Protein AF-A0A5M4D3V6-F1 (afdb_monomer)

Nearest PDB structures (foldseek):
  4xa9-assembly5_E  TM=8.399E-01  e=8.063E-03  Legionella pneumophila subsp. pneumophila str. Philadelphia 1
  4q3i-assembly2_B  TM=5.689E-01  e=6.354E-03  Oryza sativa
  6qxp-assembly3_C  TM=6.600E-01  e=1.056E-01  Arabidopsis
  8weg-assembly1_A  TM=4.556E-01  e=3.531E-02  Brassica napus
  5ufd-assembly2_B  TM=5.218E-01  e=5.596E-01  Petromyzon marinus

Solvent-accessible surface area (backbone atoms only — not comparable to full-atom values): 30525 Å² total; per-residue (Å²): 131,88,88,86,90,87,85,90,88,86,80,85,86,80,87,89,86,88,83,88,81,88,84,87,83,89,83,90,82,87,83,86,86,86,85,91,78,85,91,78,93,77,82,81,83,86,68,86,89,71,74,69,72,56,62,85,69,64,78,65,99,70,75,58,68,71,52,52,52,45,11,70,41,21,79,68,38,47,54,57,19,51,55,24,39,51,48,17,45,50,46,38,52,57,35,53,76,66,72,49,84,62,80,41,70,64,19,53,51,26,42,53,54,16,54,56,29,45,52,56,20,50,54,18,42,54,42,30,28,56,75,72,66,50,69,80,40,69,70,55,50,51,31,49,52,35,44,53,50,18,52,52,32,42,51,51,20,51,53,32,46,57,5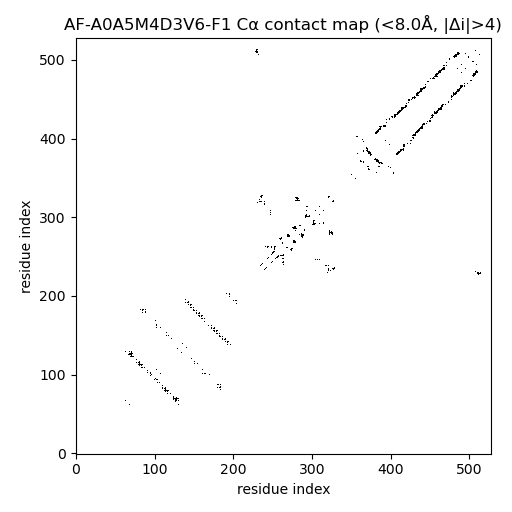1,23,73,78,63,69,41,67,68,42,43,51,50,21,53,52,26,42,54,48,18,48,50,30,44,52,54,23,49,50,46,54,42,28,77,75,70,35,85,58,58,95,47,47,79,60,58,68,72,73,56,77,86,77,72,77,79,75,78,88,82,77,77,90,79,89,65,46,78,77,87,59,47,38,81,78,65,42,42,63,50,40,57,76,63,42,27,79,47,16,17,98,93,33,46,56,89,73,38,42,61,79,42,70,80,33,38,46,68,29,93,78,72,39,50,32,58,35,58,53,32,42,95,70,8,54,60,51,49,31,58,66,47,57,89,87,47,96,72,28,45,39,77,92,56,78,70,73,51,71,68,56,52,47,52,46,43,52,22,22,48,65,46,53,57,63,87,62,95,73,79,87,76,75,93,74,86,67,90,72,82,82,81,78,71,74,81,74,49,76,66,51,51,53,48,44,53,54,39,34,47,56,36,40,77,60,49,23,47,48,45,62,73,42,101,88,40,90,33,32,35,39,35,38,52,73,32,80,66,66,61,46,51,62,70,49,53,61,44,56,91,42,12,71,36,30,32,35,42,33,45,27,69,24,51,35,36,40,64,34,37,55,42,54,26,65,30,48,26,24,29,33,40,32,43,24,48,15,66,32,44,37,71,25,48,58,34,43,53,63,29,72,43,28,31,34,43,32,38,33,48,16,70,29,31,61,79,28,38,67,35,58,57,61,31,89,47,45,42,34,38,34,47,27,72,30,59,49,50,73,67,40,51,50,50,38,40,72,71,30,77,81,37,48,72,43,55,62,55,71,85,67,68,85,77,82,83,77,81,82,85,82,75,88,85,134

Radius of gyration: 34.77 Å; Cα contacts (8 Å, |Δi|>4): 686; chains: 1; bounding box: 132×94×104 Å

Mean predicted aligned error: 22.18 Å

Secondary structure (DSSP, 8-state):
----------------------------------------------SS--SGGGHHHH--S---HHHHHHHHTHHHHHHHHHHHHHHHHHHHHHHHHTT-SS--HHHHHHHHHHHHHHHHHHHHHHHHHHHTS-TT-HHHHHHHHHHHHHHHHHHHHHHHHHHHHHH--HHHHHHHHHHHHHHHHHHHHHHHHHHHHHH-TTGGGHHHHTTTS-----PPPTT--------PPPPIIIIIHHHHHHHTTTTEETTEEGGG---SSHHHHSSBTTTB-SS-TT-GGG-HHHHHHHS-TTSSS-SSTTSPPPPHHHHHHHHHHHHTT-----TT--SSS--S------PPPPPHHHHHHHHHHHHHHHHTT-EEEESSSS---EEEE-TT-SS---HHHHHTTGGGTTTEEEEE-TTS---HHHHHHHTT-TT-SEEE-TT----HHHHHTGGG-TT--EEE-TT-S-BGGGHHHHHT-TT--EEE-TTSB--HHHHHHHHHH-TTSEEE-SSS-SPPPP----------

Sequence (528 aa):
MLSRKLTPEKGMGTEYFSQRTDSKRLNRCGGEASGIGARGWTMPVAGLGLPVAWASTALGADVGPWVEVAGRSHPMLVHFPIALLAAACLFEVVRVLSGRDKPSPAAVGCLALALLGAVGAGVTGWVLAGVEGRGGEPEIEVHRWVAIGGASIALLAMILAAMTWVSARQTLRRLYVLCLLGGATAVGVGGHFGGELVYGKGYVLAPLRKRTAPVAEPLPPAGVEASASGMTAISFERDVLPILERNCIECHGPKKQKGRLRLDSANALRGNESYGDLVRAGNPAESVLYELITLPPEDEDFMPRDGDPLSAWQIETIRRWIEGGAQFRDAGAIAEESKATEPIVQTPEPSAADMEAMDLVIAAVRDRGGYASLLASDMPELVVNYSNVEGPLSDQDIALLGPVGERLVELNVGGVIAGDSVVAQVGRLSGLRRLNLSRSQITDAAIGHLGGLSRLEVLNVYGCPIGAASIEAIAGMPTLKRVYVWQTGMDDAAVARLRELRPELEVIAGDEDAGEPEAAEEAEGAGE

Foldseek 3Di:
DDDDDDDDDDDDDDDDYDDDDDDDDDDDDDDDDDDDDDDDDDDPPPDDPPDPVCVLPVPPDPCDVVLLVLLVCLVVLLVQLLVLLVVLLVQQVVVVVVVHLAGDPSSLVSLVVSLVSLVSSLVSPCSNCSVVVNCPPPLSVVLNVLSVVLSVLSVLLNVLNVVCVVPVDSVSSVSSSVSSVVSSVSSVVSVQSVCCVPPNPCVVPVVVVVVPDDPPDPDDDPDDDDDDDADDAQACVPQQQVVCVVFPCVQADPVHRVVQQHDNDPVRCAQRPRPHNQAAAQDLPPHVVLVQLPDDLPDPSHPPVVDDRDDPVNSVSVVRCSNVGVDHPDPVPPPDPPPPDDDPPDDDDADPVLVVLQVVLQVLLVVQVWHKDAPDPPQQAIEIACLRGPAADDCVNLVSCLSVLLRHAYYHPANHADELSNLLSNLNSLNYQYYHHELYAYELNSLLSNLSNQNHQEYEHHQYAYELSNLVSQLSNPNHQEYECANYHYDPVSQVVSCVSCVRHHYRHGDPPPDDDDDDDDPPDDDD

Structure (mmCIF, N/CA/C/O backbone):
data_AF-A0A5M4D3V6-F1
#
_entry.id   AF-A0A5M4D3V6-F1
#
loop_
_atom_site.group_PDB
_atom_site.id
_atom_site.type_symbol
_atom_site.label_atom_id
_atom_site.label_alt_id
_atom_site.label_comp_id
_atom_site.label_asym_id
_atom_site.label_entity_id
_atom_site.label_seq_id
_atom_site.pdbx_PDB_ins_code
_atom_site.Cartn_x
_atom_site.Cartn_y
_atom_site.Cartn_z
_atom_site.occupancy
_atom_site.B_iso_or_equiv
_atom_site.auth_seq_id
_atom_site.auth_comp_id
_atom_site.auth_asym_id
_atom_site.auth_atom_id
_atom_site.pdbx_PDB_model_num
ATOM 1 N N . MET A 1 1 ? 93.681 17.837 3.710 1.00 36.06 1 MET A N 1
ATOM 2 C CA . MET A 1 1 ? 93.759 19.268 3.322 1.00 36.06 1 MET A CA 1
ATOM 3 C C . MET A 1 1 ? 92.340 19.684 2.930 1.00 36.06 1 MET A C 1
ATOM 5 O O . MET A 1 1 ? 91.666 18.863 2.333 1.00 36.06 1 MET A O 1
ATOM 9 N N . LEU A 1 2 ? 91.737 20.751 3.475 1.00 30.59 2 LEU A N 1
ATOM 10 C CA . LEU A 1 2 ? 92.039 22.180 3.240 1.00 30.59 2 LEU A CA 1
ATOM 11 C C . LEU A 1 2 ? 91.892 22.541 1.745 1.00 30.59 2 LEU A C 1
ATOM 13 O O . LEU A 1 2 ? 92.544 21.896 0.939 1.00 30.59 2 LEU A O 1
ATOM 17 N N . SER A 1 3 ? 91.139 23.568 1.319 1.00 32.62 3 SER A N 1
ATOM 18 C CA . SER A 1 3 ? 90.280 24.567 2.013 1.00 32.62 3 SER A CA 1
ATOM 19 C C . SER A 1 3 ? 89.468 25.356 0.926 1.00 32.62 3 SER A C 1
ATOM 21 O O . SER A 1 3 ? 89.748 25.135 -0.245 1.00 32.62 3 SER A O 1
ATOM 23 N N . ARG A 1 4 ? 88.508 26.288 1.125 1.00 39.00 4 ARG A N 1
ATOM 24 C CA . ARG A 1 4 ? 87.940 27.035 2.281 1.00 39.00 4 ARG A CA 1
ATOM 25 C C . ARG A 1 4 ? 86.649 27.797 1.840 1.00 39.00 4 ARG A C 1
ATOM 27 O O . ARG A 1 4 ? 86.527 28.062 0.652 1.00 39.00 4 ARG A O 1
ATOM 34 N N . LYS A 1 5 ? 85.866 28.335 2.803 1.00 37.53 5 LYS A N 1
ATOM 35 C CA . LYS A 1 5 ? 84.880 29.471 2.724 1.00 37.53 5 LYS A CA 1
ATOM 36 C C . LYS A 1 5 ? 83.406 29.161 2.355 1.00 37.53 5 LYS A C 1
ATOM 38 O O . LYS A 1 5 ? 83.175 28.318 1.506 1.00 37.53 5 LYS A O 1
ATOM 43 N N . LEU A 1 6 ? 82.388 29.856 2.906 1.00 32.94 6 LEU A N 1
ATOM 44 C CA . LEU A 1 6 ? 82.298 30.740 4.103 1.00 32.94 6 LEU A CA 1
ATOM 45 C C . LEU A 1 6 ? 80.832 30.843 4.616 1.00 32.94 6 LEU A C 1
ATOM 47 O O . LEU A 1 6 ? 79.896 30.684 3.843 1.00 32.94 6 LEU A O 1
ATOM 51 N N . THR A 1 7 ? 80.667 31.159 5.905 1.00 35.47 7 THR A N 1
ATOM 52 C CA . THR A 1 7 ? 79.421 31.514 6.642 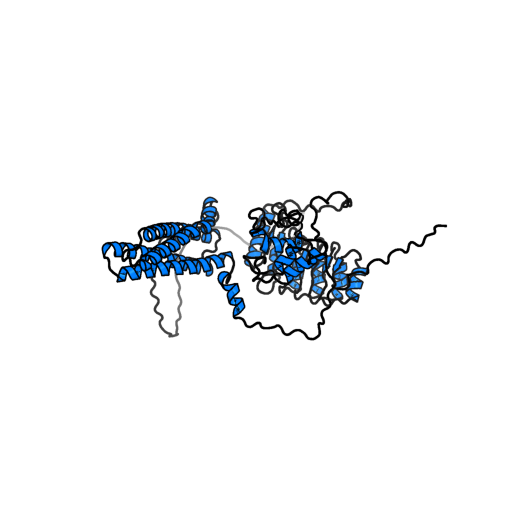1.00 35.47 7 THR A CA 1
ATOM 53 C C . THR A 1 7 ? 79.637 32.895 7.322 1.00 35.47 7 THR A C 1
ATOM 55 O O . THR A 1 7 ? 80.660 33.511 6.996 1.00 35.47 7 THR A O 1
ATOM 58 N N . PRO A 1 8 ? 78.832 33.403 8.298 1.00 53.97 8 PRO A N 1
ATOM 59 C CA . PRO A 1 8 ? 77.481 33.065 8.804 1.00 53.97 8 PRO A CA 1
ATOM 60 C C . PRO A 1 8 ? 76.496 34.238 8.499 1.00 53.97 8 PRO A C 1
ATOM 62 O O . PRO A 1 8 ? 76.666 34.818 7.434 1.00 53.97 8 PRO A O 1
ATOM 65 N N . GLU A 1 9 ? 75.421 34.654 9.197 1.00 34.47 9 GLU A N 1
ATOM 66 C CA . GLU A 1 9 ? 74.755 34.520 10.528 1.00 34.47 9 GLU A CA 1
ATOM 67 C C . GLU A 1 9 ? 73.212 34.665 10.313 1.00 34.47 9 GLU A C 1
ATOM 69 O O . GLU A 1 9 ? 72.825 34.998 9.198 1.00 34.47 9 GLU A O 1
ATOM 74 N N . LYS A 1 10 ? 72.223 34.505 11.222 1.00 35.31 10 LYS A N 1
ATOM 75 C CA . LYS A 1 10 ? 71.988 34.087 12.642 1.00 35.31 10 LYS A CA 1
ATOM 76 C C . LYS A 1 10 ? 70.459 33.779 12.749 1.00 35.31 10 LYS A C 1
ATOM 78 O O . LYS A 1 10 ? 69.727 34.150 11.841 1.00 35.31 10 LYS A O 1
ATOM 83 N N . GLY A 1 11 ? 69.870 33.189 13.796 1.00 29.55 11 GLY A N 1
ATOM 84 C CA . GLY A 1 11 ? 70.390 32.516 14.996 1.00 29.55 11 GLY A CA 1
ATOM 85 C C . GLY A 1 11 ? 69.316 32.402 16.107 1.00 29.55 11 GLY A C 1
ATOM 86 O O . GLY A 1 11 ? 68.630 33.385 16.353 1.00 29.55 11 GLY A O 1
ATOM 87 N N . MET A 1 12 ? 69.254 31.252 16.811 1.00 30.64 12 MET A N 1
ATOM 88 C CA . MET A 1 12 ? 68.371 30.923 17.973 1.00 30.64 12 MET A CA 1
ATOM 89 C C . MET A 1 12 ? 66.853 30.825 17.643 1.00 30.64 12 MET A C 1
ATOM 91 O O . MET A 1 12 ? 66.377 31.514 16.752 1.00 30.64 12 MET A O 1
ATOM 95 N N . GLY A 1 13 ? 66.010 29.967 18.246 1.00 28.80 13 GLY A N 1
ATOM 96 C CA . GLY A 1 13 ? 66.147 29.052 19.401 1.00 28.80 13 GLY A CA 1
ATOM 97 C C . GLY A 1 13 ? 65.566 29.652 20.701 1.00 28.80 13 GLY A C 1
ATOM 98 O O . GLY A 1 13 ? 65.807 30.825 20.950 1.00 28.80 13 GLY A O 1
ATOM 99 N N . THR A 1 14 ? 64.830 28.957 21.583 1.00 31.20 14 THR A N 1
ATOM 100 C CA . THR A 1 14 ? 64.247 27.590 21.580 1.00 31.20 14 THR A CA 1
ATOM 101 C C . THR A 1 14 ? 63.277 27.455 22.787 1.00 31.20 14 THR A C 1
ATOM 103 O O . THR A 1 14 ? 63.383 28.238 23.721 1.00 31.20 14 THR A O 1
ATOM 106 N N . GLU A 1 15 ? 62.418 26.422 22.801 1.00 31.56 15 GLU A N 1
ATOM 107 C CA . GLU A 1 15 ? 61.858 25.738 24.002 1.00 31.56 15 GLU A CA 1
ATOM 108 C C . GLU A 1 15 ? 60.777 26.357 24.953 1.00 31.56 15 GLU A C 1
ATOM 110 O O . GLU A 1 15 ? 60.942 27.394 25.578 1.00 31.56 15 GLU A O 1
ATOM 115 N N . TYR A 1 16 ? 59.743 25.521 25.183 1.00 28.28 16 TYR A N 1
ATOM 116 C CA . TYR A 1 16 ? 59.142 25.088 26.472 1.00 28.28 16 TYR A CA 1
ATOM 117 C C . TYR A 1 16 ? 58.003 25.823 27.239 1.00 28.28 16 TYR A C 1
ATOM 119 O O . TYR A 1 16 ? 58.088 26.964 27.668 1.00 28.28 16 TYR A O 1
ATOM 127 N N . PHE A 1 17 ? 57.023 24.968 27.592 1.00 27.45 17 PHE A N 1
ATOM 128 C CA . PHE A 1 17 ? 56.226 24.876 28.835 1.00 27.45 17 PHE A CA 1
ATOM 129 C C . PHE A 1 17 ? 55.027 25.815 29.147 1.00 27.45 17 PHE A C 1
ATOM 131 O O . PHE A 1 17 ? 55.169 26.953 29.570 1.00 27.45 17 PHE A O 1
ATOM 138 N N . SER A 1 18 ? 53.859 25.153 29.252 1.00 28.02 18 SER A N 1
ATOM 139 C CA . SER A 1 18 ? 53.099 24.987 30.515 1.00 28.02 18 SER A CA 1
ATOM 140 C C . SER A 1 18 ? 51.867 25.861 30.845 1.00 28.02 18 SER A C 1
ATOM 142 O O . SER A 1 18 ? 51.963 27.037 31.166 1.00 28.02 18 SER A O 1
ATOM 144 N N . GLN A 1 19 ? 50.779 25.111 31.083 1.00 28.31 19 GLN A N 1
ATOM 145 C CA . GLN A 1 19 ? 49.702 25.294 32.075 1.00 28.31 19 GLN A CA 1
ATOM 146 C C . GLN A 1 19 ? 48.401 26.045 31.745 1.00 28.31 19 GLN A C 1
ATOM 148 O O . GLN A 1 19 ? 48.322 27.024 31.014 1.00 28.31 19 GLN A O 1
ATOM 153 N N . ARG A 1 20 ? 47.355 25.481 32.366 1.00 30.25 20 ARG A N 1
ATOM 154 C CA . ARG A 1 20 ? 45.958 25.916 32.439 1.00 30.25 20 ARG A CA 1
ATOM 155 C C . ARG A 1 20 ? 45.832 27.228 33.219 1.00 30.25 20 ARG A C 1
ATOM 157 O O . ARG A 1 20 ? 46.566 27.421 34.184 1.00 30.25 20 ARG A O 1
ATOM 164 N N . THR A 1 21 ? 44.755 27.975 32.983 1.00 30.78 21 THR A N 1
ATOM 165 C CA . THR A 1 21 ? 43.726 28.225 34.021 1.00 30.78 21 THR A CA 1
ATOM 166 C C . THR A 1 21 ? 42.475 28.869 33.423 1.00 30.78 21 THR A C 1
ATOM 168 O O . THR A 1 21 ? 42.544 29.575 32.421 1.00 30.78 21 THR A O 1
ATOM 171 N N . ASP A 1 22 ? 41.321 28.616 34.039 1.00 33.09 22 ASP A N 1
ATOM 172 C CA . ASP A 1 22 ? 40.069 29.312 33.747 1.00 33.09 22 ASP A CA 1
ATOM 173 C C . ASP A 1 22 ? 40.137 30.805 34.089 1.00 33.09 22 ASP A C 1
ATOM 175 O O . ASP A 1 22 ? 40.689 31.193 35.118 1.00 33.09 22 ASP A O 1
ATOM 179 N N . SER A 1 23 ? 39.388 31.630 33.354 1.00 31.80 23 SER A N 1
ATOM 180 C CA . SER A 1 23 ? 38.640 32.721 33.993 1.00 31.80 23 SER A CA 1
ATOM 181 C C . SER A 1 23 ? 37.395 33.114 33.190 1.00 31.80 23 SER A C 1
ATOM 183 O O . SER A 1 23 ? 37.317 32.955 31.975 1.00 31.80 23 SER A O 1
ATOM 185 N N . LYS A 1 24 ? 36.371 33.590 33.906 1.00 31.38 24 LYS A N 1
ATOM 186 C CA . LYS A 1 24 ? 35.076 34.027 33.361 1.00 31.38 24 LYS A CA 1
ATOM 187 C C . LYS A 1 24 ? 35.050 35.556 33.259 1.00 31.38 24 LYS A C 1
ATOM 189 O O . LYS A 1 24 ? 35.549 36.187 34.187 1.00 31.38 24 LYS A O 1
ATOM 194 N N . ARG A 1 25 ? 34.273 36.088 32.295 1.00 31.02 25 ARG A N 1
ATOM 195 C CA . ARG A 1 25 ? 33.394 37.298 32.356 1.00 31.02 25 ARG A CA 1
ATOM 196 C C . ARG A 1 25 ? 33.613 38.384 31.279 1.00 31.02 25 ARG A C 1
ATOM 198 O O . ARG A 1 25 ? 34.692 38.935 31.155 1.00 31.02 25 ARG A O 1
ATOM 205 N N . LEU A 1 26 ? 32.469 38.794 30.708 1.00 31.55 26 LEU A N 1
ATOM 206 C CA . LEU A 1 26 ? 32.019 40.176 30.424 1.00 31.55 26 LEU A CA 1
ATOM 207 C C . LEU A 1 26 ? 32.836 41.079 29.475 1.00 31.55 26 LEU A C 1
ATOM 209 O O . LEU A 1 26 ? 33.839 41.662 29.864 1.00 31.55 26 LEU A O 1
ATOM 213 N N . ASN A 1 27 ? 32.263 41.376 28.302 1.00 28.64 27 ASN A N 1
ATOM 214 C CA . ASN A 1 27 ? 31.463 42.589 27.996 1.00 28.64 27 ASN A CA 1
ATOM 215 C C . ASN A 1 27 ? 30.750 42.340 26.643 1.00 28.64 27 ASN A C 1
ATOM 217 O O . ASN A 1 27 ? 31.301 41.630 25.813 1.00 28.64 27 ASN A O 1
ATOM 221 N N . ARG A 1 28 ? 29.505 42.737 26.331 1.00 30.84 28 ARG A N 1
ATOM 222 C CA . ARG A 1 28 ? 28.569 43.796 26.778 1.00 30.84 28 ARG A CA 1
ATOM 223 C C . ARG A 1 28 ? 28.880 45.219 26.283 1.00 30.84 28 ARG A C 1
ATOM 225 O O . ARG A 1 28 ? 29.210 46.100 27.066 1.00 30.84 28 ARG A O 1
ATOM 232 N N . CYS A 1 29 ? 28.596 45.445 25.003 1.00 29.86 29 CYS A N 1
ATOM 233 C CA . CYS A 1 29 ? 27.890 46.626 24.479 1.00 29.86 29 CYS A CA 1
ATOM 234 C C . CYS A 1 29 ? 26.783 46.099 23.534 1.00 29.86 29 CYS A C 1
ATOM 236 O O . CYS A 1 29 ? 26.957 45.020 22.976 1.00 29.86 29 CYS A O 1
ATOM 238 N N . GLY A 1 30 ? 25.621 46.728 23.339 1.00 26.03 30 GLY A N 1
ATOM 239 C CA . GLY A 1 30 ? 25.109 47.982 23.907 1.00 26.03 30 GLY A CA 1
ATOM 240 C C . GLY A 1 30 ? 24.613 48.914 22.797 1.00 26.03 30 GLY A C 1
ATOM 241 O O . GLY A 1 30 ? 25.439 49.564 22.169 1.00 26.03 30 GLY A O 1
ATOM 242 N N . GLY A 1 31 ? 23.297 48.966 22.553 1.00 26.28 31 GLY A N 1
ATOM 243 C CA . GLY A 1 31 ? 22.705 49.791 21.490 1.00 26.28 31 GLY A CA 1
ATOM 244 C C . GLY A 1 31 ? 21.265 49.406 21.131 1.00 26.28 31 GLY A C 1
ATOM 245 O O . GLY A 1 31 ? 21.043 48.592 20.241 1.00 26.28 31 GLY A O 1
ATOM 246 N N . GLU A 1 32 ? 20.291 49.996 21.825 1.00 31.34 32 GLU A N 1
ATOM 247 C CA . GLU A 1 32 ? 18.885 50.091 21.380 1.00 31.34 32 GLU A CA 1
ATOM 248 C C . GLU A 1 32 ? 18.781 51.196 20.288 1.00 31.34 32 GLU A C 1
ATOM 250 O O . GLU A 1 32 ? 19.750 51.917 20.064 1.00 31.34 32 GLU A O 1
ATOM 255 N N . ALA A 1 33 ? 17.700 51.440 19.536 1.00 29.61 33 ALA A N 1
ATOM 256 C CA . ALA A 1 33 ? 16.276 51.082 19.616 1.00 29.61 33 ALA A CA 1
ATOM 257 C C . ALA A 1 33 ? 15.676 51.122 18.169 1.00 29.61 33 ALA A C 1
ATOM 259 O O . ALA A 1 33 ? 16.440 51.221 17.218 1.00 29.61 33 ALA A O 1
ATOM 260 N N . SER A 1 34 ? 14.374 51.099 17.839 1.00 31.14 34 SER A N 1
ATOM 261 C CA . SER A 1 34 ? 13.081 51.045 18.556 1.00 31.14 34 SER A CA 1
ATOM 262 C C . SER A 1 34 ? 11.991 50.556 17.571 1.00 31.14 34 SER A C 1
ATOM 264 O O . SER A 1 34 ? 12.144 50.738 16.365 1.00 31.14 34 SER A O 1
ATOM 266 N N . GLY A 1 35 ? 10.877 49.980 18.046 1.00 26.72 35 GLY A N 1
ATOM 267 C CA . GLY A 1 35 ? 9.762 49.562 17.173 1.00 26.72 35 GLY A CA 1
ATOM 268 C C . GLY A 1 35 ? 8.539 49.054 17.947 1.00 26.72 35 GLY A C 1
ATOM 269 O O . GLY A 1 35 ? 8.565 47.965 18.508 1.00 26.72 35 GLY A O 1
ATOM 270 N N . ILE A 1 36 ? 7.475 49.858 18.017 1.00 30.98 36 ILE A N 1
ATOM 271 C CA . ILE A 1 36 ? 6.274 49.598 18.835 1.00 30.98 36 ILE A CA 1
ATOM 272 C C . ILE A 1 36 ? 5.253 48.754 18.049 1.00 30.98 36 ILE A C 1
ATOM 274 O O . ILE A 1 36 ? 4.889 49.138 16.941 1.00 30.98 36 ILE A O 1
ATOM 278 N N . GLY A 1 37 ? 4.706 47.678 18.635 1.00 26.89 37 GLY A N 1
ATOM 279 C CA . GLY A 1 37 ? 3.619 46.910 18.003 1.00 26.89 37 GLY A CA 1
ATOM 280 C C . GLY A 1 37 ? 2.922 45.870 18.896 1.00 26.89 37 GLY A C 1
ATOM 281 O O . GLY A 1 37 ? 3.543 44.905 19.311 1.00 26.89 37 GLY A O 1
ATOM 282 N N . ALA A 1 38 ? 1.627 46.093 19.161 1.00 30.30 38 ALA A N 1
ATOM 283 C CA . ALA A 1 38 ? 0.568 45.155 19.590 1.00 30.30 38 ALA A CA 1
ATOM 284 C C . ALA A 1 38 ? 0.893 43.939 20.506 1.00 30.30 38 ALA A C 1
ATOM 286 O O . ALA A 1 38 ? 1.541 42.969 20.132 1.00 30.30 38 ALA A O 1
ATOM 287 N N . ARG A 1 39 ? 0.268 43.928 21.694 1.00 31.28 39 ARG A N 1
ATOM 288 C CA . ARG A 1 39 ? 0.283 42.819 22.668 1.00 31.28 39 ARG A CA 1
ATOM 289 C C . ARG A 1 39 ? -0.487 41.586 22.165 1.00 31.28 39 ARG A C 1
ATOM 291 O O . ARG A 1 39 ? -1.664 41.713 21.839 1.00 31.28 39 ARG A O 1
ATOM 298 N N . GLY A 1 40 ? 0.108 40.398 22.281 1.00 26.89 40 GLY A N 1
ATOM 299 C CA . GLY A 1 40 ? -0.607 39.116 22.361 1.00 26.89 40 GLY A CA 1
ATOM 300 C C . GLY A 1 40 ? -0.514 38.535 23.778 1.00 26.89 40 GLY A C 1
ATOM 301 O O . GLY A 1 40 ? 0.541 38.618 24.404 1.00 26.89 40 GLY A O 1
ATOM 302 N N . TRP A 1 41 ? -1.603 37.977 24.315 1.00 27.73 41 TRP A N 1
ATOM 303 C CA . TRP A 1 41 ? -1.592 37.282 25.612 1.00 27.73 41 TRP A CA 1
ATOM 304 C C . TRP A 1 41 ? -1.296 35.791 25.421 1.00 27.73 41 TRP A C 1
ATOM 306 O O . TRP A 1 41 ? -2.171 35.032 25.018 1.00 27.73 41 TRP A O 1
ATOM 316 N N . THR A 1 42 ? -0.092 35.358 25.793 1.00 30.14 42 THR A N 1
ATOM 317 C CA . THR A 1 42 ? 0.246 33.938 25.977 1.00 30.14 42 THR A CA 1
ATOM 318 C C . THR A 1 42 ? 0.757 33.725 27.398 1.00 30.14 42 THR A C 1
ATOM 320 O O . THR A 1 42 ? 1.905 34.047 27.705 1.00 30.14 42 THR A O 1
ATOM 323 N N . MET A 1 43 ? -0.093 33.198 28.284 1.00 29.12 43 MET A N 1
ATOM 324 C CA . MET A 1 43 ? 0.364 32.715 29.589 1.00 29.12 43 MET A CA 1
ATOM 325 C C . MET A 1 43 ? 1.106 31.383 29.406 1.00 29.12 43 MET A C 1
ATOM 327 O O . MET A 1 43 ? 0.540 30.471 28.800 1.00 29.12 43 MET A O 1
ATOM 331 N N . PRO A 1 44 ? 2.328 31.218 29.942 1.00 32.69 44 PRO A N 1
ATOM 332 C CA . PRO A 1 44 ? 2.978 29.917 29.969 1.00 32.69 44 PRO A CA 1
ATOM 333 C C . PRO A 1 44 ? 2.299 29.038 31.027 1.00 32.69 44 PRO A C 1
ATOM 335 O O . PRO A 1 44 ? 2.449 29.270 32.227 1.00 32.69 44 PRO A O 1
ATOM 338 N N . VAL A 1 45 ? 1.570 28.005 30.596 1.00 34.81 45 VAL A N 1
ATOM 339 C CA . VAL A 1 45 ? 1.013 26.974 31.494 1.00 34.81 45 VAL A CA 1
ATOM 340 C C . VAL A 1 45 ? 2.135 26.011 31.905 1.00 34.81 45 VAL A C 1
ATOM 342 O O . VAL A 1 45 ? 2.201 24.857 31.493 1.00 34.81 45 VAL A O 1
ATOM 345 N N . ALA A 1 46 ? 3.073 26.523 32.700 1.00 38.19 46 ALA A N 1
ATOM 346 C CA . ALA A 1 46 ? 4.199 25.774 33.239 1.00 38.19 46 ALA A CA 1
ATOM 347 C C . ALA A 1 46 ? 3.781 25.044 34.530 1.00 38.19 46 ALA A C 1
ATOM 349 O O . ALA A 1 46 ? 4.024 25.518 35.638 1.00 38.19 46 ALA A O 1
ATOM 350 N N . GLY A 1 47 ? 3.126 23.890 34.386 1.00 36.06 47 GLY A N 1
ATOM 351 C CA . GLY A 1 47 ? 2.712 23.050 35.513 1.00 36.06 47 GLY A CA 1
ATOM 352 C C . GLY A 1 47 ? 2.277 21.650 35.076 1.00 36.06 47 GLY A C 1
ATOM 353 O O . GLY A 1 47 ? 1.690 21.493 34.014 1.00 36.06 47 GLY A O 1
ATOM 354 N N . LEU A 1 48 ? 2.567 20.642 35.909 1.00 34.00 48 LEU A N 1
ATOM 355 C CA . LEU A 1 48 ? 2.248 19.210 35.716 1.00 34.00 48 LEU A CA 1
ATOM 356 C C . LEU A 1 48 ? 3.011 18.462 34.594 1.00 34.00 48 LEU A C 1
ATOM 358 O O . LEU A 1 48 ? 2.765 17.280 34.371 1.00 34.00 48 LEU A O 1
ATOM 362 N N . GLY A 1 49 ? 3.997 19.088 33.948 1.00 33.69 49 GLY A N 1
ATOM 363 C CA . GLY A 1 49 ? 4.859 18.449 32.944 1.00 33.69 49 GLY A CA 1
ATOM 364 C C . GLY A 1 49 ? 6.017 17.603 33.504 1.00 33.69 49 GLY A C 1
ATOM 365 O O . GLY A 1 49 ? 7.168 17.945 33.260 1.00 33.69 49 GLY A O 1
ATOM 366 N N . LEU A 1 50 ? 5.741 16.506 34.220 1.00 34.56 50 LEU A N 1
ATOM 367 C CA . LEU A 1 50 ? 6.706 15.432 34.546 1.00 34.56 50 LEU A CA 1
ATOM 368 C C . LEU A 1 50 ? 5.949 14.097 34.753 1.00 34.56 50 LEU A C 1
ATOM 370 O O . LEU A 1 50 ? 4.907 14.138 35.406 1.00 34.56 50 LEU A O 1
ATOM 374 N N . PRO A 1 51 ? 6.439 12.921 34.287 1.00 40.06 51 PRO A N 1
ATOM 375 C CA . PRO A 1 51 ? 7.739 12.643 33.664 1.00 40.06 51 PRO A CA 1
ATOM 376 C C . PRO A 1 51 ? 7.639 12.019 32.245 1.00 40.06 51 PRO A C 1
ATOM 378 O O . PRO A 1 51 ? 8.332 11.052 31.943 1.00 40.06 51 PRO A O 1
ATOM 381 N N . VAL A 1 52 ? 6.798 12.548 31.345 1.00 42.16 52 VAL A N 1
ATOM 382 C CA . VAL A 1 52 ? 6.618 11.964 29.987 1.00 42.16 52 VAL A CA 1
ATOM 383 C C . VAL A 1 52 ? 7.877 12.082 29.108 1.00 42.16 52 VAL A C 1
ATOM 385 O O . VAL A 1 52 ? 8.153 11.194 28.306 1.00 42.16 52 VAL A O 1
ATOM 388 N N . ALA A 1 53 ? 8.696 13.122 29.305 1.00 31.89 53 ALA A N 1
ATOM 389 C CA . ALA A 1 53 ? 9.907 13.368 28.511 1.00 31.89 53 ALA A CA 1
ATOM 390 C C . ALA A 1 53 ? 10.991 12.271 28.627 1.00 31.89 53 ALA A C 1
ATOM 392 O O . ALA A 1 53 ? 11.874 12.203 27.775 1.00 31.89 53 ALA A O 1
ATOM 393 N N . TRP A 1 54 ? 10.931 11.403 29.647 1.00 31.44 54 TRP A N 1
ATOM 394 C CA . TRP A 1 54 ? 11.831 10.247 29.766 1.00 31.44 54 TRP A CA 1
ATOM 395 C C . TRP A 1 54 ? 11.503 9.116 28.778 1.00 31.44 54 TRP A C 1
ATOM 397 O O . TRP A 1 54 ? 12.405 8.375 28.407 1.00 31.44 54 TRP A O 1
ATOM 407 N N . ALA A 1 55 ? 10.259 8.984 28.304 1.00 32.94 55 ALA A N 1
ATOM 408 C CA . ALA A 1 55 ? 9.900 7.911 27.370 1.00 32.94 55 ALA A CA 1
ATOM 409 C C . ALA A 1 55 ? 10.521 8.125 25.977 1.00 32.94 55 ALA A C 1
ATOM 411 O O . ALA A 1 55 ? 11.138 7.222 25.421 1.00 32.94 55 ALA A O 1
ATOM 412 N N . SER A 1 56 ? 10.422 9.344 25.442 1.00 36.84 56 SER A N 1
ATOM 413 C CA . SER A 1 56 ? 10.909 9.710 24.103 1.00 36.84 56 SER A CA 1
ATOM 414 C C . SER A 1 56 ? 12.408 10.040 24.034 1.00 36.84 56 SER A C 1
ATOM 416 O O . SER A 1 56 ? 12.889 10.437 22.980 1.00 36.84 56 SER A O 1
ATOM 418 N N . THR A 1 57 ? 13.149 9.906 25.140 1.00 40.69 57 THR A N 1
ATOM 419 C CA . THR A 1 57 ? 14.616 10.092 25.183 1.00 40.69 57 THR A CA 1
ATOM 420 C C . THR A 1 57 ? 15.382 8.876 25.711 1.00 40.69 57 THR A C 1
ATOM 422 O O . THR A 1 57 ? 16.604 8.850 25.605 1.00 40.69 57 THR A O 1
ATOM 425 N N . ALA A 1 58 ? 14.691 7.855 26.236 1.00 40.16 58 ALA A N 1
ATOM 426 C CA . ALA A 1 58 ? 15.307 6.607 26.698 1.00 40.16 58 ALA A CA 1
ATOM 427 C C . ALA A 1 58 ? 15.265 5.464 25.664 1.00 40.16 58 ALA A C 1
ATOM 429 O O . ALA A 1 58 ? 16.011 4.500 25.806 1.00 40.16 58 ALA A O 1
ATOM 430 N N . LEU A 1 59 ? 14.427 5.554 24.622 1.00 46.50 59 LEU A N 1
ATOM 431 C CA . LEU A 1 59 ? 14.343 4.557 23.543 1.00 46.50 59 LEU A CA 1
ATOM 432 C C . LEU A 1 59 ? 15.374 4.837 22.434 1.00 46.50 59 LEU A C 1
ATOM 434 O O . LEU A 1 59 ? 15.029 5.015 21.271 1.00 46.50 59 LEU A O 1
ATOM 438 N N . GLY A 1 60 ? 16.651 4.913 22.812 1.00 40.62 60 GLY A N 1
ATOM 439 C CA . GLY A 1 60 ? 17.762 5.009 21.866 1.00 40.62 60 GLY A CA 1
ATOM 440 C C . GLY A 1 60 ? 18.324 3.630 21.522 1.00 40.62 60 GLY A C 1
ATOM 441 O O . GLY A 1 60 ? 18.738 2.916 22.426 1.00 40.62 60 GLY A O 1
ATOM 442 N N . ALA A 1 61 ? 18.361 3.298 20.229 1.00 47.94 61 ALA A N 1
ATOM 443 C CA . ALA A 1 61 ? 19.270 2.332 19.591 1.00 47.94 61 ALA A CA 1
ATOM 444 C C . ALA A 1 61 ? 19.523 0.958 20.270 1.00 47.94 61 ALA A C 1
ATOM 446 O O . ALA A 1 61 ? 20.606 0.413 20.105 1.00 47.94 61 ALA A O 1
ATOM 447 N N . ASP A 1 62 ? 18.548 0.392 20.992 1.00 52.88 62 ASP A N 1
ATOM 448 C CA . ASP A 1 62 ? 18.409 -1.063 21.218 1.00 52.88 62 ASP A CA 1
ATOM 449 C C . ASP A 1 62 ? 17.040 -1.376 21.865 1.00 52.88 62 ASP A C 1
ATOM 451 O O . ASP A 1 62 ? 16.902 -1.701 23.050 1.00 52.88 62 ASP A O 1
ATOM 455 N N . VAL A 1 63 ? 15.961 -1.227 21.086 1.00 62.72 63 VAL A N 1
ATOM 456 C CA . VAL A 1 63 ? 14.608 -1.600 21.532 1.00 62.72 63 VAL A CA 1
ATOM 457 C C . VAL A 1 63 ? 14.445 -3.120 21.480 1.00 62.72 63 VAL A C 1
ATOM 459 O O . VAL A 1 63 ? 14.069 -3.686 20.460 1.00 62.72 63 VAL A O 1
ATOM 462 N N . GLY A 1 64 ? 14.752 -3.794 22.594 1.00 77.81 64 GLY A N 1
ATOM 463 C CA . GLY A 1 64 ? 14.762 -5.261 22.665 1.00 77.81 64 GLY A CA 1
ATOM 464 C C . GLY A 1 64 ? 13.488 -5.906 22.074 1.00 77.81 64 GLY A C 1
ATOM 465 O O . GLY A 1 64 ? 12.398 -5.404 22.357 1.00 77.81 64 GLY A O 1
ATOM 466 N N . PRO A 1 65 ? 13.570 -7.020 21.309 1.00 84.19 65 PRO A N 1
ATOM 467 C CA . PRO A 1 65 ? 12.519 -7.441 20.362 1.00 84.19 65 PRO A CA 1
ATOM 468 C C . PRO A 1 65 ? 11.088 -7.554 20.912 1.00 84.19 65 PRO A C 1
ATOM 470 O O . PRO A 1 65 ? 10.116 -7.312 20.201 1.00 84.19 65 PRO A O 1
ATOM 473 N N . TRP A 1 66 ? 10.922 -7.870 22.198 1.00 88.56 66 TRP A N 1
ATOM 474 C CA . TRP A 1 66 ? 9.607 -7.910 22.848 1.00 88.56 66 TRP A CA 1
ATOM 475 C C . TRP A 1 66 ? 8.901 -6.544 22.923 1.00 88.56 66 TRP A C 1
ATOM 477 O O . TRP A 1 66 ? 7.674 -6.502 22.969 1.00 88.56 66 TRP A O 1
ATOM 487 N N . VAL A 1 67 ? 9.645 -5.434 22.900 1.00 85.75 67 VAL A N 1
ATOM 488 C CA . VAL A 1 67 ? 9.114 -4.060 22.840 1.00 85.75 67 VAL A CA 1
ATOM 489 C C . VAL A 1 67 ? 8.603 -3.740 21.435 1.00 85.75 67 VAL A C 1
ATOM 491 O O . VAL A 1 67 ? 7.505 -3.209 21.294 1.00 85.75 67 VAL A O 1
ATOM 494 N N . GLU A 1 68 ? 9.345 -4.129 20.398 1.00 83.50 68 GLU A N 1
ATOM 495 C CA . GLU A 1 68 ? 8.920 -4.011 18.998 1.00 83.50 68 GLU A CA 1
ATOM 496 C C . GLU A 1 68 ? 7.655 -4.849 18.732 1.00 83.50 68 GLU A C 1
ATOM 498 O O . GLU A 1 68 ? 6.680 -4.343 18.174 1.00 83.50 68 GLU A O 1
ATOM 503 N N . VAL A 1 69 ? 7.613 -6.096 19.220 1.00 89.50 69 VAL A N 1
ATOM 504 C CA . VAL A 1 69 ? 6.417 -6.959 19.175 1.00 89.50 69 VAL A CA 1
ATOM 505 C C . VAL A 1 69 ? 5.242 -6.333 19.937 1.00 89.50 69 VAL A C 1
ATOM 507 O O . VAL A 1 69 ? 4.114 -6.350 19.441 1.00 89.50 69 VAL A O 1
ATOM 510 N N . ALA A 1 70 ? 5.479 -5.736 21.111 1.00 89.06 70 ALA A N 1
ATOM 511 C CA . ALA A 1 70 ? 4.434 -5.038 21.860 1.00 89.06 70 ALA A CA 1
ATOM 512 C C . ALA A 1 70 ? 3.890 -3.821 21.089 1.00 89.06 70 ALA A C 1
ATOM 514 O O . ALA A 1 70 ? 2.673 -3.653 21.019 1.00 89.06 70 ALA A O 1
ATOM 515 N N . GLY A 1 71 ? 4.753 -3.026 20.448 1.00 89.19 71 GLY A N 1
ATOM 516 C CA . GLY A 1 71 ? 4.346 -1.942 19.550 1.00 89.19 71 GLY A CA 1
ATOM 517 C C . GLY A 1 71 ? 3.508 -2.454 18.377 1.00 89.19 71 GLY A C 1
ATOM 518 O O . GLY A 1 71 ? 2.358 -2.046 18.207 1.00 89.19 71 GLY A O 1
ATOM 519 N N . ARG A 1 72 ? 4.027 -3.430 17.619 1.00 90.25 72 ARG A N 1
ATOM 520 C CA . ARG A 1 72 ? 3.332 -4.040 16.468 1.00 90.25 72 ARG A CA 1
ATOM 521 C C . ARG A 1 72 ? 2.022 -4.751 16.829 1.00 90.25 72 ARG A C 1
ATOM 523 O O . ARG A 1 72 ? 1.213 -5.004 15.942 1.00 90.25 72 ARG A O 1
ATOM 530 N N . SER A 1 73 ? 1.759 -5.030 18.109 1.00 91.50 73 SER A N 1
ATOM 531 C CA . SER A 1 73 ? 0.461 -5.545 18.573 1.00 91.50 73 SER A CA 1
ATOM 532 C C . SER A 1 73 ? -0.659 -4.490 18.632 1.00 91.50 73 SER A C 1
ATOM 534 O O . SER A 1 73 ? -1.829 -4.851 18.780 1.00 91.50 73 SER A O 1
ATOM 536 N N . HIS A 1 74 ? -0.350 -3.196 18.473 1.00 93.00 74 HIS A N 1
ATOM 537 C CA . HIS A 1 74 ? -1.333 -2.109 18.552 1.00 93.00 74 HIS A CA 1
ATOM 538 C C . HIS A 1 74 ? -2.571 -2.300 17.639 1.00 93.00 74 HIS A C 1
ATOM 540 O O . HIS A 1 74 ? -3.689 -2.215 18.162 1.00 93.00 74 HIS A O 1
ATOM 546 N N . PRO A 1 75 ? -2.449 -2.658 16.338 1.00 88.38 75 PRO A N 1
ATOM 547 C CA . PRO A 1 75 ? -3.608 -2.913 15.476 1.00 88.38 75 PRO A CA 1
ATOM 548 C C . PRO A 1 75 ? -4.490 -4.080 15.949 1.00 88.38 75 PRO A C 1
ATOM 550 O O . PRO A 1 75 ? -5.701 -4.067 15.737 1.00 88.38 75 PRO A O 1
ATOM 553 N N . MET A 1 76 ? -3.927 -5.076 16.641 1.00 89.50 76 MET A N 1
ATOM 554 C CA . MET A 1 76 ? -4.709 -6.155 17.255 1.00 89.50 76 MET A CA 1
ATOM 555 C C . MET A 1 76 ? -5.488 -5.645 18.478 1.00 89.50 76 MET A C 1
ATOM 557 O O . MET A 1 76 ? -6.658 -5.985 18.662 1.00 89.50 76 MET A O 1
ATOM 561 N N . LEU A 1 77 ? -4.863 -4.797 19.300 1.00 90.56 77 LEU A N 1
ATOM 562 C CA . LEU A 1 77 ? -5.436 -4.306 20.554 1.00 90.56 77 LEU A CA 1
ATOM 563 C C . LEU A 1 77 ? -6.519 -3.233 20.381 1.00 90.56 77 LEU A C 1
ATOM 565 O O . LEU A 1 77 ? -7.401 -3.160 21.233 1.00 90.56 77 LEU A O 1
ATOM 569 N N . VAL A 1 78 ? -6.511 -2.434 19.306 1.00 91.25 78 VAL A N 1
ATOM 570 C CA . VAL A 1 78 ? -7.551 -1.403 19.078 1.00 91.25 78 VAL A CA 1
ATOM 571 C C . VAL A 1 78 ? -8.944 -1.984 18.813 1.00 91.25 78 VAL A C 1
ATOM 573 O O . VAL A 1 78 ? -9.936 -1.399 19.239 1.00 91.25 78 VAL A O 1
ATOM 576 N N . HIS A 1 79 ? -9.057 -3.150 18.173 1.00 89.44 79 HIS A N 1
ATOM 577 C CA . HIS A 1 79 ? -10.355 -3.710 17.772 1.00 89.44 79 HIS A CA 1
ATOM 578 C C . HIS A 1 79 ? -11.260 -4.068 18.967 1.00 89.44 79 HIS A C 1
ATOM 580 O O . HIS A 1 79 ? -12.479 -3.897 18.905 1.00 89.44 79 HIS A O 1
ATOM 586 N N . PHE A 1 80 ? -10.673 -4.517 20.079 1.00 90.44 80 PHE A N 1
ATOM 587 C CA . PHE A 1 80 ? -11.403 -4.939 21.278 1.00 90.44 80 PHE A CA 1
ATOM 588 C C . PHE A 1 80 ? -12.176 -3.796 21.980 1.00 90.44 80 PHE A C 1
ATOM 590 O O . PHE A 1 80 ? -13.396 -3.922 22.133 1.00 90.44 80 PHE A O 1
ATOM 597 N N . PRO A 1 81 ? -11.559 -2.657 22.369 1.00 93.56 81 PRO A N 1
ATOM 598 C CA . PRO A 1 81 ? -12.287 -1.535 22.959 1.00 93.56 81 PRO A CA 1
ATOM 599 C C . PRO A 1 81 ? -13.262 -0.864 21.982 1.00 93.56 81 PRO A C 1
ATOM 601 O O . PRO A 1 81 ? -14.308 -0.390 22.424 1.00 93.56 81 PRO A O 1
ATOM 604 N N . ILE A 1 82 ? -12.979 -0.870 20.671 1.00 93.12 82 ILE A N 1
ATOM 605 C CA . ILE A 1 82 ? -13.899 -0.363 19.637 1.00 93.12 82 ILE A CA 1
ATOM 606 C C . ILE A 1 82 ? -15.201 -1.177 19.637 1.00 93.12 82 ILE A C 1
ATOM 608 O O . ILE A 1 82 ? -16.286 -0.610 19.794 1.00 93.12 82 ILE A O 1
ATOM 612 N N . ALA A 1 83 ? -15.101 -2.507 19.536 1.00 94.12 83 ALA A N 1
ATOM 613 C CA . ALA A 1 83 ? -16.258 -3.400 19.546 1.00 94.12 83 ALA A CA 1
ATOM 614 C C . ALA A 1 83 ? -17.066 -3.292 20.853 1.00 94.12 83 ALA A C 1
ATOM 616 O O . ALA A 1 83 ? -18.297 -3.263 20.829 1.00 94.12 83 ALA A O 1
ATOM 617 N N . LEU A 1 84 ? -16.385 -3.167 21.996 1.00 96.50 84 LEU A N 1
ATOM 618 C CA . LEU A 1 84 ? -17.027 -3.002 23.301 1.00 96.50 84 LEU A CA 1
ATOM 619 C C . LEU A 1 84 ? -17.742 -1.651 23.454 1.00 96.50 84 LEU A C 1
ATOM 621 O O . LEU A 1 84 ? -18.837 -1.609 24.016 1.00 96.50 84 LEU A O 1
ATOM 625 N N . LEU A 1 85 ? -17.182 -0.552 22.939 1.00 95.25 85 LEU A N 1
ATOM 626 C CA . LEU A 1 85 ? -17.852 0.751 22.966 1.00 95.25 85 LEU A CA 1
ATOM 627 C C . LEU A 1 85 ? -19.082 0.772 22.044 1.00 95.25 85 LEU A C 1
ATOM 629 O O . LEU A 1 85 ? -20.129 1.296 22.431 1.00 95.25 85 LEU A O 1
ATOM 633 N N . ALA A 1 86 ? -18.996 0.141 20.869 1.00 94.25 86 ALA A N 1
ATOM 634 C CA . ALA A 1 86 ? -20.136 -0.041 19.971 1.00 94.25 86 ALA A CA 1
ATOM 635 C C . ALA A 1 86 ? -21.241 -0.906 20.613 1.00 94.25 86 ALA A C 1
ATOM 637 O O . ALA A 1 86 ? -22.414 -0.526 20.596 1.00 94.25 86 ALA A O 1
ATOM 638 N N . ALA A 1 87 ? -20.876 -2.014 21.269 1.00 96.25 87 ALA A N 1
ATOM 639 C CA . ALA A 1 87 ? -21.811 -2.846 22.027 1.00 96.25 87 ALA A CA 1
ATOM 640 C C . ALA A 1 87 ? -22.457 -2.076 23.194 1.00 96.25 87 ALA A C 1
ATOM 642 O O . ALA A 1 87 ? -23.665 -2.185 23.412 1.00 96.25 87 ALA A O 1
ATOM 643 N N . ALA A 1 88 ? -21.693 -1.240 23.908 1.00 96.69 88 ALA A N 1
ATOM 644 C CA . ALA A 1 88 ? -22.229 -0.369 24.951 1.00 96.69 88 ALA A CA 1
ATOM 645 C C . ALA A 1 88 ? -23.273 0.614 24.395 1.00 96.69 88 ALA A C 1
ATOM 647 O O . ALA A 1 88 ? -24.347 0.756 24.983 1.00 96.69 88 ALA A O 1
ATOM 648 N N . CYS A 1 89 ? -23.005 1.231 23.239 1.00 95.38 89 CYS A N 1
ATOM 649 C CA . CYS A 1 89 ? -23.972 2.084 22.545 1.00 95.38 89 CYS A CA 1
ATOM 650 C C . CYS A 1 89 ? -25.245 1.313 22.176 1.00 95.38 89 CYS A C 1
ATOM 652 O O . CYS A 1 89 ? -26.342 1.769 22.493 1.00 95.38 89 CYS A O 1
ATOM 654 N N . LEU A 1 90 ? -25.115 0.128 21.570 1.00 95.12 90 LEU A N 1
ATOM 655 C CA . LEU A 1 90 ? -26.251 -0.704 21.160 1.00 95.12 90 LEU A CA 1
ATOM 656 C C . LEU A 1 90 ? -27.133 -1.105 22.353 1.00 95.12 90 LEU A C 1
ATOM 658 O O . LEU A 1 90 ? -28.348 -0.892 22.324 1.00 95.12 90 LEU A O 1
ATOM 662 N N . PHE A 1 91 ? -26.531 -1.623 23.430 1.00 96.06 91 PHE A N 1
ATOM 663 C CA . PHE A 1 91 ? -27.256 -1.985 24.651 1.00 96.06 91 PHE A CA 1
ATOM 664 C C . PHE A 1 91 ? -27.978 -0.796 25.287 1.00 96.06 91 PHE A C 1
ATOM 666 O O . PHE A 1 91 ? -29.012 -0.990 25.931 1.00 96.06 91 PHE A O 1
ATOM 673 N N . GLU A 1 92 ? -27.450 0.419 25.137 1.00 94.69 92 GLU A N 1
ATOM 674 C CA . GLU A 1 92 ? -28.059 1.610 25.713 1.00 94.69 92 GLU A CA 1
ATOM 675 C C . GLU A 1 92 ? -29.141 2.223 24.816 1.00 94.69 92 GLU A C 1
ATOM 677 O O . GLU A 1 92 ? -30.192 2.604 25.329 1.00 94.69 92 GLU A O 1
ATOM 682 N N . VAL A 1 93 ? -28.970 2.217 23.490 1.00 92.06 93 VAL A N 1
ATOM 683 C CA . VAL A 1 93 ? -30.015 2.605 22.525 1.00 92.06 93 VAL A CA 1
ATOM 684 C C . VAL A 1 93 ? -31.242 1.706 22.677 1.00 92.06 93 VAL A C 1
ATOM 686 O O . VAL A 1 93 ? -32.341 2.214 22.898 1.00 92.06 93 VAL A O 1
ATOM 689 N N . VAL A 1 94 ? -31.065 0.378 22.681 1.00 92.81 94 VAL A N 1
ATOM 690 C CA . VAL A 1 94 ? -32.159 -0.588 22.916 1.00 92.81 94 VAL A CA 1
ATOM 691 C C . VAL A 1 94 ? -32.877 -0.306 24.240 1.00 92.81 94 VAL A C 1
ATOM 693 O O . VAL A 1 94 ? -34.099 -0.426 24.339 1.00 92.81 94 VAL A O 1
ATOM 696 N N . ARG A 1 95 ? -32.139 0.112 25.272 1.00 92.50 95 ARG A N 1
ATOM 697 C CA . ARG A 1 95 ? -32.677 0.363 26.612 1.00 92.50 95 ARG A CA 1
ATOM 698 C C . ARG A 1 95 ? -33.384 1.715 26.760 1.00 92.50 95 ARG A C 1
ATOM 700 O O . ARG A 1 95 ? -34.351 1.794 27.519 1.00 92.50 95 ARG A O 1
ATOM 707 N N . VAL A 1 96 ? -32.945 2.737 26.027 1.00 90.25 96 VAL A N 1
ATOM 708 C CA . VAL A 1 96 ? -33.650 4.020 25.877 1.00 90.25 96 VAL A CA 1
ATOM 709 C C . VAL A 1 96 ? -34.950 3.817 25.095 1.00 90.25 96 VAL A C 1
ATOM 711 O O . VAL A 1 96 ? -35.997 4.261 25.558 1.00 90.25 96 VAL A O 1
ATOM 714 N N . LEU A 1 97 ? -34.919 3.064 23.988 1.00 91.56 97 LEU A N 1
ATOM 715 C CA . LEU A 1 97 ? -36.120 2.673 23.234 1.00 91.56 97 LEU A CA 1
ATOM 716 C C . LEU A 1 97 ? -37.083 1.815 24.076 1.00 91.56 97 LEU A C 1
ATOM 718 O O . LEU A 1 97 ? -38.295 1.951 23.960 1.00 91.56 97 LEU A O 1
ATOM 722 N N . SER A 1 98 ? -36.552 0.998 24.994 1.00 91.75 98 SER A N 1
ATOM 723 C CA . SER A 1 98 ? -37.331 0.246 25.995 1.00 91.75 98 SER A CA 1
ATOM 724 C C . SER A 1 98 ? -37.852 1.099 27.169 1.00 91.75 98 SER A C 1
ATOM 726 O O . SER A 1 98 ? -38.326 0.534 28.156 1.00 91.75 98 SER A O 1
ATOM 728 N N . GLY A 1 99 ? -37.704 2.429 27.129 1.00 87.56 99 GLY A N 1
ATOM 729 C CA . GLY A 1 99 ? -38.230 3.349 28.142 1.00 87.56 99 GLY A CA 1
ATOM 730 C C . GLY A 1 99 ? -37.623 3.206 29.544 1.00 87.56 99 GLY A C 1
ATOM 731 O O . GLY A 1 99 ? -38.317 3.459 30.524 1.00 87.56 99 GLY A O 1
ATOM 732 N N . ARG A 1 100 ? -36.362 2.758 29.686 1.00 86.88 100 ARG A N 1
ATOM 733 C CA . ARG A 1 100 ? -35.748 2.510 31.010 1.00 86.88 100 ARG A CA 1
ATOM 734 C C . ARG A 1 100 ? -34.782 3.621 31.440 1.00 86.88 100 ARG A C 1
ATOM 736 O O . ARG A 1 100 ? -33.775 3.878 30.780 1.00 86.88 100 ARG A O 1
ATOM 743 N N . ASP A 1 101 ? -35.023 4.202 32.616 1.00 82.75 101 ASP A N 1
ATOM 744 C CA . ASP A 1 101 ? -34.312 5.401 33.099 1.00 82.75 101 ASP A CA 1
ATOM 745 C C . ASP A 1 101 ? -32.878 5.179 33.600 1.00 82.75 101 ASP A C 1
ATOM 747 O O . ASP A 1 101 ? -32.057 6.090 33.541 1.00 82.75 101 ASP A O 1
ATOM 751 N N . LYS A 1 102 ? -32.549 3.985 34.105 1.00 88.38 102 LYS A N 1
ATOM 752 C CA . LYS A 1 102 ? -31.190 3.660 34.582 1.00 88.38 102 LYS A CA 1
ATOM 753 C C . LYS A 1 102 ? -30.356 3.053 33.446 1.00 88.38 102 LYS A C 1
ATOM 755 O O . LYS A 1 102 ? -30.918 2.199 32.759 1.00 88.38 102 LYS A O 1
ATOM 760 N N . PRO A 1 103 ? -29.049 3.364 33.307 1.00 92.44 103 PRO A N 1
ATOM 761 C CA . PRO A 1 103 ? -28.129 2.685 32.388 1.00 92.44 103 PRO A CA 1
ATOM 762 C C . PRO A 1 103 ? -28.221 1.158 32.395 1.00 92.44 103 PRO A C 1
ATOM 764 O O . PRO A 1 103 ? -28.612 0.543 33.395 1.00 92.44 103 PRO A O 1
ATOM 767 N N . SER A 1 104 ? -27.845 0.548 31.277 1.00 94.44 104 SER A N 1
ATOM 768 C CA . SER A 1 104 ? -27.734 -0.894 31.111 1.00 94.44 104 SER A CA 1
ATOM 769 C C . SER A 1 104 ? -26.501 -1.408 31.857 1.00 94.44 104 SER A C 1
ATOM 771 O O . SER A 1 104 ? -25.394 -0.965 31.549 1.00 94.44 104 SER A O 1
ATOM 773 N N . PRO A 1 105 ? -26.628 -2.377 32.785 1.00 94.69 105 PRO A N 1
ATOM 774 C CA . PRO A 1 105 ? -25.462 -3.006 33.406 1.00 94.69 105 PRO A CA 1
ATOM 775 C C . PRO A 1 105 ? -24.502 -3.617 32.373 1.00 94.69 105 PRO A C 1
ATOM 777 O O . PRO A 1 105 ? -23.292 -3.556 32.558 1.00 94.69 105 PRO A O 1
ATOM 780 N N . ALA A 1 106 ? -25.031 -4.118 31.249 1.00 95.81 106 ALA A N 1
ATOM 781 C CA . ALA A 1 106 ? -24.228 -4.602 30.128 1.00 95.81 106 ALA A CA 1
ATOM 782 C C . ALA A 1 106 ? -23.460 -3.470 29.421 1.00 95.81 106 ALA A C 1
ATOM 784 O O . ALA A 1 106 ? -22.277 -3.636 29.140 1.00 95.81 106 ALA A O 1
ATOM 785 N N . ALA A 1 107 ? -24.082 -2.304 29.192 1.00 95.88 107 ALA A N 1
ATOM 786 C CA . ALA A 1 107 ? -23.395 -1.158 28.588 1.00 95.88 107 ALA A CA 1
ATOM 787 C C . ALA A 1 107 ? -22.300 -0.599 29.505 1.00 95.88 107 ALA A C 1
ATOM 789 O O . ALA A 1 107 ? -21.210 -0.293 29.035 1.00 95.88 107 ALA A O 1
ATOM 790 N N . VAL A 1 108 ? -22.557 -0.527 30.816 1.00 95.88 108 VAL A N 1
ATOM 791 C CA . VAL A 1 108 ? -21.555 -0.125 31.817 1.00 95.88 108 VAL A CA 1
ATOM 792 C C . VAL A 1 108 ? -20.400 -1.135 31.873 1.00 95.88 108 VAL A C 1
ATOM 794 O O . VAL A 1 108 ? -19.244 -0.726 31.855 1.00 95.88 108 VAL A O 1
ATOM 797 N N . GLY A 1 109 ? -20.684 -2.442 31.862 1.00 96.94 109 GLY A N 1
ATOM 798 C CA . GLY A 1 109 ? -19.651 -3.484 31.807 1.00 96.94 109 GLY A CA 1
ATOM 799 C C . GLY A 1 109 ? -18.795 -3.413 30.537 1.00 96.94 109 GLY A C 1
ATOM 800 O O . GLY A 1 109 ? -17.568 -3.423 30.620 1.00 96.94 109 GLY A O 1
ATOM 801 N N . CYS A 1 110 ? -19.425 -3.256 29.370 1.00 97.75 110 CYS A N 1
ATOM 802 C CA . CYS A 1 110 ? -18.714 -3.092 28.101 1.00 97.75 110 CYS A CA 1
ATOM 803 C C . CYS A 1 110 ? -17.873 -1.806 28.084 1.00 97.75 110 CYS A C 1
ATOM 805 O O . CYS A 1 110 ? -16.716 -1.850 27.683 1.00 97.75 110 CYS A O 1
ATOM 807 N N . LEU A 1 111 ? -18.399 -0.684 28.588 1.00 96.81 111 LEU A N 1
ATOM 808 C CA . LEU A 1 111 ? -17.668 0.584 28.690 1.00 96.81 111 LEU A CA 1
ATOM 809 C C . LEU A 1 111 ? -16.457 0.492 29.638 1.00 96.81 111 LEU A C 1
ATOM 811 O O . LEU A 1 111 ? -15.418 1.081 29.355 1.00 96.81 111 LEU A O 1
ATOM 815 N N . ALA A 1 112 ? -16.556 -0.268 30.734 1.00 96.81 112 ALA A N 1
ATOM 816 C CA . ALA A 1 112 ? -15.432 -0.504 31.644 1.00 96.81 112 ALA A CA 1
ATOM 817 C C . ALA A 1 112 ? -14.310 -1.309 30.968 1.00 96.81 112 ALA A C 1
ATOM 819 O O . ALA A 1 112 ? -13.143 -0.922 31.035 1.00 96.81 112 ALA A O 1
ATOM 820 N N . LEU A 1 113 ? -14.662 -2.391 30.267 1.00 96.94 113 LEU A N 1
ATOM 821 C CA . LEU A 1 113 ? -13.703 -3.191 29.502 1.00 96.94 113 LEU A CA 1
ATOM 822 C C . LEU A 1 113 ? -13.121 -2.405 28.312 1.00 96.94 113 LEU A C 1
ATOM 824 O O . LEU A 1 113 ? -11.932 -2.530 28.029 1.00 96.94 113 LEU A O 1
ATOM 828 N N . ALA A 1 114 ? -13.913 -1.541 27.668 1.00 96.44 114 ALA A N 1
ATOM 829 C CA . ALA A 1 114 ? -13.446 -0.649 26.609 1.00 96.44 114 ALA A CA 1
ATOM 830 C C . ALA A 1 114 ? -12.423 0.375 27.124 1.00 96.44 114 ALA A C 1
ATOM 832 O O . ALA A 1 114 ? -11.417 0.612 26.465 1.00 96.44 114 ALA A O 1
ATOM 833 N N . LEU A 1 115 ? -12.628 0.943 28.317 1.00 96.38 115 LEU A N 1
ATOM 834 C CA . LEU A 1 115 ? -11.661 1.855 28.937 1.00 96.38 115 LEU A CA 1
ATOM 835 C C . LEU A 1 115 ? -10.339 1.152 29.282 1.00 96.38 115 LEU A C 1
ATOM 837 O O . LEU A 1 115 ? -9.275 1.708 29.025 1.00 96.38 115 LEU A O 1
ATOM 841 N N . LEU A 1 116 ? -10.388 -0.084 29.791 1.00 95.19 116 LEU A N 1
ATOM 842 C CA . LEU A 1 116 ? -9.183 -0.889 30.032 1.00 95.19 116 LEU A CA 1
ATOM 843 C C . LEU A 1 116 ? -8.453 -1.235 28.722 1.00 95.19 116 LEU A C 1
ATOM 845 O O . LEU A 1 116 ? -7.236 -1.071 28.631 1.00 95.19 116 LEU A O 1
ATOM 849 N N . GLY A 1 117 ? -9.191 -1.649 27.686 1.00 94.88 117 GLY A N 1
ATOM 850 C CA . GLY A 1 117 ? -8.635 -1.918 26.358 1.00 94.88 117 GLY A CA 1
ATOM 851 C C . GLY A 1 117 ? -8.020 -0.676 25.705 1.00 94.88 117 GLY A C 1
ATOM 852 O O . GLY A 1 117 ? -6.947 -0.766 25.117 1.00 94.88 117 GLY A O 1
ATOM 853 N N . ALA A 1 118 ? -8.641 0.497 25.867 1.00 94.94 118 ALA A N 1
ATOM 854 C CA . ALA A 1 118 ? -8.133 1.764 25.345 1.00 94.94 118 ALA A CA 1
ATOM 855 C C . ALA A 1 118 ? -6.795 2.179 25.983 1.00 94.94 118 ALA A C 1
ATOM 857 O O . ALA A 1 118 ? -5.948 2.738 25.290 1.00 94.94 118 ALA A O 1
ATOM 858 N N . VAL A 1 119 ? -6.558 1.862 27.264 1.00 94.12 119 VAL A N 1
ATOM 859 C CA . VAL A 1 119 ? -5.241 2.065 27.898 1.00 94.12 119 VAL A CA 1
ATOM 860 C C . VAL A 1 119 ? -4.187 1.144 27.273 1.00 94.12 119 VAL A C 1
ATOM 862 O O . VAL A 1 119 ? -3.115 1.619 26.906 1.00 94.12 119 VAL A O 1
ATOM 865 N N . GLY A 1 120 ? -4.490 -0.146 27.088 1.00 93.69 120 GLY A N 1
ATOM 866 C CA . GLY A 1 120 ? -3.567 -1.096 26.448 1.00 93.69 120 GLY A CA 1
ATOM 867 C C . GLY A 1 120 ? -3.241 -0.735 24.992 1.00 93.69 120 GLY A C 1
ATOM 868 O O . GLY A 1 120 ? -2.077 -0.756 24.588 1.00 93.69 120 GLY A O 1
ATOM 869 N N . ALA A 1 121 ? -4.254 -0.327 24.225 1.00 94.75 121 ALA A N 1
ATOM 870 C CA . ALA A 1 121 ? -4.088 0.182 22.867 1.00 94.75 121 ALA A CA 1
ATOM 871 C C . ALA A 1 121 ? -3.275 1.490 22.840 1.00 94.75 121 ALA A C 1
ATOM 873 O O . ALA A 1 121 ? -2.368 1.624 22.025 1.00 94.75 121 ALA A O 1
ATOM 874 N N . GLY A 1 122 ? -3.538 2.431 23.754 1.00 93.81 122 GLY A N 1
ATOM 875 C CA . GLY A 1 122 ? -2.795 3.690 23.852 1.00 93.81 122 GLY A CA 1
ATOM 876 C C . GLY A 1 122 ? -1.313 3.493 24.181 1.00 93.81 122 GLY A C 1
ATOM 877 O O . GLY A 1 122 ? -0.463 4.101 23.538 1.00 93.81 122 GLY A O 1
ATOM 878 N N . VAL A 1 123 ? -0.989 2.601 25.126 1.00 93.19 123 VAL A N 1
ATOM 879 C CA . VAL A 1 123 ? 0.405 2.262 25.472 1.00 93.19 123 VAL A CA 1
ATOM 880 C C . VAL A 1 123 ? 1.128 1.626 24.284 1.00 93.19 123 VAL A C 1
ATOM 882 O O . VAL A 1 123 ? 2.221 2.063 23.934 1.00 93.19 123 VAL A O 1
ATOM 885 N N . THR A 1 124 ? 0.522 0.632 23.632 1.00 94.38 124 THR A N 1
ATOM 886 C CA . THR A 1 124 ? 1.152 -0.054 22.489 1.00 94.38 124 THR A CA 1
ATOM 887 C C . THR A 1 124 ? 1.286 0.842 21.261 1.00 94.38 124 THR A C 1
ATOM 889 O O . THR A 1 124 ? 2.314 0.787 20.596 1.00 94.38 124 THR A O 1
ATOM 892 N N . GLY A 1 125 ? 0.333 1.745 21.013 1.00 92.38 125 GLY A N 1
ATOM 893 C CA . GLY A 1 125 ? 0.439 2.751 19.950 1.00 92.38 125 GLY A CA 1
ATOM 894 C C . GLY A 1 125 ? 1.547 3.775 20.210 1.00 92.38 125 GLY A C 1
ATOM 895 O O . GLY A 1 125 ? 2.259 4.161 19.287 1.00 92.38 125 GLY A O 1
ATOM 896 N N . TRP A 1 126 ? 1.760 4.164 21.474 1.00 91.69 126 TRP A N 1
ATOM 897 C CA . TRP A 1 126 ? 2.869 5.050 21.848 1.00 91.69 126 TRP A CA 1
ATOM 898 C C . TRP A 1 126 ? 4.234 4.366 21.706 1.00 91.69 126 TRP A C 1
ATOM 900 O O . TRP A 1 126 ? 5.200 5.004 21.293 1.00 91.69 126 TRP A O 1
ATOM 910 N N . VAL A 1 127 ? 4.315 3.064 22.010 1.00 91.44 127 VAL A N 1
ATOM 911 C CA . VAL A 1 127 ? 5.513 2.255 21.740 1.00 91.44 127 VAL A CA 1
ATOM 912 C C . VAL A 1 127 ? 5.749 2.135 20.234 1.00 91.44 127 VAL A C 1
ATOM 914 O O . VAL A 1 127 ? 6.862 2.396 19.795 1.00 91.44 127 VAL A O 1
ATOM 917 N N . LEU A 1 128 ? 4.721 1.821 19.437 1.00 89.00 128 LEU A N 1
ATOM 918 C CA . LEU A 1 128 ? 4.834 1.694 17.980 1.00 89.00 128 LEU A CA 1
ATOM 919 C C . LEU A 1 128 ? 5.356 2.983 17.331 1.00 89.00 128 LEU A C 1
ATOM 921 O O . LEU A 1 128 ? 6.363 2.950 16.634 1.00 89.00 128 LEU A O 1
ATOM 925 N N . ALA A 1 129 ? 4.744 4.129 17.639 1.00 86.69 129 ALA A N 1
ATOM 926 C CA . ALA A 1 129 ? 5.165 5.424 17.106 1.00 86.69 129 ALA A CA 1
ATOM 927 C C . ALA A 1 129 ? 6.573 5.857 17.574 1.00 86.69 129 ALA A C 1
ATOM 929 O O . ALA A 1 129 ? 7.218 6.671 16.914 1.00 86.69 129 ALA A O 1
ATOM 930 N N . GLY A 1 130 ? 7.058 5.325 18.703 1.00 81.44 130 GLY A N 1
ATOM 931 C CA . GLY A 1 130 ? 8.443 5.492 19.151 1.00 81.44 130 GLY A CA 1
ATOM 932 C C . GLY A 1 130 ? 9.425 4.575 18.416 1.00 81.44 130 GLY A C 1
ATOM 933 O O . GLY A 1 130 ? 10.483 5.034 18.002 1.00 81.44 130 GLY A O 1
ATOM 934 N N . VAL A 1 131 ? 9.063 3.303 18.218 1.00 76.19 131 VAL A N 1
ATOM 935 C CA . VAL A 1 131 ? 9.878 2.288 17.524 1.00 76.19 131 VAL A CA 1
ATOM 936 C C . VAL A 1 131 ? 10.014 2.591 16.029 1.00 76.19 131 VAL A C 1
ATOM 938 O O . VAL A 1 131 ? 11.094 2.424 15.477 1.00 76.19 131 VAL A O 1
ATOM 941 N N . GLU A 1 132 ? 8.958 3.087 15.382 1.00 77.12 132 GLU A N 1
ATOM 942 C CA . GLU A 1 132 ? 9.013 3.544 13.985 1.00 77.12 132 GLU A CA 1
ATOM 943 C C . GLU A 1 132 ? 9.681 4.928 13.835 1.00 77.12 132 GLU A C 1
ATOM 945 O O . GLU A 1 132 ? 9.907 5.379 12.719 1.00 77.12 132 GLU A O 1
ATOM 950 N N . GLY A 1 133 ? 9.964 5.646 14.932 1.00 77.62 133 GLY A N 1
ATOM 951 C CA . GLY A 1 133 ? 10.491 7.022 14.917 1.00 77.62 133 GLY A CA 1
ATOM 952 C C . GLY A 1 133 ? 9.471 8.111 14.535 1.00 77.62 133 GLY A C 1
ATOM 953 O O . GLY A 1 133 ? 9.738 9.301 14.696 1.00 77.62 133 GLY A O 1
ATOM 954 N N . ARG A 1 134 ? 8.273 7.716 14.092 1.00 72.38 134 ARG A N 1
ATOM 955 C CA . ARG A 1 134 ? 7.232 8.572 13.494 1.00 72.38 134 ARG A CA 1
ATOM 956 C C . ARG A 1 134 ? 6.415 9.411 14.490 1.00 72.38 134 ARG A C 1
ATOM 958 O O . ARG A 1 134 ? 5.522 10.156 14.097 1.00 72.38 134 ARG A O 1
ATOM 965 N N . GLY A 1 135 ? 6.700 9.325 15.790 1.00 69.25 135 GLY A N 1
ATOM 966 C CA . GLY A 1 135 ? 5.905 9.913 16.883 1.00 69.25 135 GLY A CA 1
ATOM 967 C C . GLY A 1 135 ? 5.746 11.443 16.927 1.00 69.25 135 GLY A C 1
ATOM 968 O O . GLY A 1 135 ? 5.145 11.936 17.883 1.00 69.25 135 GLY A O 1
ATOM 969 N N . GLY A 1 136 ? 6.262 12.176 15.934 1.00 72.81 136 GLY A N 1
ATOM 970 C CA . GLY A 1 136 ? 6.043 13.612 15.720 1.00 72.81 136 GLY A CA 1
ATOM 971 C C . GLY A 1 136 ? 5.362 13.976 14.389 1.00 72.81 136 GLY A C 1
ATOM 972 O O . GLY A 1 136 ? 5.234 15.164 14.098 1.00 72.81 136 GLY A O 1
ATOM 973 N N . GLU A 1 137 ? 4.938 13.003 13.573 1.00 81.00 137 GLU A N 1
ATOM 974 C CA . GLU A 1 137 ? 4.198 13.272 12.329 1.00 81.00 137 GLU A CA 1
ATOM 975 C C . GLU A 1 137 ? 2.819 13.903 12.615 1.00 81.00 137 GLU A C 1
ATOM 977 O O . GLU A 1 137 ? 2.110 13.424 13.509 1.00 81.00 137 GLU A O 1
ATOM 982 N N . PRO A 1 138 ? 2.376 14.923 11.847 1.00 84.62 138 PRO A N 1
ATOM 983 C CA . PRO A 1 138 ? 1.069 15.560 12.034 1.00 84.62 138 PRO A CA 1
ATOM 984 C C . PRO A 1 138 ? -0.114 14.582 11.999 1.00 84.62 138 PRO A C 1
ATOM 986 O O . PRO A 1 138 ? -1.060 14.718 12.772 1.00 84.62 138 PRO A O 1
ATOM 989 N N . GLU A 1 139 ? -0.058 13.577 11.129 1.00 81.12 139 GLU A N 1
ATOM 990 C CA . GLU A 1 139 ? -1.077 12.542 10.954 1.00 81.12 139 GLU A CA 1
ATOM 991 C C . GLU A 1 139 ? -1.197 11.649 12.201 1.00 81.12 139 GLU A C 1
ATOM 993 O O . GLU A 1 139 ? -2.303 11.360 12.669 1.00 81.12 139 GLU A O 1
ATOM 998 N N . ILE A 1 140 ? -0.057 11.267 12.787 1.00 86.25 140 ILE A N 1
ATOM 999 C CA . ILE A 1 140 ? 0.008 10.473 14.020 1.00 86.25 140 ILE A CA 1
ATOM 1000 C C . ILE A 1 140 ? -0.406 11.318 15.226 1.00 86.25 140 ILE A C 1
ATOM 1002 O O . ILE A 1 140 ? -1.165 10.836 16.066 1.00 86.25 140 ILE A O 1
ATOM 1006 N N . GLU A 1 141 ? 0.004 12.587 15.298 1.00 89.81 141 GLU A N 1
ATOM 1007 C CA . GLU A 1 141 ? -0.480 13.542 16.303 1.00 89.81 141 GLU A CA 1
ATOM 1008 C C . GLU A 1 141 ? -2.014 13.674 16.256 1.00 89.81 141 GLU A C 1
ATOM 1010 O O . GLU A 1 141 ? -2.672 13.528 17.289 1.00 89.81 141 GLU A O 1
ATOM 1015 N N . VAL A 1 142 ? -2.613 13.870 15.073 1.00 90.62 142 VAL A N 1
ATOM 1016 C CA . VAL A 1 142 ? -4.077 13.959 14.908 1.00 90.62 142 VAL A CA 1
ATOM 1017 C C . VAL A 1 142 ? -4.769 12.675 15.371 1.00 90.62 142 VAL A C 1
ATOM 1019 O O . VAL A 1 142 ? -5.683 12.746 16.198 1.00 90.62 142 VAL A O 1
ATOM 1022 N N . HIS A 1 143 ? -4.317 11.502 14.915 1.00 92.94 143 HIS A N 1
ATOM 1023 C CA . HIS A 1 143 ? -4.866 10.217 15.358 1.00 92.94 143 HIS A CA 1
ATOM 1024 C C . HIS A 1 143 ? -4.771 10.054 16.890 1.00 92.94 143 HIS A C 1
ATOM 1026 O O . HIS A 1 143 ? -5.758 9.712 17.551 1.00 92.94 143 HIS A O 1
ATOM 1032 N N . ARG A 1 144 ? -3.610 10.381 17.475 1.00 93.31 144 ARG A N 1
ATOM 1033 C CA . ARG A 1 144 ? -3.329 10.287 18.916 1.00 93.31 144 ARG A CA 1
ATOM 1034 C C . ARG A 1 144 ? -4.240 11.194 19.745 1.00 93.31 144 ARG A C 1
ATOM 1036 O O . ARG A 1 144 ? -4.817 10.734 20.732 1.00 93.31 144 ARG A O 1
ATOM 1043 N N . TRP A 1 145 ? -4.423 12.456 19.354 1.00 93.25 145 TRP A N 1
ATOM 1044 C CA . TRP A 1 145 ? -5.294 13.385 20.086 1.00 93.25 145 TRP A CA 1
ATOM 1045 C C . TRP A 1 145 ? -6.781 13.049 19.948 1.00 93.25 145 TRP A C 1
ATOM 1047 O O . TRP A 1 145 ? -7.517 13.177 20.930 1.00 93.25 145 TRP A O 1
ATOM 1057 N N . VAL A 1 146 ? -7.224 12.538 18.793 1.00 94.12 146 VAL A N 1
ATOM 1058 C CA . VAL A 1 146 ? -8.592 12.016 18.626 1.00 94.12 146 VAL A CA 1
ATOM 1059 C C . VAL A 1 146 ? -8.833 10.806 19.537 1.00 94.12 146 VAL A C 1
ATOM 1061 O O . VAL A 1 146 ? -9.854 10.760 20.228 1.00 94.12 146 VAL A O 1
ATOM 1064 N N . ALA A 1 147 ? -7.882 9.869 19.621 1.00 92.62 147 ALA A N 1
ATOM 1065 C CA . ALA A 1 147 ? -7.974 8.710 20.511 1.00 92.62 147 ALA A CA 1
ATOM 1066 C C . ALA A 1 147 ? -8.019 9.112 22.001 1.00 92.62 147 ALA A C 1
ATOM 1068 O O . ALA A 1 147 ? -8.882 8.637 22.745 1.00 92.62 147 ALA A O 1
ATOM 1069 N N . ILE A 1 148 ? -7.154 10.040 22.433 1.00 93.56 148 ILE A N 1
ATOM 1070 C CA . ILE A 1 148 ? -7.148 10.585 23.805 1.00 93.56 148 ILE A CA 1
ATOM 1071 C C . ILE A 1 148 ? -8.471 11.303 24.120 1.00 93.56 148 ILE A C 1
ATOM 1073 O O . ILE A 1 148 ? -9.034 11.119 25.205 1.00 93.56 148 ILE A O 1
ATOM 1077 N N . GLY A 1 149 ? -9.007 12.082 23.175 1.00 94.69 149 GLY A N 1
ATOM 1078 C CA . GLY A 1 149 ? -10.314 12.728 23.299 1.00 94.69 149 GLY A CA 1
ATOM 1079 C C . GLY A 1 149 ? -11.450 11.715 23.465 1.00 94.69 149 GLY A C 1
ATOM 1080 O O . GLY A 1 149 ? -12.235 11.817 24.410 1.00 94.69 149 GLY A O 1
ATOM 1081 N N . GLY A 1 150 ? -11.499 10.688 22.611 1.00 95.19 150 GLY A N 1
ATOM 1082 C CA . GLY A 1 150 ? -12.488 9.609 22.685 1.00 95.19 150 GLY A CA 1
ATOM 1083 C C . GLY A 1 150 ? -12.442 8.839 24.010 1.00 95.19 150 GLY A C 1
ATOM 1084 O O . GLY A 1 150 ? -13.481 8.648 24.645 1.00 95.19 150 GLY A O 1
ATOM 1085 N N . ALA A 1 151 ? -11.245 8.479 24.485 1.00 95.19 151 ALA A N 1
ATOM 1086 C CA . ALA A 1 151 ? -11.054 7.832 25.785 1.00 95.19 151 ALA A CA 1
ATOM 1087 C C . ALA A 1 151 ? -11.502 8.727 26.958 1.00 95.19 151 ALA A C 1
ATOM 1089 O O . ALA A 1 151 ? -12.156 8.256 27.891 1.00 95.19 151 ALA A O 1
ATOM 1090 N N . SER A 1 152 ? -11.227 10.033 26.886 1.00 96.31 152 SER A N 1
ATOM 1091 C CA . SER A 1 152 ? -11.654 11.013 27.896 1.00 96.31 152 SER A CA 1
ATOM 1092 C C . SER A 1 152 ? -13.182 11.162 27.948 1.00 96.31 152 SER A C 1
ATOM 1094 O O . SER A 1 152 ? -13.772 11.216 29.029 1.00 96.31 152 SER A O 1
ATOM 1096 N N . ILE A 1 153 ? -13.844 11.162 26.787 1.00 97.12 153 ILE A N 1
ATOM 1097 C CA . ILE A 1 153 ? -15.310 11.192 26.672 1.00 97.12 153 ILE A CA 1
ATOM 1098 C C . ILE A 1 153 ? -15.931 9.886 27.203 1.00 97.12 153 ILE A C 1
ATOM 1100 O O . ILE A 1 153 ? -16.927 9.931 27.930 1.00 97.12 153 ILE A O 1
ATOM 1104 N N . ALA A 1 154 ? -15.325 8.730 26.917 1.00 96.50 154 ALA A N 1
ATOM 1105 C CA . ALA A 1 154 ? -15.751 7.436 27.454 1.00 96.50 154 ALA A CA 1
ATOM 1106 C C . ALA A 1 154 ? -15.609 7.362 28.990 1.00 96.50 154 ALA A C 1
ATOM 1108 O O . ALA A 1 154 ? -16.495 6.839 29.672 1.00 96.50 154 ALA A O 1
ATOM 1109 N N . LEU A 1 155 ? -14.549 7.949 29.559 1.00 97.25 155 LEU A N 1
ATOM 1110 C CA . LEU A 1 155 ? -14.361 8.051 31.009 1.00 97.25 155 LEU A CA 1
ATOM 1111 C C . LEU A 1 155 ? -15.416 8.966 31.652 1.00 97.25 155 LEU A C 1
ATOM 1113 O O . LEU A 1 155 ? -15.997 8.615 32.680 1.00 97.25 155 LEU A O 1
ATOM 1117 N N . LEU A 1 156 ? -15.738 10.099 31.019 1.00 97.62 156 LEU A N 1
ATOM 1118 C CA . LEU A 1 156 ? -16.841 10.959 31.454 1.00 97.62 156 LEU A CA 1
ATOM 1119 C C . LEU A 1 156 ? -18.193 10.226 31.387 1.00 97.62 156 LEU A C 1
ATOM 1121 O O . LEU A 1 156 ? -18.993 10.337 32.316 1.00 97.62 156 LEU A O 1
ATOM 1125 N N . ALA A 1 157 ? -18.440 9.427 30.344 1.00 97.12 157 ALA A N 1
ATOM 1126 C CA . ALA A 1 157 ? -19.632 8.585 30.253 1.00 97.12 157 ALA A CA 1
ATOM 1127 C C . ALA A 1 157 ? -19.706 7.564 31.409 1.00 97.12 157 ALA A C 1
ATOM 1129 O O . ALA A 1 157 ? -20.773 7.396 31.998 1.00 97.12 157 ALA A O 1
ATOM 1130 N N . MET A 1 158 ? -18.586 6.945 31.800 1.00 96.75 158 MET A N 1
ATOM 1131 C CA . MET A 1 158 ? -18.523 6.034 32.952 1.00 96.75 158 MET A CA 1
ATOM 1132 C C . MET A 1 158 ? -18.882 6.739 34.271 1.00 96.75 158 MET A C 1
ATOM 1134 O O . MET A 1 158 ? -19.713 6.249 35.039 1.00 96.75 158 MET A O 1
ATOM 1138 N N . ILE A 1 159 ? -18.315 7.926 34.512 1.00 96.56 159 ILE A N 1
ATOM 1139 C CA . ILE A 1 159 ? -18.608 8.739 35.704 1.00 96.56 159 ILE A CA 1
ATOM 1140 C C . ILE A 1 159 ? -20.097 9.121 35.738 1.00 96.56 159 ILE A C 1
ATOM 1142 O O . ILE A 1 159 ? -20.766 8.941 36.758 1.00 96.56 159 ILE A O 1
ATOM 1146 N N . LEU A 1 160 ? -20.651 9.583 34.613 1.00 96.12 160 LEU A N 1
ATOM 1147 C CA . LEU A 1 160 ? -22.068 9.938 34.505 1.00 96.12 160 LEU A CA 1
ATOM 1148 C C . LEU A 1 160 ? -22.987 8.723 34.716 1.00 96.12 160 LEU A C 1
ATOM 1150 O O . LEU A 1 160 ? -23.994 8.847 35.417 1.00 96.12 160 LEU A O 1
ATOM 1154 N N . ALA A 1 161 ? -22.636 7.543 34.194 1.00 94.56 161 ALA A N 1
ATOM 1155 C CA . ALA A 1 161 ? -23.383 6.309 34.440 1.00 94.56 161 ALA A CA 1
ATOM 1156 C C . ALA A 1 161 ? -23.475 5.998 35.945 1.00 94.56 161 ALA A C 1
ATOM 1158 O O . ALA A 1 161 ? -24.584 5.848 36.469 1.00 94.56 161 ALA A O 1
ATOM 1159 N N . ALA A 1 162 ? -22.347 6.016 36.663 1.00 93.69 162 ALA A N 1
ATOM 1160 C CA . ALA A 1 162 ? -22.322 5.826 38.115 1.00 93.69 162 ALA A CA 1
ATOM 1161 C C . ALA A 1 162 ? -23.171 6.881 38.855 1.00 93.69 162 ALA A C 1
ATOM 1163 O O . ALA A 1 162 ? -24.003 6.540 39.701 1.00 93.69 162 ALA A O 1
ATOM 1164 N N . MET A 1 163 ? -23.057 8.161 38.482 1.00 93.69 163 MET A N 1
ATOM 1165 C CA . MET A 1 163 ? -23.863 9.234 39.074 1.00 93.69 163 MET A CA 1
ATOM 1166 C C . MET A 1 163 ? -25.373 9.076 38.820 1.00 93.69 163 MET A C 1
ATOM 1168 O O . MET A 1 163 ? -26.176 9.456 39.679 1.00 93.69 163 MET A O 1
ATOM 1172 N N . THR A 1 164 ? -25.801 8.510 37.684 1.00 91.56 164 THR A N 1
ATOM 1173 C CA . THR A 1 164 ? -27.232 8.246 37.430 1.00 91.56 164 THR A CA 1
ATOM 1174 C C . THR A 1 164 ? -27.792 7.101 38.270 1.00 91.56 164 THR A C 1
ATOM 1176 O O . THR A 1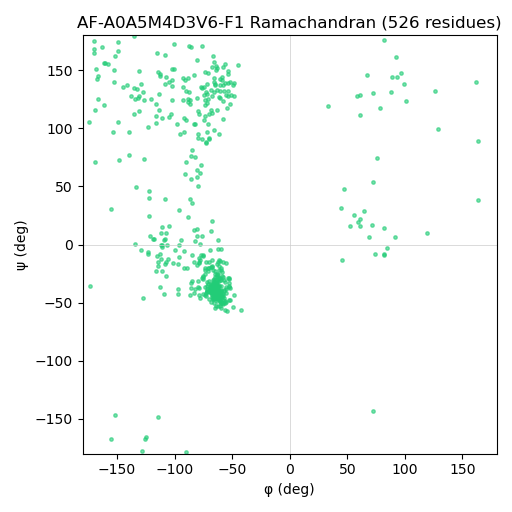 164 ? -28.953 7.179 38.671 1.00 91.56 164 THR A O 1
ATOM 1179 N N . TRP A 1 165 ? -26.996 6.075 38.595 1.00 87.25 165 TRP A N 1
ATOM 1180 C CA . TRP A 1 165 ? -27.426 5.002 39.502 1.00 87.25 165 TRP A CA 1
ATOM 1181 C C . TRP A 1 165 ? -27.695 5.513 40.921 1.00 87.25 165 TRP A C 1
ATOM 1183 O O . TRP A 1 165 ? -28.655 5.060 41.543 1.00 87.25 165 TRP A O 1
ATOM 1193 N N . VAL A 1 166 ? -26.902 6.482 41.394 1.00 88.69 166 VAL A N 1
ATOM 1194 C CA . VAL A 1 166 ? -27.067 7.113 42.715 1.00 88.69 166 VAL A CA 1
ATOM 1195 C C . VAL A 1 166 ? -28.198 8.148 42.733 1.00 88.69 166 VAL A C 1
ATOM 1197 O O . VAL A 1 166 ? -29.003 8.161 43.658 1.00 88.69 166 VAL A O 1
ATOM 1200 N N . SER A 1 167 ? -28.265 9.034 41.733 1.00 83.62 167 SER A N 1
ATOM 1201 C CA . SER A 1 167 ? -29.101 10.249 41.804 1.00 83.62 167 SER A CA 1
ATOM 1202 C C . SER A 1 167 ? -30.391 10.226 40.976 1.00 83.62 167 SER A C 1
ATOM 1204 O O . SER A 1 167 ? -31.211 11.128 41.132 1.00 83.62 167 SER A O 1
ATOM 1206 N N . ALA A 1 168 ? -30.559 9.254 40.070 1.00 79.25 168 ALA A N 1
ATOM 1207 C CA . ALA A 1 168 ? -31.714 9.098 39.171 1.00 79.25 168 ALA A CA 1
ATOM 1208 C C . ALA A 1 168 ? -32.105 10.339 38.322 1.00 79.25 168 ALA A C 1
ATOM 1210 O O . ALA A 1 168 ? -33.197 10.393 37.757 1.00 79.25 168 ALA A O 1
ATOM 1211 N N . ARG A 1 169 ? -31.231 11.350 38.193 1.00 88.06 169 ARG A N 1
ATOM 1212 C CA . ARG A 1 169 ? -31.546 12.601 37.478 1.00 88.06 169 ARG A CA 1
ATOM 1213 C C . ARG A 1 169 ? -31.575 12.399 35.959 1.00 88.06 169 ARG A C 1
ATOM 1215 O O . ARG A 1 169 ? -30.539 12.128 35.351 1.00 88.06 169 ARG A O 1
ATOM 1222 N N . GLN A 1 170 ? -32.726 12.665 35.337 1.00 87.12 170 GLN A N 1
ATOM 1223 C CA . GLN A 1 170 ? -32.924 12.605 33.877 1.00 87.12 170 GLN A CA 1
ATOM 1224 C C . GLN A 1 170 ? -31.896 13.428 33.073 1.00 87.12 170 GLN A C 1
ATOM 1226 O O . GLN A 1 170 ? -31.475 13.015 31.996 1.00 87.12 170 GLN A O 1
ATOM 1231 N N . THR A 1 171 ? -31.420 14.562 33.599 1.00 90.38 171 THR A N 1
ATOM 1232 C CA . THR A 1 171 ? -30.366 15.358 32.943 1.00 90.38 171 THR A CA 1
ATOM 1233 C C . THR A 1 171 ? -29.043 14.595 32.841 1.00 90.38 171 THR A C 1
ATOM 1235 O O . THR A 1 171 ? -28.436 14.568 31.775 1.00 90.38 171 THR A O 1
ATOM 1238 N N . LEU A 1 172 ? -28.621 13.913 33.912 1.00 92.62 172 LEU A N 1
ATOM 1239 C CA . LEU A 1 172 ? -27.405 13.089 33.904 1.00 92.62 172 LEU A CA 1
ATOM 1240 C C . LEU A 1 172 ? -27.581 11.852 33.012 1.00 92.62 172 LEU A C 1
ATOM 1242 O O . LEU A 1 172 ? -26.641 11.454 32.333 1.00 92.62 172 LEU A O 1
ATOM 1246 N N . ARG A 1 173 ? -28.798 11.291 32.949 1.00 91.75 173 ARG A N 1
ATOM 1247 C CA . ARG A 1 173 ? -29.157 10.190 32.041 1.00 91.75 173 ARG A CA 1
ATOM 1248 C C . ARG A 1 173 ? -28.984 10.587 30.573 1.00 91.75 173 ARG A C 1
ATOM 1250 O O . ARG A 1 173 ? -28.400 9.821 29.812 1.00 91.75 173 ARG A O 1
ATOM 1257 N N . ARG A 1 174 ? -29.426 11.791 30.192 1.00 92.50 174 ARG A N 1
ATOM 1258 C CA . ARG A 1 174 ? -29.225 12.349 28.842 1.00 92.50 174 ARG A CA 1
ATOM 1259 C C . ARG A 1 174 ? -27.751 12.637 28.555 1.00 92.50 174 ARG A C 1
ATOM 1261 O O . ARG A 1 174 ? -27.260 12.223 27.513 1.00 92.50 174 ARG A O 1
ATOM 1268 N N . LEU A 1 175 ? -27.037 13.277 29.486 1.00 95.06 175 LEU A N 1
ATOM 1269 C CA . LEU A 1 175 ? -25.603 13.563 29.337 1.00 95.06 175 LEU A CA 1
ATOM 1270 C C . LEU A 1 175 ? -24.770 12.282 29.183 1.00 95.06 175 LEU A C 1
ATOM 1272 O O . LEU A 1 175 ? -23.908 12.233 28.317 1.00 95.06 175 LEU A O 1
ATOM 1276 N N . TYR A 1 176 ? -25.064 11.227 29.951 1.00 95.56 176 TYR A N 1
ATOM 1277 C CA . TYR A 1 176 ? -24.420 9.919 29.794 1.00 95.56 176 TYR A CA 1
ATOM 1278 C C . TYR A 1 176 ? -24.571 9.369 28.368 1.00 95.56 176 TYR A C 1
ATOM 1280 O O . TYR A 1 176 ? -23.573 9.002 27.753 1.00 95.56 176 TYR A O 1
ATOM 1288 N N . VAL A 1 177 ? -25.795 9.351 27.826 1.00 93.75 177 VAL A N 1
ATOM 1289 C CA . VAL A 1 177 ? -26.058 8.845 26.467 1.00 93.75 177 VAL A CA 1
ATOM 1290 C C . VAL A 1 177 ? -25.384 9.721 25.404 1.00 93.75 177 VAL A C 1
ATOM 1292 O O . VAL A 1 177 ? -24.812 9.186 24.458 1.00 93.75 177 VAL A O 1
ATOM 1295 N N . LEU A 1 178 ? -25.370 11.047 25.578 1.00 95.19 178 LEU A N 1
ATOM 1296 C CA . LEU A 1 178 ? -24.660 11.966 24.681 1.00 95.19 178 LEU A CA 1
ATOM 1297 C C . LEU A 1 178 ? -23.139 11.742 24.702 1.00 95.19 178 LEU A C 1
ATOM 1299 O O . LEU A 1 178 ? -22.529 11.691 23.638 1.00 95.19 178 LEU A O 1
ATOM 1303 N N . CYS A 1 179 ? -22.528 11.543 25.874 1.00 96.38 179 CYS A N 1
ATOM 1304 C CA . CYS A 1 179 ? -21.108 11.195 25.968 1.00 96.38 179 CYS A CA 1
ATOM 1305 C C . CYS A 1 179 ? -20.822 9.808 25.371 1.00 96.38 179 CYS A C 1
ATOM 1307 O O . CYS A 1 179 ? -19.814 9.637 24.698 1.00 96.38 179 CYS A O 1
ATOM 1309 N N . LEU A 1 180 ? -21.707 8.826 25.557 1.00 95.06 180 LEU A N 1
ATOM 1310 C CA . LEU A 1 180 ? -21.542 7.485 24.989 1.00 95.06 180 LEU A CA 1
ATOM 1311 C C . LEU A 1 180 ? -21.548 7.519 23.445 1.00 95.06 180 LEU A C 1
ATOM 1313 O O . LEU A 1 180 ? -20.638 6.981 22.815 1.00 95.06 180 LEU A O 1
ATOM 1317 N N . LEU A 1 181 ? -22.505 8.237 22.843 1.00 94.31 181 LEU A N 1
ATOM 1318 C CA . LEU A 1 181 ? -22.572 8.463 21.391 1.00 94.31 181 LEU A CA 1
ATOM 1319 C C . LEU A 1 181 ? -21.399 9.314 20.871 1.00 94.31 181 LEU A C 1
ATOM 1321 O O . LEU A 1 181 ? -20.832 9.012 19.819 1.00 94.31 181 LEU A O 1
ATOM 1325 N N . GLY A 1 182 ? -21.000 10.351 21.612 1.00 94.94 182 GLY A N 1
ATOM 1326 C CA . GLY A 1 182 ? -19.834 11.178 21.290 1.00 94.94 182 GLY A CA 1
ATOM 1327 C C . GLY A 1 182 ? -18.526 10.383 21.314 1.00 94.94 182 GLY A C 1
ATOM 1328 O O . GLY A 1 182 ? -17.692 10.556 20.431 1.00 94.94 182 GLY A O 1
ATOM 1329 N N . GLY A 1 183 ? -18.379 9.451 22.261 1.00 94.19 183 GLY A N 1
ATOM 1330 C CA . GLY A 1 183 ? -17.249 8.525 22.330 1.00 94.19 183 GLY A CA 1
ATOM 1331 C C . GLY A 1 183 ? -17.202 7.576 21.132 1.00 94.19 183 GLY A C 1
ATOM 1332 O O . GLY A 1 183 ? -16.145 7.416 20.528 1.00 94.19 183 GLY A O 1
ATOM 1333 N N . ALA A 1 184 ? -18.341 7.001 20.731 1.00 92.88 184 ALA A N 1
ATOM 1334 C CA . ALA A 1 184 ? -18.415 6.166 19.529 1.00 92.88 184 ALA A CA 1
ATOM 1335 C C . ALA A 1 184 ? -18.117 6.957 18.242 1.00 92.88 184 ALA A C 1
ATOM 1337 O O . ALA A 1 184 ? -17.419 6.457 17.364 1.00 92.88 184 ALA A O 1
ATOM 1338 N N . THR A 1 185 ? -18.568 8.212 18.159 1.00 94.19 185 THR A N 1
ATOM 1339 C CA . THR A 1 185 ? -18.238 9.117 17.043 1.00 94.19 185 THR A CA 1
ATOM 1340 C C . THR A 1 185 ? -16.738 9.424 17.007 1.00 94.19 185 THR A C 1
ATOM 1342 O O . THR A 1 185 ? -16.115 9.305 15.956 1.00 94.19 185 THR A O 1
ATOM 1345 N N . ALA A 1 186 ? -16.131 9.746 18.154 1.00 94.19 186 ALA A N 1
ATOM 1346 C CA . ALA A 1 186 ? -14.690 9.980 18.267 1.00 94.19 186 ALA A CA 1
ATOM 1347 C C . ALA A 1 186 ? -13.868 8.730 17.906 1.00 94.19 186 ALA A C 1
ATOM 1349 O O . ALA A 1 186 ? -12.841 8.848 17.246 1.00 94.19 186 ALA A O 1
ATOM 1350 N N . VAL A 1 187 ? -14.346 7.534 18.262 1.00 92.31 187 VAL A N 1
ATOM 1351 C CA . VAL A 1 187 ? -13.753 6.259 17.831 1.00 92.31 187 VAL A CA 1
ATOM 1352 C C . VAL A 1 187 ? -13.895 6.036 16.323 1.00 92.31 187 VAL A C 1
ATOM 1354 O O . VAL A 1 187 ? -12.931 5.605 15.699 1.00 92.31 187 VAL A O 1
ATOM 1357 N N . GLY A 1 188 ? -15.032 6.377 15.710 1.00 91.44 188 GLY A N 1
ATOM 1358 C CA . GLY A 1 188 ? -15.198 6.321 14.252 1.00 91.44 188 GLY A CA 1
ATOM 1359 C C . GLY A 1 188 ? -14.233 7.254 13.510 1.00 91.44 188 GLY A C 1
ATOM 1360 O O . GLY A 1 188 ? -13.592 6.843 12.547 1.00 91.44 188 GLY A O 1
ATOM 1361 N N . VAL A 1 189 ? -14.058 8.485 14.004 1.00 92.56 189 VAL A N 1
ATOM 1362 C CA . VAL A 1 189 ? -13.085 9.454 13.464 1.00 92.56 189 VAL A CA 1
ATOM 1363 C C . VAL A 1 189 ? -11.640 8.991 13.701 1.00 92.56 189 VAL A C 1
ATOM 1365 O O . VAL A 1 189 ? -10.811 9.074 12.799 1.00 92.56 189 VAL A O 1
ATOM 1368 N N . GLY A 1 190 ? -11.332 8.435 14.876 1.00 90.81 190 GLY A N 1
ATOM 1369 C CA . GLY A 1 190 ? -10.019 7.852 15.169 1.00 90.81 190 GLY A CA 1
ATOM 1370 C C . GLY A 1 190 ? -9.699 6.649 14.278 1.00 90.81 190 GLY A C 1
ATOM 1371 O O . GLY A 1 190 ? -8.574 6.528 13.800 1.00 90.81 190 GLY A O 1
ATOM 1372 N N . GLY A 1 191 ? -10.698 5.808 13.994 1.00 89.12 191 GLY A N 1
ATOM 1373 C CA . GLY A 1 191 ? -10.607 4.689 13.057 1.00 89.12 191 GLY A CA 1
ATOM 1374 C C . GLY A 1 191 ? -10.437 5.130 11.602 1.00 89.12 191 GLY A C 1
ATOM 1375 O O . GLY A 1 191 ? -9.674 4.504 10.877 1.00 89.12 191 GLY A O 1
ATOM 1376 N N . HIS A 1 192 ? -11.057 6.240 11.187 1.00 89.31 192 HIS A N 1
ATOM 1377 C CA . HIS A 1 192 ? -10.803 6.847 9.878 1.00 89.31 192 HIS A CA 1
ATOM 1378 C C . HIS A 1 192 ? -9.334 7.268 9.734 1.00 89.31 192 HIS A C 1
ATOM 1380 O O . HIS A 1 192 ? -8.684 6.811 8.796 1.00 89.31 192 HIS A O 1
ATOM 1386 N N . PHE A 1 193 ? -8.789 8.050 10.673 1.00 89.44 193 PHE A N 1
ATOM 1387 C CA . PHE A 1 193 ? -7.376 8.455 10.629 1.00 89.44 193 PHE A CA 1
ATOM 1388 C C . PHE A 1 193 ? -6.412 7.271 10.806 1.00 89.44 193 PHE A C 1
ATOM 1390 O O . PHE A 1 193 ? -5.379 7.218 10.150 1.00 89.44 193 PHE A O 1
ATOM 1397 N N . GLY A 1 194 ? -6.765 6.279 11.632 1.00 85.75 194 GLY A N 1
ATOM 1398 C CA . GLY A 1 194 ? -6.002 5.031 11.751 1.00 85.75 194 GLY A CA 1
ATOM 1399 C C . GLY A 1 194 ? -5.989 4.224 10.448 1.00 85.75 194 GLY A C 1
ATOM 1400 O O . GLY A 1 194 ? -4.974 3.631 10.102 1.00 85.75 194 GLY A O 1
ATOM 1401 N N . GLY A 1 195 ? -7.086 4.260 9.688 1.00 81.94 195 GLY A N 1
ATOM 1402 C CA . GLY A 1 195 ? -7.152 3.726 8.331 1.00 81.94 195 GLY A CA 1
ATOM 1403 C C . GLY A 1 195 ? -6.285 4.512 7.345 1.00 81.94 195 GLY A C 1
ATOM 1404 O O . GLY A 1 195 ? -5.586 3.898 6.550 1.00 81.94 195 GLY A O 1
ATOM 1405 N N . GLU A 1 196 ? -6.259 5.846 7.413 1.00 82.94 196 GLU A N 1
ATOM 1406 C CA . GLU A 1 196 ? -5.395 6.660 6.539 1.00 82.94 196 GLU A CA 1
ATOM 1407 C C . GLU A 1 196 ? -3.896 6.442 6.797 1.00 82.94 196 GLU A C 1
ATOM 1409 O O . GLU A 1 196 ? -3.110 6.484 5.852 1.00 82.94 196 GLU A O 1
ATOM 1414 N N . LEU A 1 197 ? -3.501 6.143 8.041 1.00 81.25 197 LEU A N 1
ATOM 1415 C CA . LEU A 1 197 ? -2.122 5.781 8.400 1.00 81.25 197 LEU A CA 1
ATOM 1416 C C . LEU A 1 197 ? -1.659 4.431 7.813 1.00 81.25 197 LEU A C 1
ATOM 1418 O O . LEU A 1 197 ? -0.454 4.196 7.747 1.00 81.25 197 LEU A O 1
ATOM 1422 N N . VAL A 1 198 ? -2.588 3.559 7.401 1.00 77.44 198 VAL A N 1
ATOM 1423 C CA . VAL A 1 198 ? -2.307 2.209 6.865 1.00 77.44 198 VAL A CA 1
ATOM 1424 C C . VAL A 1 198 ? -2.572 2.116 5.358 1.00 77.44 198 VAL A C 1
ATOM 1426 O O . VAL A 1 198 ? -1.782 1.521 4.631 1.00 77.44 198 VAL A O 1
ATOM 1429 N N . TYR A 1 199 ? -3.670 2.706 4.881 1.00 74.00 199 TYR A N 1
ATOM 1430 C CA . TYR A 1 199 ? -4.161 2.594 3.500 1.00 74.00 199 TYR A CA 1
ATOM 1431 C C . TYR A 1 199 ? -4.037 3.896 2.687 1.00 74.00 199 TYR A C 1
ATOM 1433 O O . TYR A 1 199 ? -4.412 3.930 1.515 1.00 74.00 199 TYR A O 1
ATOM 1441 N N . GLY A 1 200 ? -3.518 4.971 3.288 1.00 73.38 200 GLY A N 1
ATOM 1442 C CA . GLY A 1 200 ? -3.312 6.266 2.641 1.00 73.38 200 GLY A CA 1
ATOM 1443 C C . GLY A 1 200 ? -4.475 7.256 2.789 1.00 73.38 200 GLY A C 1
ATOM 1444 O O . GLY A 1 200 ? -5.618 6.913 3.106 1.00 73.38 200 GLY A O 1
ATOM 1445 N N . LYS A 1 201 ? -4.166 8.536 2.554 1.00 77.00 201 LYS A N 1
ATOM 1446 C CA . LYS A 1 201 ? -5.096 9.662 2.732 1.00 77.00 201 LYS A CA 1
ATOM 1447 C C . LYS A 1 201 ? -6.304 9.563 1.796 1.00 77.00 201 LYS A C 1
ATOM 1449 O O . LYS A 1 201 ? -6.173 9.369 0.591 1.00 77.00 201 LYS A O 1
ATOM 1454 N N . GLY A 1 202 ? -7.491 9.769 2.352 1.00 71.94 202 GLY A N 1
ATOM 1455 C CA . GLY A 1 202 ? -8.772 9.749 1.659 1.00 71.94 202 GLY A CA 1
ATOM 1456 C C . GLY A 1 202 ? -9.406 8.368 1.480 1.00 71.94 202 GLY A C 1
ATOM 1457 O O . GLY A 1 202 ? -10.529 8.332 0.986 1.00 71.94 202 GLY A O 1
ATOM 1458 N N . TYR A 1 203 ? -8.757 7.266 1.887 1.00 75.56 203 TYR A N 1
ATOM 1459 C CA . TYR A 1 203 ? -9.177 5.877 1.614 1.00 75.56 203 TYR A CA 1
ATOM 1460 C C . TYR A 1 203 ? -10.692 5.631 1.774 1.00 75.56 203 TYR A C 1
ATOM 1462 O O . TYR A 1 203 ? -11.373 5.276 0.814 1.00 75.56 203 TYR A O 1
ATOM 1470 N N . VAL A 1 204 ? -11.250 5.934 2.953 1.00 74.12 204 VAL A N 1
ATOM 1471 C CA . VAL A 1 204 ? -12.671 5.698 3.296 1.00 74.12 204 VAL A CA 1
ATOM 1472 C C . VAL A 1 204 ? -13.653 6.506 2.427 1.00 74.12 204 VAL A C 1
ATOM 1474 O O . VAL A 1 204 ? -14.798 6.100 2.239 1.00 74.12 204 VAL A O 1
ATOM 1477 N N . LEU A 1 205 ? -13.230 7.656 1.892 1.00 77.88 205 LEU A N 1
ATOM 1478 C CA . LEU A 1 205 ? -14.085 8.588 1.143 1.00 77.88 205 LEU A CA 1
ATOM 1479 C C . LEU A 1 205 ? -13.744 8.660 -0.355 1.00 77.88 205 LEU A C 1
ATOM 1481 O O . LEU A 1 205 ? -14.440 9.353 -1.102 1.00 77.88 205 LEU A O 1
ATOM 1485 N N . ALA A 1 206 ? -12.722 7.937 -0.820 1.00 66.38 206 ALA A N 1
ATOM 1486 C CA . ALA A 1 206 ? -12.299 7.924 -2.218 1.00 66.38 206 ALA A CA 1
ATOM 1487 C C . ALA A 1 206 ? -13.433 7.547 -3.204 1.00 66.38 206 ALA A C 1
ATOM 1489 O O . ALA A 1 206 ? -13.577 8.258 -4.205 1.00 66.38 206 ALA A O 1
ATOM 1490 N N . PRO A 1 207 ? -14.313 6.556 -2.927 1.00 66.50 207 PRO A N 1
ATOM 1491 C CA . PRO A 1 207 ? -15.442 6.241 -3.811 1.00 66.50 207 PRO A CA 1
ATOM 1492 C C . PRO A 1 207 ? -16.468 7.379 -3.931 1.00 66.50 207 PRO A C 1
ATOM 1494 O O . PRO A 1 207 ? -17.055 7.584 -4.992 1.00 66.50 207 PRO A O 1
ATOM 1497 N N . LEU A 1 208 ? -16.671 8.157 -2.860 1.00 66.56 208 LEU A N 1
ATOM 1498 C CA . LEU A 1 208 ? -17.605 9.289 -2.849 1.00 66.56 208 LEU A CA 1
ATOM 1499 C C . LEU A 1 208 ? -16.999 10.532 -3.514 1.00 66.56 208 LEU A C 1
ATOM 1501 O O . LEU A 1 208 ? -17.693 11.249 -4.232 1.00 66.56 208 LEU A O 1
ATOM 1505 N N . ARG A 1 209 ? -15.692 10.757 -3.339 1.00 57.00 209 ARG A N 1
ATOM 1506 C CA . ARG A 1 209 ? -14.948 11.869 -3.951 1.00 57.00 209 ARG A CA 1
ATOM 1507 C C . ARG A 1 209 ? -14.920 11.785 -5.485 1.00 57.00 209 ARG A C 1
ATOM 1509 O O . ARG A 1 209 ? -14.910 12.824 -6.139 1.00 57.00 209 ARG A O 1
ATOM 1516 N N . LYS A 1 210 ? -15.002 10.573 -6.057 1.00 45.62 210 LYS A N 1
ATOM 1517 C CA . LYS A 1 210 ? -15.179 10.330 -7.505 1.00 45.62 210 LYS A CA 1
ATOM 1518 C C . LYS A 1 210 ? -16.560 10.771 -8.052 1.00 45.62 210 LYS A C 1
ATOM 1520 O O . LYS A 1 210 ? -16.706 10.846 -9.264 1.00 45.62 210 LYS A O 1
ATOM 1525 N N . ARG A 1 211 ? -17.569 11.076 -7.212 1.00 43.41 211 ARG A N 1
ATOM 1526 C CA . ARG A 1 211 ? -18.945 11.439 -7.647 1.00 43.41 211 ARG A CA 1
ATOM 1527 C C . ARG A 1 211 ? -19.269 12.943 -7.660 1.00 43.41 211 ARG A C 1
ATOM 1529 O O . ARG A 1 211 ? -20.371 13.306 -8.060 1.00 43.41 211 ARG A O 1
ATOM 1536 N N . THR A 1 212 ? -18.364 13.816 -7.208 1.00 40.75 212 THR A N 1
ATOM 1537 C CA . THR A 1 212 ? -18.602 15.279 -7.143 1.00 40.75 212 THR A CA 1
ATOM 1538 C C . THR A 1 212 ? -17.587 16.129 -7.902 1.00 40.75 212 THR A C 1
ATOM 1540 O O . THR A 1 212 ? -17.801 17.332 -8.051 1.00 40.75 212 THR A O 1
ATOM 1543 N N . ALA A 1 213 ? -16.523 15.530 -8.439 1.00 32.09 213 ALA A N 1
ATOM 1544 C CA . ALA A 1 213 ? -15.805 16.141 -9.547 1.00 32.09 213 ALA A CA 1
ATOM 1545 C C . ALA A 1 213 ? -16.688 16.043 -10.808 1.00 32.09 213 ALA A C 1
ATOM 1547 O O . ALA A 1 213 ? -17.159 14.943 -11.109 1.00 32.09 213 ALA A O 1
ATOM 1548 N N . PRO A 1 214 ? -16.922 17.132 -11.564 1.00 34.81 214 PRO A N 1
ATOM 1549 C CA . PRO A 1 214 ? -17.384 16.978 -12.936 1.00 34.81 214 PRO A CA 1
ATOM 1550 C C . PRO A 1 214 ? -16.318 16.195 -13.709 1.00 34.81 214 PRO A C 1
ATOM 1552 O O . PRO A 1 214 ? -15.120 16.404 -13.493 1.00 34.81 214 PRO A O 1
ATOM 1555 N N . VAL A 1 215 ? -16.741 15.308 -14.611 1.00 35.91 215 VAL A N 1
ATOM 1556 C CA . VAL A 1 215 ? -15.816 14.668 -15.551 1.00 35.91 215 VAL A CA 1
ATOM 1557 C C . VAL A 1 215 ? -15.293 15.762 -16.476 1.00 35.91 215 VAL A C 1
ATOM 1559 O O . VAL A 1 215 ? -15.971 16.183 -17.408 1.00 35.91 215 VAL A O 1
ATOM 1562 N N . ALA A 1 216 ? -14.098 16.263 -16.174 1.00 34.81 216 ALA A N 1
ATOM 1563 C CA . ALA A 1 216 ? -13.333 17.074 -17.099 1.00 34.81 216 ALA A CA 1
ATOM 1564 C C . ALA A 1 216 ? -12.810 16.134 -18.188 1.00 34.81 216 ALA A C 1
ATOM 1566 O O . ALA A 1 216 ? -11.734 15.556 -18.044 1.00 34.81 216 ALA A O 1
ATOM 1567 N N . GLU A 1 217 ? -13.614 15.937 -19.233 1.00 31.97 217 GLU A N 1
ATOM 1568 C CA . GLU A 1 217 ? -13.191 15.242 -20.445 1.00 31.97 217 GLU A CA 1
ATOM 1569 C C . GLU A 1 217 ? -11.894 15.889 -20.958 1.00 31.97 217 GLU A C 1
ATOM 1571 O O . GLU A 1 217 ? -11.886 17.089 -21.260 1.00 31.97 217 GLU A O 1
ATOM 1576 N N . PRO A 1 218 ? -10.787 15.137 -21.077 1.00 34.97 218 PRO A N 1
ATOM 1577 C CA . PRO A 1 218 ? -9.677 15.571 -21.902 1.00 34.97 218 PRO A CA 1
ATOM 1578 C C . PRO A 1 218 ? -10.203 15.632 -23.336 1.00 34.97 218 PRO A C 1
ATOM 1580 O O . PRO A 1 218 ? -10.601 14.606 -23.888 1.00 34.97 218 PRO A O 1
ATOM 1583 N N . LEU A 1 219 ? -10.243 16.830 -23.925 1.00 33.28 219 LEU A N 1
ATOM 1584 C CA . LEU A 1 219 ? -10.620 16.989 -25.330 1.00 33.28 219 LEU A CA 1
ATOM 1585 C C . LEU A 1 219 ? -9.735 16.070 -26.188 1.00 33.28 219 LEU A C 1
ATOM 1587 O O . LEU A 1 219 ? -8.508 16.138 -26.052 1.00 33.28 219 LEU A O 1
ATOM 1591 N N . PRO A 1 220 ? -10.312 15.225 -27.060 1.00 30.19 220 PRO A N 1
ATOM 1592 C CA . PRO A 1 220 ? -9.512 14.340 -27.888 1.00 30.19 220 PRO A CA 1
ATOM 1593 C C . PRO A 1 220 ? -8.658 15.173 -28.856 1.00 30.19 220 PRO A C 1
ATOM 1595 O O . PRO A 1 220 ? -9.177 16.119 -29.463 1.00 30.19 220 PRO A O 1
ATOM 1598 N N . PRO A 1 221 ? -7.369 14.838 -29.057 1.00 33.47 221 PRO A N 1
ATOM 1599 C CA . PRO A 1 221 ? -6.634 15.356 -30.200 1.00 33.47 221 PRO A CA 1
ATOM 1600 C C . PRO A 1 221 ? -7.349 14.888 -31.474 1.00 33.47 221 PRO A C 1
ATOM 1602 O O . PRO A 1 221 ? -7.643 13.705 -31.643 1.00 33.47 221 PRO A O 1
ATOM 1605 N N . ALA A 1 222 ? -7.685 15.828 -32.356 1.00 34.31 222 ALA A N 1
ATOM 1606 C CA . ALA A 1 222 ? -8.449 15.518 -33.557 1.00 34.31 222 ALA A CA 1
ATOM 1607 C C . ALA A 1 222 ? -7.622 14.656 -34.527 1.00 34.31 222 ALA A C 1
ATOM 1609 O O . ALA A 1 222 ? -6.525 15.058 -34.910 1.00 34.31 222 ALA A O 1
ATOM 1610 N N . GLY A 1 223 ? -8.178 13.520 -34.966 1.00 35.00 223 GLY A N 1
ATOM 1611 C CA . GLY A 1 223 ? -7.630 12.734 -36.080 1.00 35.00 223 GLY A CA 1
ATOM 1612 C C . GLY A 1 223 ? -7.192 11.296 -35.786 1.00 35.00 223 GLY A C 1
ATOM 1613 O O . GLY A 1 223 ? -6.592 10.692 -36.666 1.00 35.00 223 GLY A O 1
ATOM 1614 N N . VAL A 1 224 ? -7.483 10.726 -34.610 1.00 28.25 224 VAL A N 1
ATOM 1615 C CA . VAL A 1 224 ? -7.257 9.287 -34.363 1.00 28.25 224 VAL A CA 1
ATOM 1616 C C . VAL A 1 224 ? -8.522 8.492 -34.697 1.00 28.25 224 VAL A C 1
ATOM 1618 O O . VAL A 1 224 ? -9.424 8.372 -33.868 1.00 28.25 224 VAL A O 1
ATOM 1621 N N . GLU A 1 225 ? -8.585 7.930 -35.905 1.00 27.12 225 GLU A N 1
ATOM 1622 C CA . GLU A 1 225 ? -9.387 6.722 -36.130 1.00 27.12 225 GLU A CA 1
ATOM 1623 C C . GLU A 1 225 ? -8.673 5.540 -35.461 1.00 27.12 225 GLU A C 1
ATOM 1625 O O . GLU A 1 225 ? -7.447 5.432 -35.509 1.00 27.12 225 GLU A O 1
ATOM 1630 N N . ALA A 1 226 ? -9.426 4.670 -34.787 1.00 35.72 226 ALA A N 1
ATOM 1631 C CA . ALA A 1 226 ? -8.845 3.551 -34.060 1.00 35.72 226 ALA A CA 1
ATOM 1632 C C . ALA A 1 226 ? -8.473 2.410 -35.019 1.00 35.72 226 ALA A C 1
ATOM 1634 O O . ALA A 1 226 ? -9.352 1.730 -35.546 1.00 35.72 226 ALA A O 1
ATOM 1635 N N . SER A 1 227 ? -7.173 2.166 -35.173 1.00 26.42 227 SER A N 1
ATOM 1636 C CA . SER A 1 227 ? -6.627 0.878 -35.606 1.00 26.42 227 SER A CA 1
ATOM 1637 C C . SER A 1 227 ? -5.821 0.280 -34.452 1.00 26.42 227 SER A C 1
ATOM 1639 O O . SER A 1 227 ? -5.286 1.024 -33.629 1.00 26.42 227 SER A O 1
ATOM 1641 N N . ALA A 1 228 ? -5.784 -1.048 -34.349 1.00 36.75 228 ALA A N 1
ATOM 1642 C CA . ALA A 1 228 ? -5.123 -1.744 -33.251 1.00 36.75 22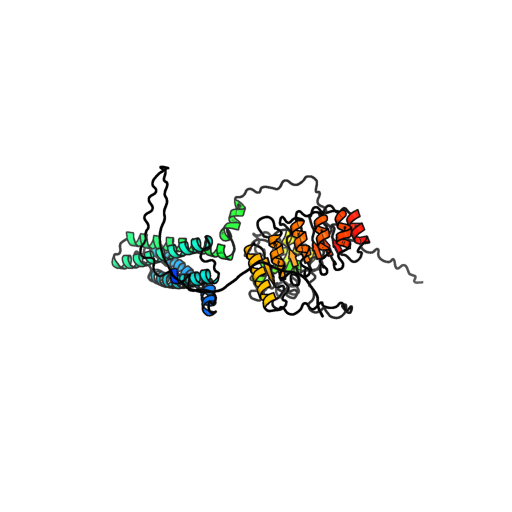8 ALA A CA 1
ATOM 1643 C C . ALA A 1 228 ? -4.574 -3.104 -33.704 1.00 36.75 228 ALA A C 1
ATOM 1645 O O . ALA A 1 228 ? -5.338 -4.057 -33.856 1.00 36.75 228 ALA A O 1
ATOM 1646 N N . SER A 1 229 ? -3.253 -3.206 -33.873 1.00 27.56 229 SER A N 1
ATOM 1647 C CA . SER A 1 229 ? -2.514 -4.477 -33.889 1.00 27.56 229 SER A CA 1
ATOM 1648 C C . SER A 1 229 ? -1.014 -4.198 -33.774 1.00 27.56 229 SER A C 1
ATOM 1650 O O . SER A 1 229 ? -0.493 -3.443 -34.579 1.00 27.56 229 SER A O 1
ATOM 1652 N N . GLY A 1 230 ? -0.321 -4.793 -32.797 1.00 27.70 230 GLY A N 1
ATOM 1653 C CA . GLY A 1 230 ? 1.092 -4.469 -32.517 1.00 27.70 230 GLY A CA 1
ATOM 1654 C C . GLY A 1 230 ? 1.594 -4.945 -31.154 1.00 27.70 230 GLY A C 1
ATOM 1655 O O . GLY A 1 230 ? 2.264 -4.217 -30.421 1.00 27.70 230 GLY A O 1
ATOM 1656 N N . MET A 1 231 ? 1.158 -6.127 -30.717 1.00 34.78 231 MET A N 1
ATOM 1657 C CA . MET A 1 231 ? 1.113 -6.445 -29.290 1.00 34.78 231 MET A CA 1
ATOM 1658 C C . MET A 1 231 ? 2.319 -7.253 -28.805 1.00 34.78 231 MET A C 1
ATOM 1660 O O . MET A 1 231 ? 2.363 -8.469 -28.955 1.00 34.78 231 MET A O 1
ATOM 1664 N N . THR A 1 232 ? 3.251 -6.583 -28.114 1.00 43.06 232 THR A N 1
ATOM 1665 C CA . THR A 1 232 ? 4.321 -7.243 -27.343 1.00 43.06 232 THR A CA 1
ATOM 1666 C C . THR A 1 232 ? 3.757 -8.343 -26.441 1.00 43.06 232 THR A C 1
ATOM 1668 O O . THR A 1 232 ? 2.748 -8.124 -25.756 1.00 43.06 232 THR A O 1
ATOM 1671 N N . ALA A 1 233 ? 4.447 -9.488 -26.398 1.00 52.81 233 ALA A N 1
ATOM 1672 C CA . ALA A 1 233 ? 4.091 -10.622 -25.555 1.00 52.81 233 ALA A CA 1
ATOM 1673 C C . ALA A 1 233 ? 4.047 -10.233 -24.065 1.00 52.81 233 ALA A C 1
ATOM 1675 O O . ALA A 1 233 ? 5.023 -9.731 -23.488 1.00 52.81 233 ALA A O 1
ATOM 1676 N N . ILE A 1 234 ? 2.892 -10.477 -23.446 1.00 62.41 234 ILE A N 1
ATOM 1677 C CA . ILE A 1 234 ? 2.643 -10.222 -22.026 1.00 62.41 234 ILE A CA 1
ATOM 1678 C C . ILE A 1 234 ? 3.052 -11.463 -21.227 1.00 62.41 234 ILE A C 1
ATOM 1680 O O . ILE A 1 234 ? 2.597 -12.568 -21.513 1.00 62.41 234 ILE A O 1
ATOM 1684 N N . SER A 1 235 ? 3.921 -11.286 -20.231 1.00 70.19 235 SER A N 1
ATOM 1685 C CA . SER A 1 235 ? 4.365 -12.358 -19.334 1.00 70.19 235 SER A CA 1
ATOM 1686 C C . SER A 1 235 ? 3.434 -12.419 -18.135 1.00 70.19 235 SER A C 1
ATOM 1688 O O . SER A 1 235 ? 3.170 -11.397 -17.495 1.00 70.19 235 SER A O 1
ATOM 1690 N N . PHE A 1 236 ? 2.981 -13.626 -17.790 1.00 73.69 236 PHE A N 1
ATOM 1691 C CA . PHE A 1 236 ? 2.160 -13.819 -16.603 1.00 73.69 236 PHE A CA 1
ATOM 1692 C C . PHE A 1 236 ? 2.859 -13.270 -15.353 1.00 73.69 236 PHE A C 1
ATOM 1694 O O . PHE A 1 236 ? 2.282 -12.482 -14.615 1.00 73.69 236 PHE A O 1
ATOM 1701 N N . GLU A 1 237 ? 4.124 -13.630 -15.150 1.00 71.12 237 GLU A N 1
ATOM 1702 C CA . GLU A 1 237 ? 4.886 -13.348 -13.933 1.00 71.12 237 GLU A CA 1
ATOM 1703 C C . GLU A 1 237 ? 5.234 -11.860 -13.780 1.00 71.12 237 GLU A C 1
ATOM 1705 O O . GLU A 1 237 ? 5.319 -11.364 -12.659 1.00 71.12 237 GLU A O 1
ATOM 1710 N N . ARG A 1 238 ? 5.434 -11.145 -14.897 1.00 70.50 238 ARG A N 1
ATOM 1711 C CA . ARG A 1 238 ? 5.782 -9.714 -14.909 1.00 70.50 238 ARG A CA 1
ATOM 1712 C C . ARG A 1 238 ? 4.552 -8.808 -14.858 1.00 70.50 238 ARG A C 1
ATOM 1714 O O . ARG A 1 238 ? 4.569 -7.807 -14.149 1.00 70.50 238 ARG A O 1
ATOM 1721 N N . ASP A 1 239 ? 3.520 -9.133 -15.634 1.00 67.62 239 ASP A N 1
ATOM 1722 C CA . ASP A 1 239 ? 2.463 -8.177 -15.983 1.00 67.62 239 ASP A CA 1
ATOM 1723 C C . ASP A 1 239 ? 1.105 -8.529 -15.359 1.00 67.62 239 ASP A C 1
ATOM 1725 O O . ASP A 1 239 ? 0.359 -7.637 -14.960 1.00 67.62 239 ASP A O 1
ATOM 1729 N N . VAL A 1 240 ? 0.778 -9.823 -15.254 1.00 82.19 240 VAL A N 1
ATOM 1730 C CA . VAL A 1 240 ? -0.541 -10.301 -14.797 1.00 82.19 240 VAL A CA 1
ATOM 1731 C C . VAL A 1 240 ? -0.531 -10.661 -13.313 1.00 82.19 240 VAL A C 1
ATOM 1733 O O . VAL A 1 240 ? -1.454 -10.302 -12.582 1.00 82.19 240 VAL A O 1
ATOM 1736 N N . LEU A 1 241 ? 0.519 -11.327 -12.835 1.00 78.75 241 LEU A N 1
ATOM 1737 C CA . LEU A 1 241 ? 0.648 -11.770 -11.451 1.00 78.75 241 LEU A CA 1
ATOM 1738 C C . LEU A 1 241 ? 0.565 -10.595 -10.457 1.00 78.75 241 LEU A C 1
ATOM 1740 O O . LEU A 1 241 ? -0.255 -10.702 -9.548 1.00 78.75 241 LEU A O 1
ATOM 1744 N N . PRO A 1 242 ? 1.227 -9.432 -10.653 1.00 79.25 242 PRO A N 1
ATOM 1745 C CA . PRO A 1 242 ? 1.052 -8.281 -9.758 1.00 79.25 242 PRO A CA 1
ATOM 1746 C C . PRO A 1 242 ? -0.382 -7.716 -9.736 1.00 79.25 242 PRO A C 1
ATOM 1748 O O . PRO A 1 242 ? -0.809 -7.120 -8.743 1.00 79.25 242 PRO A O 1
ATOM 1751 N N . ILE A 1 243 ? -1.161 -7.911 -10.810 1.00 83.12 243 ILE A N 1
ATOM 1752 C CA . ILE A 1 243 ? -2.587 -7.548 -10.855 1.00 83.12 243 ILE A CA 1
ATOM 1753 C C . ILE A 1 243 ? -3.403 -8.544 -10.017 1.00 83.12 243 ILE A C 1
ATOM 1755 O O . ILE A 1 243 ? -4.259 -8.125 -9.233 1.00 83.12 243 ILE A O 1
ATOM 1759 N N . LEU A 1 244 ? -3.129 -9.846 -10.126 1.00 83.94 244 LEU A N 1
ATOM 1760 C CA . LEU A 1 244 ? -3.808 -10.876 -9.333 1.00 83.94 244 LEU A CA 1
ATOM 1761 C C . LEU A 1 244 ? -3.438 -10.800 -7.844 1.00 83.94 244 LEU A C 1
ATOM 1763 O O . LEU A 1 244 ? -4.325 -10.890 -6.995 1.00 83.94 244 LEU A O 1
ATOM 1767 N N . GLU A 1 245 ? -2.168 -10.563 -7.512 1.00 79.56 245 GLU A N 1
ATOM 1768 C CA . GLU A 1 245 ? -1.680 -10.382 -6.138 1.00 79.56 245 GLU A CA 1
ATOM 1769 C C . GLU A 1 245 ? -2.381 -9.222 -5.438 1.00 79.56 245 GLU A C 1
ATOM 1771 O O . GLU A 1 245 ? -2.885 -9.381 -4.325 1.00 79.56 245 GLU A O 1
ATOM 1776 N N . ARG A 1 246 ? -2.475 -8.074 -6.118 1.00 79.62 246 ARG A N 1
ATOM 1777 C CA . ARG A 1 246 ? -3.062 -6.856 -5.558 1.00 79.62 246 ARG A CA 1
ATOM 1778 C C . ARG A 1 246 ? -4.586 -6.898 -5.435 1.00 79.62 246 ARG A C 1
ATOM 1780 O O . ARG A 1 246 ? -5.112 -6.321 -4.489 1.00 79.62 246 ARG A O 1
ATOM 1787 N N . ASN A 1 247 ? -5.292 -7.513 -6.389 1.00 80.25 247 ASN A N 1
ATOM 1788 C CA . ASN A 1 247 ? -6.751 -7.359 -6.510 1.00 80.25 247 ASN A CA 1
ATOM 1789 C C . ASN A 1 247 ? -7.549 -8.653 -6.252 1.00 80.25 247 ASN A C 1
ATOM 1791 O O . ASN A 1 247 ? -8.758 -8.579 -6.054 1.00 80.25 247 ASN A O 1
ATOM 1795 N N . CYS A 1 248 ? -6.907 -9.831 -6.253 1.00 82.88 248 CYS A N 1
ATOM 1796 C CA . CYS A 1 248 ? -7.608 -11.125 -6.248 1.00 82.88 248 CYS A CA 1
ATOM 1797 C C . CYS A 1 248 ? -7.137 -12.083 -5.134 1.00 82.88 248 CYS A C 1
ATOM 1799 O O . CYS A 1 248 ? -7.956 -12.680 -4.431 1.00 82.88 248 CYS A O 1
ATOM 1801 N N . ILE A 1 249 ? -5.823 -12.234 -4.941 1.00 83.56 249 ILE A N 1
ATOM 1802 C CA . ILE A 1 249 ? -5.215 -13.289 -4.103 1.00 83.56 249 ILE A CA 1
ATOM 1803 C C . ILE A 1 249 ? -5.495 -13.115 -2.596 1.00 83.56 249 ILE A C 1
ATOM 1805 O O . ILE A 1 249 ? -5.465 -14.094 -1.851 1.00 83.56 249 ILE A O 1
ATOM 1809 N N . GLU A 1 250 ? -5.882 -11.924 -2.125 1.00 80.06 250 GLU A N 1
ATOM 1810 C CA . GLU A 1 250 ? -6.334 -11.741 -0.734 1.00 80.06 250 GLU A CA 1
ATOM 1811 C C . GLU A 1 250 ? -7.646 -12.497 -0.424 1.00 80.06 250 GLU A C 1
ATOM 1813 O O . GLU A 1 250 ? -7.880 -12.914 0.714 1.00 80.06 250 GLU A O 1
ATOM 1818 N N . CYS A 1 251 ? -8.503 -12.711 -1.430 1.00 79.06 251 CYS A N 1
ATOM 1819 C CA . CYS A 1 251 ? -9.740 -13.491 -1.311 1.00 79.06 251 CYS A CA 1
ATOM 1820 C C . CYS A 1 251 ? -9.699 -14.856 -2.015 1.00 79.06 251 CYS A C 1
ATOM 1822 O O . CYS A 1 251 ? -10.536 -15.704 -1.697 1.00 79.06 251 CYS A O 1
ATOM 1824 N N . HIS A 1 252 ? -8.745 -15.063 -2.925 1.00 82.94 252 HIS A N 1
ATOM 1825 C CA . HIS A 1 252 ? -8.597 -16.249 -3.773 1.00 82.94 252 HIS A CA 1
ATOM 1826 C C . HIS A 1 252 ? -7.143 -16.748 -3.790 1.00 82.94 252 HIS A C 1
ATOM 1828 O O . HIS A 1 252 ? -6.546 -16.958 -4.844 1.00 82.94 252 HIS A O 1
ATOM 1834 N N . GLY A 1 253 ? -6.548 -16.894 -2.611 1.00 77.38 253 GLY A N 1
ATOM 1835 C CA . GLY A 1 253 ? -5.158 -17.306 -2.412 1.00 77.38 253 GLY A CA 1
ATOM 1836 C C . GLY A 1 253 ? -5.025 -18.516 -1.483 1.00 77.38 253 GLY A C 1
ATOM 1837 O O . GLY A 1 253 ? -6.020 -19.139 -1.101 1.00 77.38 253 GLY A O 1
ATOM 1838 N N . PRO A 1 254 ? -3.811 -18.845 -1.012 1.00 74.25 254 PRO A N 1
ATOM 1839 C CA . PRO A 1 254 ? -3.587 -20.054 -0.221 1.00 74.25 254 PRO A CA 1
ATOM 1840 C C . PRO A 1 254 ? -4.197 -19.955 1.188 1.00 74.25 254 PRO A C 1
ATOM 1842 O O . PRO A 1 254 ? -4.500 -20.972 1.803 1.00 74.25 254 PRO A O 1
ATOM 1845 N N . LYS A 1 255 ? -4.406 -18.731 1.697 1.00 72.75 255 LYS A N 1
ATOM 1846 C CA . LYS A 1 255 ? -4.956 -18.451 3.037 1.00 72.75 255 LYS A CA 1
ATOM 1847 C C . LYS A 1 255 ? -6.488 -18.341 3.073 1.00 72.75 255 LYS A C 1
ATOM 1849 O O . LYS A 1 255 ? -7.069 -18.423 4.152 1.00 72.75 255 LYS A O 1
ATOM 1854 N N . LYS A 1 256 ? -7.138 -18.084 1.931 1.00 73.88 256 LYS A N 1
ATOM 1855 C CA . LYS A 1 256 ? -8.561 -17.716 1.823 1.00 73.88 256 LYS A CA 1
ATOM 1856 C C . LYS A 1 256 ? -9.013 -17.957 0.383 1.00 73.88 256 LYS A C 1
ATOM 1858 O O . LYS A 1 256 ? -8.436 -17.377 -0.527 1.00 73.88 256 LYS A O 1
ATOM 1863 N N . GLN A 1 257 ? -10.009 -18.824 0.196 1.00 77.81 257 GLN A N 1
ATOM 1864 C CA . GLN A 1 257 ? -10.489 -19.284 -1.114 1.00 77.81 257 GLN A CA 1
ATOM 1865 C C . GLN A 1 257 ? -12.004 -19.059 -1.211 1.00 77.81 257 GLN A C 1
ATOM 1867 O O . GLN A 1 257 ? -12.807 -19.990 -1.082 1.00 77.81 257 GLN A O 1
ATOM 1872 N N . LYS A 1 258 ? -12.425 -17.796 -1.370 1.00 70.62 258 LYS A N 1
ATOM 1873 C CA . LYS A 1 258 ? -13.832 -17.466 -1.643 1.00 70.62 258 LYS A CA 1
ATOM 1874 C C . LYS A 1 258 ? -14.283 -18.219 -2.900 1.00 70.62 258 LYS A C 1
ATOM 1876 O O . LYS A 1 258 ? -13.520 -18.362 -3.850 1.00 70.62 258 LYS A O 1
ATOM 1881 N N . GLY A 1 259 ? -15.501 -18.763 -2.883 1.00 68.12 259 GLY A N 1
ATOM 1882 C CA . GLY A 1 259 ? -16.034 -19.560 -3.996 1.00 68.12 259 GLY A CA 1
ATOM 1883 C C . GLY A 1 259 ? -15.243 -20.834 -4.337 1.00 68.12 259 GLY A C 1
ATOM 1884 O O . GLY A 1 259 ? -15.435 -21.352 -5.427 1.00 68.12 259 GLY A O 1
ATOM 1885 N N . ARG A 1 260 ? -14.349 -21.325 -3.452 1.00 66.38 260 ARG A N 1
ATOM 1886 C CA . ARG A 1 260 ? -13.361 -22.399 -3.738 1.00 66.38 260 ARG A CA 1
ATOM 1887 C C . ARG A 1 260 ? -12.387 -22.062 -4.883 1.00 66.38 260 ARG A C 1
ATOM 1889 O O . ARG A 1 260 ? -11.738 -22.937 -5.453 1.00 66.38 260 ARG A O 1
ATOM 1896 N N . LEU A 1 261 ? -12.269 -20.778 -5.203 1.00 76.62 261 LEU A N 1
ATOM 1897 C CA . LEU A 1 261 ? -11.404 -20.258 -6.249 1.00 76.62 261 LEU A CA 1
ATOM 1898 C C . LEU A 1 261 ? -10.041 -19.860 -5.660 1.00 76.62 261 LEU A C 1
ATOM 1900 O O . LEU A 1 261 ? -9.973 -19.232 -4.599 1.00 76.62 261 LEU A O 1
ATOM 1904 N N . ARG A 1 262 ? -8.967 -20.235 -6.361 1.00 76.56 262 ARG A N 1
ATOM 1905 C CA . ARG A 1 262 ? -7.563 -20.002 -6.005 1.00 76.56 262 ARG A CA 1
ATOM 1906 C C . ARG A 1 262 ? -6.805 -19.522 -7.250 1.00 76.56 262 ARG A C 1
ATOM 1908 O O . ARG A 1 262 ? -7.002 -20.090 -8.315 1.00 76.56 262 ARG A O 1
ATOM 1915 N N . LEU A 1 263 ? -5.974 -18.487 -7.117 1.00 78.25 263 LEU A N 1
ATOM 1916 C CA . LEU A 1 263 ? -5.375 -17.741 -8.238 1.00 78.25 263 LEU A CA 1
ATOM 1917 C C . LEU A 1 263 ? -3.864 -17.464 -8.070 1.00 78.25 263 LEU A C 1
ATOM 1919 O O . LEU A 1 263 ? -3.253 -16.866 -8.947 1.00 78.25 263 LEU A O 1
ATOM 1923 N N . ASP A 1 264 ? -3.238 -17.912 -6.976 1.00 68.75 264 ASP A N 1
ATOM 1924 C CA . ASP A 1 264 ? -1.819 -17.672 -6.649 1.00 68.75 264 ASP A CA 1
ATOM 1925 C C . ASP A 1 264 ? -0.808 -18.585 -7.368 1.00 68.75 264 ASP A C 1
ATOM 1927 O O . ASP A 1 264 ? 0.355 -18.648 -6.981 1.00 68.75 264 ASP A O 1
ATOM 1931 N N . SER A 1 265 ? -1.225 -19.317 -8.405 1.00 64.31 265 SER A N 1
ATOM 1932 C CA . SER A 1 265 ? -0.300 -20.089 -9.244 1.00 64.31 265 SER A CA 1
ATOM 1933 C C . SER A 1 265 ? -0.909 -20.456 -10.598 1.00 64.31 265 SER A C 1
ATOM 1935 O O . SER A 1 265 ? -2.126 -20.610 -10.723 1.00 64.31 265 SER A O 1
ATOM 1937 N N . ALA A 1 266 ? -0.044 -20.699 -11.587 1.00 65.75 266 ALA A N 1
ATOM 1938 C CA . ALA A 1 266 ? -0.410 -21.247 -12.896 1.00 65.75 266 ALA A CA 1
ATOM 1939 C C . ALA A 1 266 ? -1.315 -22.487 -12.793 1.00 65.75 266 ALA A C 1
ATOM 1941 O O . ALA A 1 266 ? -2.340 -22.592 -13.464 1.00 65.75 266 ALA A O 1
ATOM 1942 N N . ASN A 1 267 ? -0.969 -23.386 -11.870 1.00 63.56 267 ASN A N 1
ATOM 1943 C CA . ASN A 1 267 ? -1.643 -24.661 -11.630 1.00 63.56 267 ASN A CA 1
ATOM 1944 C C . ASN A 1 267 ? -2.896 -24.549 -10.729 1.00 63.56 267 ASN A C 1
ATOM 1946 O O . ASN A 1 267 ? -3.377 -25.557 -10.217 1.00 63.56 267 ASN A O 1
ATOM 1950 N N . ALA A 1 268 ? -3.373 -23.324 -10.481 1.00 64.88 268 ALA A N 1
ATOM 1951 C CA . ALA A 1 268 ? -4.679 -23.030 -9.884 1.00 64.88 268 ALA A CA 1
ATOM 1952 C C . ALA A 1 268 ? -5.602 -22.259 -10.855 1.00 64.88 268 ALA A C 1
ATOM 1954 O O . ALA A 1 268 ? -6.823 -22.328 -10.724 1.00 64.88 268 ALA A O 1
ATOM 1955 N N . LEU A 1 269 ? -5.012 -21.567 -11.841 1.00 67.44 269 LEU A N 1
ATOM 1956 C CA . LEU A 1 269 ? -5.696 -20.940 -12.979 1.00 67.44 269 LEU A CA 1
ATOM 1957 C C . LEU A 1 269 ? -6.067 -21.965 -14.068 1.00 67.44 269 LEU A C 1
ATOM 1959 O O . LEU A 1 269 ? -7.148 -21.879 -14.650 1.00 67.44 269 LEU A O 1
ATOM 1963 N N . ARG A 1 270 ? -5.189 -22.950 -14.305 1.00 63.97 270 ARG A N 1
ATOM 1964 C CA . ARG A 1 270 ? -5.471 -24.177 -15.068 1.00 63.97 270 ARG A CA 1
ATOM 1965 C C . ARG A 1 270 ? -6.070 -25.227 -14.116 1.00 63.97 270 ARG A C 1
ATOM 1967 O O . ARG A 1 270 ? -5.447 -25.538 -13.102 1.00 63.97 270 ARG A O 1
ATOM 1974 N N . GLY A 1 271 ? -7.251 -25.766 -14.428 1.00 55.84 271 GLY A N 1
ATOM 1975 C CA . GLY A 1 271 ? -7.888 -26.880 -13.708 1.00 55.84 271 GLY A CA 1
ATOM 1976 C C . GLY A 1 271 ? -8.467 -26.586 -12.311 1.00 55.84 271 GLY A C 1
ATOM 1977 O O . GLY A 1 271 ? -8.153 -27.303 -11.360 1.00 55.84 271 GLY A O 1
ATOM 1978 N N . ASN A 1 272 ? -9.337 -25.582 -12.149 1.00 62.22 272 ASN A N 1
ATOM 1979 C CA . ASN A 1 272 ? -10.020 -25.320 -10.873 1.00 62.22 272 ASN A CA 1
ATOM 1980 C C . ASN A 1 272 ? -11.196 -26.289 -10.599 1.00 62.22 272 ASN A C 1
ATOM 1982 O O . ASN A 1 272 ? -12.057 -26.495 -11.451 1.00 62.22 272 ASN A O 1
ATOM 1986 N N . GLU A 1 273 ? -11.304 -26.805 -9.366 1.00 54.62 273 GLU A N 1
ATOM 1987 C CA . GLU A 1 273 ? -12.334 -27.784 -8.955 1.00 54.62 273 GLU A CA 1
ATOM 1988 C C . GLU A 1 273 ? -13.797 -27.316 -9.097 1.00 54.62 273 GLU A C 1
ATOM 1990 O O . GLU A 1 273 ? -14.699 -28.152 -9.107 1.00 54.62 273 GLU A O 1
ATOM 1995 N N . SER A 1 274 ? -14.062 -26.005 -9.126 1.00 55.88 274 SER A N 1
ATOM 1996 C CA . SER A 1 274 ? -15.428 -25.446 -9.129 1.00 55.88 274 SER A CA 1
ATOM 1997 C C . SER A 1 274 ? -15.810 -24.710 -10.417 1.00 55.88 274 SER A C 1
ATOM 1999 O O . SER A 1 274 ? -17.002 -24.551 -10.663 1.00 55.88 274 SER A O 1
ATOM 2001 N N . TYR A 1 275 ? -14.835 -24.308 -11.240 1.00 55.69 275 TYR A N 1
ATOM 2002 C CA . TYR A 1 275 ? -15.062 -23.560 -12.489 1.00 55.69 275 TYR A CA 1
ATOM 2003 C C . TYR A 1 275 ? -14.368 -24.164 -13.726 1.00 55.69 275 TYR A C 1
ATOM 2005 O O . TYR A 1 275 ? -14.576 -23.676 -14.832 1.00 55.69 275 TYR A O 1
ATOM 2013 N N . GLY A 1 276 ? -13.567 -25.225 -13.575 1.00 64.44 276 GLY A N 1
ATOM 2014 C CA . GLY A 1 276 ? -12.754 -25.773 -14.664 1.00 64.44 276 GLY A CA 1
ATOM 2015 C C . GLY A 1 276 ? -11.566 -24.868 -15.001 1.00 64.44 276 GLY A C 1
ATOM 2016 O O . GLY A 1 276 ? -10.952 -24.280 -14.109 1.00 64.44 276 GLY A O 1
ATOM 2017 N N . ASP A 1 277 ? -11.220 -24.759 -16.282 1.00 67.94 277 ASP A N 1
ATOM 2018 C CA . ASP A 1 277 ? -10.195 -23.817 -16.735 1.00 67.94 277 ASP A CA 1
ATOM 2019 C C . ASP A 1 277 ? -10.744 -22.386 -16.728 1.00 67.94 277 ASP A C 1
ATOM 2021 O O . ASP A 1 277 ? -11.547 -21.994 -17.572 1.00 67.94 277 ASP A O 1
ATOM 2025 N N . LEU A 1 278 ? -10.275 -21.592 -15.763 1.00 75.81 278 LEU A N 1
ATOM 2026 C CA . LEU A 1 278 ? -10.658 -20.185 -15.586 1.00 75.81 278 LEU A CA 1
ATOM 2027 C C . LEU A 1 278 ? -10.176 -19.302 -16.741 1.00 75.81 278 LEU A C 1
ATOM 2029 O O . LEU A 1 278 ? -10.703 -18.212 -16.964 1.00 75.81 278 LEU A O 1
ATOM 2033 N N . VAL A 1 279 ? -9.149 -19.772 -17.445 1.00 81.06 279 VAL A N 1
ATOM 2034 C CA . VAL A 1 279 ? -8.514 -19.104 -18.571 1.00 81.06 279 VAL A CA 1
ATOM 2035 C C . VAL A 1 279 ? -8.387 -20.096 -19.720 1.00 81.06 279 VAL A C 1
ATOM 2037 O O . VAL A 1 279 ? -7.628 -21.062 -19.639 1.00 81.06 279 VAL A O 1
ATOM 2040 N N . ARG A 1 280 ? -9.097 -19.826 -20.815 1.00 80.12 280 ARG A N 1
ATOM 2041 C CA . ARG A 1 280 ? -8.976 -20.552 -22.075 1.00 80.12 280 ARG A CA 1
ATOM 2042 C C . ARG A 1 280 ? -7.950 -19.850 -22.960 1.00 80.12 280 ARG A C 1
ATOM 2044 O O . ARG A 1 280 ? -8.197 -18.761 -23.472 1.00 80.12 280 ARG A O 1
ATOM 2051 N N . ALA A 1 281 ? -6.794 -20.487 -23.131 1.00 79.50 281 ALA A N 1
ATOM 2052 C CA . ALA A 1 281 ? -5.721 -20.007 -23.998 1.00 79.50 281 ALA A CA 1
ATOM 2053 C C . ALA A 1 281 ? -6.251 -19.613 -25.391 1.00 79.50 281 ALA A C 1
ATOM 2055 O O . ALA A 1 281 ? -6.946 -20.394 -26.038 1.00 79.50 281 ALA A O 1
ATOM 2056 N N . GLY A 1 282 ? -5.929 -18.396 -25.832 1.00 73.62 282 GLY A N 1
ATOM 2057 C CA . GLY A 1 282 ? -6.350 -17.835 -27.115 1.00 73.62 282 GLY A CA 1
ATOM 2058 C C . GLY A 1 282 ? -7.760 -17.231 -27.147 1.00 73.62 282 GLY A C 1
ATOM 2059 O O . GLY A 1 282 ? -8.092 -16.598 -28.144 1.00 73.62 282 GLY A O 1
ATOM 2060 N N . ASN A 1 283 ? -8.592 -17.377 -26.103 1.00 79.56 283 ASN A N 1
ATOM 2061 C CA . ASN A 1 283 ? -9.970 -16.868 -26.125 1.00 79.56 283 ASN A CA 1
ATOM 2062 C C . ASN A 1 283 ? -10.429 -16.224 -24.795 1.00 79.56 283 ASN A C 1
ATOM 2064 O O . ASN A 1 283 ? -10.918 -16.923 -23.898 1.00 79.56 283 ASN A O 1
ATOM 2068 N N . PRO A 1 284 ? -10.362 -14.882 -24.666 1.00 78.44 284 PRO A N 1
ATOM 2069 C CA . PRO A 1 284 ? -10.911 -14.158 -23.517 1.00 78.44 284 PRO A CA 1
ATOM 2070 C C . PRO A 1 284 ? -12.428 -14.295 -23.373 1.00 78.44 284 PRO A C 1
ATOM 2072 O O . PRO A 1 284 ? -12.917 -14.390 -22.254 1.00 78.44 284 PRO A O 1
ATOM 2075 N N . ALA A 1 285 ? -13.180 -14.354 -24.477 1.00 76.00 285 ALA A N 1
ATOM 2076 C CA . ALA A 1 285 ? -14.644 -14.427 -24.442 1.00 76.00 285 ALA A CA 1
ATOM 2077 C C . ALA A 1 285 ? -15.177 -15.781 -23.930 1.00 76.00 285 ALA A C 1
ATOM 2079 O O . ALA A 1 285 ? -16.343 -15.886 -23.569 1.00 76.00 285 ALA A O 1
ATOM 2080 N N . GLU A 1 286 ? -14.323 -16.807 -23.873 1.00 78.25 286 GLU A N 1
ATOM 2081 C CA . GLU A 1 286 ? -14.605 -18.105 -23.246 1.00 78.25 286 GLU A CA 1
ATOM 2082 C C . GLU A 1 286 ? -13.774 -18.340 -21.966 1.00 78.25 286 GLU A C 1
ATOM 2084 O O . GLU A 1 286 ? -13.657 -19.475 -21.493 1.00 78.25 286 GLU A O 1
ATOM 2089 N N . SER A 1 287 ? -13.166 -17.282 -21.416 1.00 82.06 287 SER A N 1
ATOM 2090 C CA . SER A 1 287 ? -12.381 -17.319 -20.180 1.00 82.06 287 SER A CA 1
ATOM 2091 C C . SER A 1 287 ? -13.167 -16.704 -19.027 1.00 82.06 287 SER A C 1
ATOM 2093 O O . SER A 1 287 ? -13.309 -15.485 -18.951 1.00 82.06 287 SER A O 1
ATOM 2095 N N . VAL A 1 288 ? -13.601 -17.540 -18.081 1.00 84.06 288 VAL A N 1
ATOM 2096 C CA . VAL A 1 288 ? -14.368 -17.126 -16.890 1.00 84.06 288 VAL A CA 1
ATOM 2097 C C . VAL A 1 288 ? -13.663 -15.999 -16.115 1.00 84.06 288 VAL A C 1
ATOM 2099 O O . VAL A 1 288 ? -14.309 -15.068 -15.646 1.00 84.06 288 VAL A O 1
ATOM 2102 N N . LEU A 1 289 ? -12.326 -16.012 -16.028 1.00 85.06 289 LEU A N 1
ATOM 2103 C CA . LEU A 1 289 ? -11.558 -14.931 -15.395 1.00 85.06 289 LEU A CA 1
ATOM 2104 C C . LEU A 1 289 ? -11.780 -13.564 -16.066 1.00 85.06 289 LEU A C 1
ATOM 2106 O O . LEU A 1 289 ? -11.771 -12.552 -15.373 1.00 85.06 289 LEU A O 1
ATOM 2110 N N . TYR A 1 290 ? -11.940 -13.530 -17.392 1.00 85.12 290 TYR A N 1
ATOM 2111 C CA . TYR A 1 290 ? -12.126 -12.299 -18.161 1.00 85.12 290 TYR A CA 1
ATOM 2112 C C . TYR A 1 290 ? -13.583 -11.815 -18.129 1.00 85.12 290 TYR A C 1
ATOM 2114 O O . TYR A 1 290 ? -13.831 -10.619 -17.986 1.00 85.12 290 TYR A O 1
ATOM 2122 N N . GLU A 1 291 ? -14.539 -12.744 -18.178 1.00 85.00 291 GLU A N 1
ATOM 2123 C CA . GLU A 1 291 ? -15.967 -12.471 -17.981 1.00 85.00 291 GLU A CA 1
ATOM 2124 C C . GLU A 1 291 ? -16.213 -11.784 -16.626 1.00 85.00 291 GLU A C 1
ATOM 2126 O O . GLU A 1 291 ? -16.683 -10.647 -16.578 1.00 85.00 291 GLU A O 1
ATOM 2131 N N . LEU A 1 292 ? -15.782 -12.399 -15.519 1.00 84.75 292 LEU A N 1
ATOM 2132 C CA . LEU A 1 292 ? -16.062 -11.897 -14.166 1.00 84.75 292 LEU A CA 1
ATOM 2133 C C . LEU A 1 292 ? -15.455 -10.509 -13.866 1.00 84.75 292 LEU A C 1
ATOM 2135 O O . LEU A 1 292 ? -15.990 -9.796 -13.018 1.00 84.75 292 LEU A O 1
ATOM 2139 N N . ILE A 1 293 ? -14.373 -10.106 -14.551 1.00 86.38 293 ILE A N 1
ATOM 2140 C CA . ILE A 1 293 ? -13.750 -8.769 -14.406 1.00 86.38 293 ILE A CA 1
ATOM 2141 C C . ILE A 1 293 ? -14.296 -7.722 -15.393 1.00 86.38 293 ILE A C 1
ATOM 2143 O O . ILE A 1 293 ? -13.908 -6.557 -15.307 1.00 86.38 293 ILE A O 1
ATOM 2147 N N . THR A 1 294 ? -15.158 -8.119 -16.338 1.00 83.50 294 THR A N 1
ATOM 2148 C CA . THR A 1 294 ? -15.793 -7.225 -17.328 1.00 83.50 294 THR A CA 1
ATOM 2149 C C . THR A 1 294 ? -17.307 -7.073 -17.150 1.00 83.50 294 THR A C 1
ATOM 2151 O O . THR A 1 294 ? -17.900 -6.194 -17.780 1.00 83.50 294 THR A O 1
ATOM 2154 N N . LEU A 1 295 ? -17.928 -7.859 -16.262 1.00 81.00 295 LEU A N 1
ATOM 2155 C CA . LEU A 1 295 ? -19.312 -7.660 -15.817 1.00 81.00 295 LEU A CA 1
ATOM 2156 C C . LEU A 1 295 ? -19.549 -6.246 -15.231 1.00 81.00 295 LEU A C 1
ATOM 2158 O O . LEU A 1 295 ? -18.617 -5.613 -14.724 1.00 81.00 295 LEU A O 1
ATOM 2162 N N . PRO A 1 296 ? -20.798 -5.737 -15.247 1.00 77.62 296 PRO A N 1
ATOM 2163 C CA . PRO A 1 296 ? -21.162 -4.519 -14.523 1.00 77.62 296 PRO A CA 1
ATOM 2164 C C . PRO A 1 296 ? -20.896 -4.657 -13.011 1.00 77.62 296 PRO A C 1
ATOM 2166 O O . PRO A 1 296 ? -21.210 -5.706 -12.452 1.00 77.62 296 PRO A O 1
ATOM 2169 N N . PRO A 1 297 ? -20.412 -3.617 -12.301 1.00 73.38 297 PRO A N 1
ATOM 2170 C CA . PRO A 1 297 ? -20.204 -3.669 -10.847 1.00 73.38 297 PRO A CA 1
ATOM 2171 C C . PRO A 1 297 ? -21.470 -3.923 -10.010 1.00 73.38 297 PRO A C 1
ATOM 2173 O O . PRO A 1 297 ? -21.376 -4.195 -8.813 1.00 73.38 297 PRO A O 1
ATOM 2176 N N . GLU A 1 298 ? -22.651 -3.787 -10.614 1.00 71.50 298 GLU A N 1
ATOM 2177 C CA . GLU A 1 298 ? -23.955 -4.111 -10.034 1.00 71.50 298 GLU A CA 1
ATOM 2178 C C . GLU A 1 298 ? -24.357 -5.594 -10.170 1.00 71.50 298 GLU A C 1
ATOM 2180 O O . GLU A 1 298 ? -25.373 -5.989 -9.597 1.00 71.50 298 GLU A O 1
ATOM 2185 N N . ASP A 1 299 ? -23.608 -6.400 -10.929 1.00 78.62 299 ASP A N 1
ATOM 2186 C CA . ASP A 1 299 ? -23.896 -7.819 -11.157 1.00 78.62 299 ASP A CA 1
ATOM 2187 C C . ASP A 1 299 ? -23.576 -8.683 -9.920 1.00 78.62 299 ASP A C 1
ATOM 2189 O O . ASP A 1 299 ? -22.657 -8.387 -9.147 1.00 78.62 299 ASP A O 1
ATOM 2193 N N . GLU A 1 300 ? -24.326 -9.771 -9.711 1.00 74.31 300 GLU A N 1
ATOM 2194 C CA . GLU A 1 300 ? -24.085 -10.655 -8.570 1.00 74.31 300 GLU A CA 1
ATOM 2195 C C . GLU A 1 300 ? -22.791 -11.466 -8.694 1.00 74.31 300 GLU A C 1
ATOM 2197 O O . GLU A 1 300 ? -22.285 -11.859 -7.646 1.00 74.31 300 GLU A O 1
ATOM 2202 N N . ASP A 1 301 ? -22.202 -11.662 -9.877 1.00 76.38 301 ASP A N 1
ATOM 2203 C CA . ASP A 1 301 ? -20.947 -12.417 -10.044 1.00 76.38 301 ASP A CA 1
ATOM 2204 C C . ASP A 1 301 ? -19.703 -11.552 -10.341 1.00 76.38 301 ASP A C 1
ATOM 2206 O O . ASP A 1 301 ? -18.586 -12.073 -10.374 1.00 76.38 301 ASP A O 1
ATOM 2210 N N . PHE A 1 302 ? -19.842 -10.224 -10.433 1.00 80.75 302 PHE A N 1
ATOM 2211 C CA . PHE A 1 302 ? -18.721 -9.299 -10.667 1.00 80.75 302 PHE A CA 1
ATOM 2212 C C . PHE A 1 302 ? -17.553 -9.442 -9.665 1.00 80.75 302 PHE A C 1
ATOM 2214 O O . PHE A 1 302 ? -17.743 -9.539 -8.444 1.00 80.75 302 PHE A O 1
ATOM 2221 N N . MET A 1 303 ? -16.320 -9.369 -10.185 1.00 84.25 303 MET A N 1
ATOM 2222 C CA . MET A 1 303 ? -15.070 -9.385 -9.419 1.00 84.25 303 MET A CA 1
ATOM 2223 C C . MET A 1 303 ? -14.134 -8.221 -9.811 1.00 84.25 303 MET A C 1
ATOM 2225 O O . MET A 1 303 ? -13.935 -7.977 -10.998 1.00 84.25 303 MET A O 1
ATOM 2229 N N . PRO A 1 304 ? -13.475 -7.543 -8.844 1.00 86.69 304 PRO A N 1
ATOM 2230 C CA . PRO A 1 304 ? -13.386 -7.889 -7.424 1.00 86.69 304 PRO A CA 1
ATOM 2231 C C . PRO A 1 304 ? -14.561 -7.327 -6.610 1.00 86.69 304 PRO A C 1
ATOM 2233 O O . PRO A 1 304 ? -14.732 -6.116 -6.504 1.00 86.69 304 PRO A O 1
ATOM 2236 N N . ARG A 1 305 ? -15.329 -8.206 -5.952 1.00 76.00 305 ARG A N 1
ATOM 2237 C CA . ARG A 1 305 ? -16.540 -7.822 -5.201 1.00 76.00 305 ARG A CA 1
ATOM 2238 C C . ARG A 1 305 ? -16.293 -6.858 -4.030 1.00 76.00 305 ARG A C 1
ATOM 2240 O O . ARG A 1 305 ? -17.141 -6.023 -3.738 1.00 76.00 305 ARG A O 1
ATOM 2247 N N . ASP A 1 306 ? -15.160 -6.996 -3.339 1.00 69.12 306 ASP A N 1
ATOM 2248 C CA . ASP A 1 306 ? -14.827 -6.203 -2.143 1.00 69.12 306 ASP A CA 1
ATOM 2249 C C . ASP A 1 306 ? -13.762 -5.109 -2.416 1.00 69.12 306 ASP A C 1
ATOM 2251 O O . ASP A 1 306 ? -13.144 -4.613 -1.474 1.00 69.12 306 ASP A O 1
ATOM 2255 N N . GLY A 1 307 ? -13.497 -4.757 -3.684 1.00 63.91 307 GLY A N 1
ATOM 2256 C CA . GLY A 1 307 ? -12.413 -3.842 -4.086 1.00 63.91 307 GLY A CA 1
ATOM 2257 C C . GLY A 1 307 ? -12.818 -2.794 -5.135 1.00 63.91 307 GLY A C 1
ATOM 2258 O O . GLY A 1 307 ? -13.958 -2.758 -5.587 1.00 63.91 307 GLY A O 1
ATOM 2259 N N . ASP A 1 308 ? -11.877 -1.924 -5.528 1.00 69.25 308 ASP A N 1
ATOM 2260 C CA . ASP A 1 308 ? -12.039 -1.100 -6.740 1.00 69.25 308 ASP A CA 1
ATOM 2261 C C . ASP A 1 308 ? -12.055 -2.037 -7.978 1.00 69.25 308 ASP A C 1
ATOM 2263 O O . ASP A 1 308 ? -11.238 -2.964 -8.042 1.00 69.25 308 ASP A O 1
ATOM 2267 N N . PRO A 1 309 ? -12.916 -1.793 -8.986 1.00 76.88 309 PRO A N 1
ATOM 2268 C CA . PRO A 1 309 ? -12.820 -2.446 -10.291 1.00 76.88 309 PRO A CA 1
ATOM 2269 C C . PRO A 1 309 ? -11.429 -2.288 -10.916 1.00 76.88 309 PRO A C 1
ATOM 2271 O O . PRO A 1 309 ? -10.786 -1.243 -10.763 1.00 76.88 309 PRO A O 1
ATOM 2274 N N . LEU A 1 310 ? -10.979 -3.300 -11.664 1.00 75.25 310 LEU A N 1
ATOM 2275 C CA . LEU A 1 310 ? -9.722 -3.215 -12.409 1.00 75.25 310 LEU A CA 1
ATOM 2276 C C . LEU A 1 310 ? -9.775 -2.030 -13.386 1.00 75.25 310 LEU A C 1
ATOM 2278 O O . LEU A 1 310 ? -10.770 -1.805 -14.073 1.00 75.25 310 LEU A O 1
ATOM 2282 N N . SER A 1 311 ? -8.681 -1.272 -13.474 1.00 75.12 311 SER A N 1
ATOM 2283 C CA . SER A 1 311 ? -8.567 -0.223 -14.490 1.00 75.12 311 SER A CA 1
ATOM 2284 C C . SER A 1 311 ? -8.568 -0.829 -15.897 1.00 75.12 311 SER A C 1
ATOM 2286 O O . SER A 1 311 ? -8.118 -1.959 -16.093 1.00 75.12 311 SER A O 1
ATOM 2288 N N . ALA A 1 312 ? -9.008 -0.058 -16.897 1.00 63.47 312 ALA A N 1
ATOM 2289 C CA . ALA A 1 312 ? -9.066 -0.516 -18.288 1.00 63.47 312 ALA A CA 1
ATOM 2290 C C . ALA A 1 312 ? -7.728 -1.105 -18.782 1.00 63.47 312 ALA A C 1
ATOM 2292 O O . ALA A 1 312 ? -7.726 -2.126 -19.458 1.00 63.47 312 ALA A O 1
ATOM 2293 N N . TRP A 1 313 ? -6.589 -0.535 -18.367 1.00 61.91 313 TRP A N 1
ATOM 2294 C CA . TRP A 1 313 ? -5.260 -1.073 -18.682 1.00 61.91 313 TRP A CA 1
ATOM 2295 C C . TRP A 1 313 ? -4.978 -2.443 -18.032 1.00 61.91 313 TRP A C 1
ATOM 2297 O O . TRP A 1 313 ? -4.328 -3.285 -18.645 1.00 61.91 313 TRP A O 1
ATOM 2307 N N . GLN A 1 314 ? -5.478 -2.706 -16.821 1.00 70.69 314 GLN A N 1
ATOM 2308 C CA . GLN A 1 314 ? -5.326 -4.011 -16.162 1.00 70.69 314 GLN A CA 1
ATOM 2309 C C . GLN A 1 314 ? -6.212 -5.080 -16.815 1.00 70.69 314 GLN A C 1
ATOM 2311 O O . GLN A 1 314 ? -5.750 -6.197 -17.035 1.00 70.69 314 GLN A O 1
ATOM 2316 N N . ILE A 1 315 ? -7.454 -4.728 -17.167 1.00 76.31 315 ILE A N 1
ATOM 2317 C CA . ILE A 1 315 ? -8.368 -5.602 -17.922 1.00 76.31 315 ILE A CA 1
ATOM 2318 C C . ILE A 1 315 ? -7.761 -5.933 -19.293 1.00 76.31 315 ILE A C 1
ATOM 2320 O O . ILE A 1 315 ? -7.721 -7.095 -19.686 1.00 76.31 315 ILE A O 1
ATOM 2324 N N . GLU A 1 316 ? -7.220 -4.930 -19.986 1.00 75.25 316 GLU A N 1
ATOM 2325 C CA . GLU A 1 316 ? -6.546 -5.072 -21.281 1.00 75.25 316 GLU A CA 1
ATOM 2326 C C . GLU A 1 316 ? -5.266 -5.922 -21.196 1.00 75.25 316 GLU A C 1
ATOM 2328 O O . GLU A 1 316 ? -5.025 -6.774 -22.049 1.00 75.25 316 GLU A O 1
ATOM 2333 N N . THR A 1 317 ? -4.471 -5.753 -20.135 1.00 72.94 317 THR A N 1
ATOM 2334 C CA . THR A 1 317 ? -3.278 -6.577 -19.868 1.00 72.94 317 THR A CA 1
ATOM 2335 C C . THR A 1 317 ? -3.651 -8.049 -19.669 1.00 72.94 317 THR A C 1
ATOM 2337 O O . THR A 1 317 ? -2.976 -8.932 -20.197 1.00 72.94 317 THR A O 1
ATOM 2340 N N . ILE A 1 318 ? -4.760 -8.326 -18.973 1.00 82.62 318 ILE A N 1
ATOM 2341 C CA . ILE A 1 318 ? -5.289 -9.689 -18.832 1.00 82.62 318 ILE A CA 1
ATOM 2342 C C . ILE A 1 318 ? -5.813 -10.204 -20.182 1.00 82.62 318 ILE A C 1
ATOM 2344 O O . ILE A 1 318 ? -5.396 -11.284 -20.595 1.00 82.62 318 ILE A O 1
ATOM 2348 N N . ARG A 1 319 ? -6.644 -9.434 -20.908 1.00 83.31 319 ARG A N 1
ATOM 2349 C CA . ARG A 1 319 ? -7.181 -9.800 -22.238 1.00 83.31 319 ARG A CA 1
ATOM 2350 C C . ARG A 1 319 ? -6.071 -10.273 -23.178 1.00 83.31 319 ARG A C 1
ATOM 2352 O O . ARG A 1 319 ? -6.114 -11.390 -23.688 1.00 83.31 319 ARG A O 1
ATOM 2359 N N . ARG A 1 320 ? -5.041 -9.440 -23.335 1.00 76.75 320 ARG A N 1
ATOM 2360 C CA . ARG A 1 320 ? -3.896 -9.670 -24.222 1.00 76.75 320 ARG A CA 1
ATOM 2361 C C . ARG A 1 320 ? -3.036 -10.868 -23.825 1.00 76.75 320 ARG A C 1
ATOM 2363 O O . ARG A 1 320 ? -2.511 -11.547 -24.701 1.00 76.75 320 ARG A O 1
ATOM 2370 N N . TRP A 1 321 ? -2.878 -11.146 -22.531 1.00 82.94 321 TRP A N 1
ATOM 2371 C CA . TRP A 1 321 ? -2.178 -12.352 -22.072 1.00 82.94 321 TRP A CA 1
ATOM 2372 C C . TRP A 1 321 ? -2.971 -13.632 -22.378 1.00 82.94 321 TRP A C 1
ATOM 2374 O O . TRP A 1 321 ? -2.385 -14.643 -22.771 1.00 82.94 321 TRP A O 1
ATOM 2384 N N . ILE A 1 322 ? -4.301 -13.586 -22.259 1.00 83.31 322 ILE A N 1
ATOM 2385 C CA . ILE A 1 322 ? -5.169 -14.710 -22.629 1.00 83.31 322 ILE A CA 1
ATOM 2386 C C . ILE A 1 322 ? -5.119 -14.947 -24.146 1.00 83.31 322 ILE A C 1
ATOM 2388 O O . ILE A 1 322 ? -4.928 -16.087 -24.567 1.00 83.31 322 ILE A O 1
ATOM 2392 N N . GLU A 1 323 ? -5.204 -13.888 -24.957 1.00 79.12 323 GLU A N 1
ATOM 2393 C CA . GLU A 1 323 ? -5.039 -13.941 -26.423 1.00 79.12 323 GLU A CA 1
ATOM 2394 C C . GLU A 1 323 ? -3.659 -14.471 -26.831 1.00 79.12 323 GLU A C 1
ATOM 2396 O O . GLU A 1 323 ? -3.570 -15.332 -27.701 1.00 79.12 323 GLU A O 1
ATOM 2401 N N . GLY A 1 324 ? -2.597 -14.075 -26.119 1.00 70.88 324 GLY A N 1
ATOM 2402 C CA . GLY A 1 324 ? -1.240 -14.627 -26.230 1.00 70.88 324 GLY A CA 1
ATOM 2403 C C . GLY A 1 324 ? -1.081 -16.083 -25.758 1.00 70.88 324 GLY A C 1
ATOM 2404 O O . GLY A 1 324 ? 0.024 -16.509 -25.426 1.00 70.88 324 GLY A O 1
ATOM 2405 N N . GLY A 1 325 ? -2.169 -16.855 -25.691 1.00 75.75 325 GLY A N 1
ATOM 2406 C CA . GLY A 1 325 ? -2.165 -18.278 -25.357 1.00 75.75 325 GLY A CA 1
ATOM 2407 C C . GLY A 1 325 ? -2.099 -18.599 -23.862 1.00 75.75 325 GLY A C 1
ATOM 2408 O O . GLY A 1 325 ? -1.826 -19.748 -23.519 1.00 75.75 325 GLY A O 1
ATOM 2409 N N . ALA A 1 326 ? -2.332 -17.625 -22.971 1.00 77.69 326 ALA A N 1
ATOM 2410 C CA . ALA A 1 326 ? -2.305 -17.807 -21.513 1.00 77.69 326 ALA A CA 1
ATOM 2411 C C . ALA A 1 326 ? -1.061 -18.581 -21.029 1.00 77.69 326 ALA A C 1
ATOM 2413 O O . ALA A 1 326 ? -1.136 -19.571 -20.284 1.00 77.69 326 ALA A O 1
ATOM 2414 N N . GLN A 1 327 ? 0.102 -18.161 -21.531 1.00 73.56 327 GLN A N 1
ATOM 2415 C CA . GLN A 1 327 ? 1.373 -18.796 -21.216 1.00 73.56 327 GLN A CA 1
ATOM 2416 C C . GLN A 1 327 ? 1.791 -18.460 -19.783 1.00 73.56 327 GLN A C 1
ATOM 2418 O O . GLN A 1 327 ? 1.799 -17.298 -19.372 1.00 73.56 327 GLN A O 1
ATOM 2423 N N . PHE A 1 328 ? 2.162 -19.500 -19.045 1.00 66.25 328 PHE A N 1
ATOM 2424 C CA . PHE A 1 328 ? 2.869 -19.420 -17.774 1.00 66.25 328 PHE A CA 1
ATOM 2425 C C . PHE A 1 328 ? 4.260 -19.999 -17.999 1.00 66.25 328 PHE A C 1
ATOM 2427 O O . PHE A 1 328 ? 4.416 -20.935 -18.788 1.00 66.25 328 PHE A O 1
ATOM 2434 N N . ARG A 1 329 ? 5.273 -19.482 -17.309 1.00 54.28 329 ARG A N 1
ATOM 2435 C CA . ARG A 1 329 ? 6.635 -19.995 -17.433 1.00 54.28 329 ARG A CA 1
ATOM 2436 C C . ARG A 1 329 ? 6.790 -21.266 -16.595 1.00 54.28 329 ARG A C 1
ATOM 2438 O O . ARG A 1 329 ? 7.094 -21.199 -15.406 1.00 54.28 329 ARG A O 1
ATOM 2445 N N . ASP A 1 330 ? 6.547 -22.420 -17.217 1.00 37.69 330 ASP A N 1
ATOM 2446 C CA . ASP A 1 330 ? 6.509 -23.719 -16.537 1.00 37.69 330 ASP A CA 1
ATOM 2447 C C . ASP A 1 330 ? 7.792 -23.997 -15.733 1.00 37.69 330 ASP A C 1
ATOM 2449 O O . ASP A 1 330 ? 8.885 -24.162 -16.280 1.00 37.69 330 ASP A O 1
ATOM 2453 N N . ALA A 1 331 ? 7.641 -24.126 -14.410 1.00 35.25 331 ALA A N 1
ATOM 2454 C CA . ALA A 1 331 ? 8.732 -24.289 -13.442 1.00 35.25 331 ALA A CA 1
ATOM 2455 C C . ALA A 1 331 ? 9.485 -25.642 -13.523 1.00 35.25 331 ALA A C 1
ATOM 2457 O O . ALA A 1 331 ? 10.263 -25.973 -12.630 1.00 35.25 331 ALA A O 1
ATOM 2458 N N . GLY A 1 332 ? 9.253 -26.427 -14.580 1.00 30.77 332 GLY A N 1
ATOM 2459 C CA . GLY A 1 332 ? 9.994 -27.645 -14.921 1.00 30.77 332 GLY A CA 1
ATOM 2460 C C . GLY A 1 332 ? 10.781 -27.563 -16.238 1.00 30.77 332 GLY A C 1
ATOM 2461 O O . GLY A 1 332 ? 11.600 -28.439 -16.499 1.00 30.77 332 GLY A O 1
ATOM 2462 N N . ALA A 1 333 ? 10.586 -26.524 -17.058 1.00 29.91 333 ALA A N 1
ATOM 2463 C CA . ALA A 1 333 ? 11.127 -26.430 -18.421 1.00 29.91 333 ALA A CA 1
ATOM 2464 C C . ALA A 1 333 ? 12.578 -25.892 -18.498 1.00 29.91 333 ALA A C 1
ATOM 2466 O O . ALA A 1 333 ? 12.945 -25.181 -19.429 1.00 29.91 333 ALA A O 1
ATOM 2467 N N . ILE A 1 334 ? 13.424 -26.238 -17.521 1.00 38.56 334 ILE A N 1
ATOM 2468 C CA . ILE A 1 334 ? 14.871 -25.929 -17.497 1.00 38.56 334 ILE A CA 1
ATOM 2469 C C . ILE A 1 334 ? 15.722 -27.187 -17.728 1.00 38.56 334 ILE A C 1
ATOM 2471 O O . ILE A 1 334 ? 16.765 -27.389 -17.109 1.00 38.56 334 ILE A O 1
ATOM 2475 N N . ALA A 1 335 ? 15.253 -28.045 -18.636 1.00 34.69 335 ALA A N 1
ATOM 2476 C CA . ALA A 1 335 ? 15.932 -29.265 -19.055 1.00 34.69 335 ALA A CA 1
ATOM 2477 C C . ALA A 1 335 ? 15.630 -29.603 -20.528 1.00 34.69 335 ALA A C 1
ATOM 2479 O O . ALA A 1 335 ? 14.887 -30.534 -20.801 1.00 34.69 335 ALA A O 1
ATOM 2480 N N . GLU A 1 336 ? 16.210 -28.834 -21.459 1.00 33.19 336 GLU A N 1
ATOM 2481 C CA . GLU A 1 336 ? 17.085 -29.395 -22.516 1.00 33.19 336 GLU A CA 1
ATOM 2482 C C . GLU A 1 336 ? 17.760 -28.301 -23.369 1.00 33.19 336 GLU A C 1
ATOM 2484 O O . GLU A 1 336 ? 18.943 -28.422 -23.688 1.00 33.19 336 GLU A O 1
ATOM 2489 N N . GLU A 1 337 ? 17.085 -27.181 -23.647 1.00 34.28 337 GLU A N 1
ATOM 2490 C CA . GLU A 1 337 ? 17.530 -26.211 -24.669 1.00 34.28 337 GLU A CA 1
ATOM 2491 C C . GLU A 1 337 ? 18.348 -25.005 -24.150 1.00 34.28 337 GLU A C 1
ATOM 2493 O O . GLU A 1 337 ? 18.365 -23.929 -24.739 1.00 34.28 337 GLU A O 1
ATOM 2498 N N . SER A 1 338 ? 19.098 -25.180 -23.055 1.00 36.25 338 SER A N 1
ATOM 2499 C CA . SER A 1 338 ? 20.087 -24.192 -22.579 1.00 36.25 338 SER A CA 1
ATOM 2500 C C . SER A 1 338 ? 21.502 -24.773 -22.467 1.00 36.25 338 SER A C 1
ATOM 2502 O O . SER A 1 338 ? 22.247 -24.473 -21.532 1.00 36.25 338 SER A O 1
ATOM 2504 N N . LYS A 1 339 ? 21.903 -25.614 -23.432 1.00 35.22 339 LYS A N 1
ATOM 2505 C CA . LYS A 1 339 ? 23.274 -26.153 -23.531 1.00 35.22 339 LYS A CA 1
ATOM 2506 C C . LYS A 1 339 ? 24.235 -25.238 -24.313 1.00 35.22 339 LYS A C 1
ATOM 2508 O O . LYS A 1 339 ? 25.107 -25.709 -25.040 1.00 35.22 339 LYS A O 1
ATOM 2513 N N . ALA A 1 340 ? 24.100 -23.931 -24.112 1.00 34.22 340 ALA A N 1
ATOM 2514 C CA . ALA A 1 340 ? 25.095 -22.926 -24.468 1.00 34.22 340 ALA A CA 1
ATOM 2515 C C . ALA A 1 340 ? 25.575 -22.273 -23.163 1.00 34.22 340 ALA A C 1
ATOM 2517 O O . ALA A 1 340 ? 24.838 -21.531 -22.519 1.00 34.22 340 ALA A O 1
ATOM 2518 N N . THR A 1 341 ? 26.783 -22.624 -22.715 1.00 44.56 341 THR A N 1
ATOM 2519 C CA . THR A 1 341 ? 27.322 -22.134 -21.440 1.00 44.56 341 THR A CA 1
ATOM 2520 C C . THR A 1 341 ? 27.877 -20.724 -21.595 1.00 44.56 341 THR A C 1
ATOM 2522 O O . THR A 1 341 ? 29.050 -20.551 -21.921 1.00 44.56 341 THR A O 1
ATOM 2525 N N . GLU A 1 342 ? 27.061 -19.722 -21.283 1.00 39.03 342 GLU A N 1
ATOM 2526 C CA . GLU A 1 342 ? 27.572 -18.418 -20.860 1.00 39.03 342 GLU A CA 1
ATOM 2527 C C . GLU A 1 342 ? 27.785 -18.413 -19.336 1.00 39.03 342 GLU A C 1
ATOM 2529 O O . GLU A 1 342 ? 27.028 -19.058 -18.600 1.00 39.03 342 GLU A O 1
ATOM 2534 N N . PRO A 1 343 ? 28.840 -17.754 -18.827 1.00 35.34 343 PRO A N 1
ATOM 2535 C CA . PRO A 1 343 ? 29.158 -17.796 -17.410 1.00 35.34 343 PRO A CA 1
ATOM 2536 C C . PRO A 1 343 ? 28.134 -16.996 -16.604 1.00 35.34 343 PRO A C 1
ATOM 2538 O O . PRO A 1 343 ? 27.970 -15.793 -16.808 1.00 35.34 343 PRO A O 1
ATOM 2541 N N . ILE A 1 344 ? 27.522 -17.641 -15.607 1.00 39.25 344 ILE A N 1
ATOM 2542 C CA . ILE A 1 344 ? 26.880 -16.922 -14.503 1.00 39.25 344 ILE A CA 1
ATOM 2543 C C . ILE A 1 344 ? 27.971 -16.064 -13.858 1.00 39.25 344 ILE A C 1
ATOM 2545 O O . ILE A 1 344 ? 28.877 -16.589 -13.207 1.00 39.25 344 ILE A O 1
ATOM 2549 N N . VAL A 1 345 ? 27.900 -14.746 -14.057 1.00 42.69 345 VAL A N 1
ATOM 2550 C CA . VAL A 1 345 ? 28.780 -13.793 -13.380 1.00 42.69 345 VAL A CA 1
ATOM 2551 C C . VAL A 1 345 ? 28.369 -13.779 -11.916 1.00 42.69 345 VAL A C 1
ATOM 2553 O O . VAL A 1 345 ? 27.466 -13.048 -11.520 1.00 42.69 345 VAL A O 1
ATOM 2556 N N . GLN A 1 346 ? 29.016 -14.634 -11.125 1.00 41.38 346 GLN A N 1
ATOM 2557 C CA . GLN A 1 346 ? 28.854 -14.682 -9.680 1.00 41.38 346 GLN A CA 1
ATOM 2558 C C . GLN A 1 346 ? 29.296 -13.336 -9.096 1.00 41.38 346 GLN A C 1
ATOM 2560 O O . GLN A 1 346 ? 30.481 -13.102 -8.856 1.00 41.38 346 GLN A O 1
ATOM 2565 N N . THR A 1 347 ? 28.337 -12.437 -8.874 1.00 53.28 347 THR A N 1
ATOM 2566 C CA . THR A 1 347 ? 28.519 -11.323 -7.944 1.00 53.28 347 THR A CA 1
ATOM 2567 C C . THR A 1 347 ? 28.914 -11.916 -6.592 1.00 53.28 347 THR A C 1
ATOM 2569 O O . THR A 1 347 ? 28.217 -12.827 -6.135 1.00 53.28 347 THR A O 1
ATOM 2572 N N . PRO A 1 348 ? 29.997 -11.447 -5.947 1.00 59.75 348 PRO A N 1
ATOM 2573 C CA . PRO A 1 348 ? 30.399 -11.963 -4.645 1.00 59.75 348 PRO A CA 1
ATOM 2574 C C . PRO A 1 348 ? 29.252 -11.902 -3.633 1.00 59.75 348 PRO A C 1
ATOM 2576 O O . PRO A 1 348 ? 28.414 -10.991 -3.694 1.00 59.75 348 PRO A O 1
ATOM 2579 N N . GLU A 1 349 ? 29.238 -12.837 -2.681 1.00 64.06 349 GLU A N 1
ATOM 2580 C CA . GLU A 1 349 ? 28.354 -12.743 -1.515 1.00 64.06 349 GLU A CA 1
ATOM 2581 C C . GLU A 1 349 ? 28.526 -11.363 -0.848 1.00 64.06 349 GLU A C 1
ATOM 2583 O O . GLU A 1 349 ? 29.644 -10.836 -0.806 1.00 64.06 349 GLU A O 1
ATOM 2588 N N . PRO A 1 350 ? 27.434 -10.726 -0.394 1.00 69.62 350 PRO A N 1
ATOM 2589 C CA . PRO A 1 350 ? 27.478 -9.369 0.125 1.00 69.62 350 PRO A CA 1
ATOM 2590 C C . PRO A 1 350 ? 28.304 -9.322 1.405 1.00 69.62 350 PRO A C 1
ATOM 2592 O O . PRO A 1 350 ? 28.091 -10.106 2.332 1.00 69.62 350 PRO A O 1
ATOM 2595 N N . SER A 1 351 ? 29.239 -8.374 1.482 1.00 75.56 351 SER A N 1
ATOM 2596 C CA . SER A 1 351 ? 29.878 -8.078 2.761 1.00 75.56 351 SER A CA 1
ATOM 2597 C C . SER A 1 351 ? 28.854 -7.469 3.728 1.00 75.56 351 SER A C 1
ATOM 2599 O O . SER A 1 351 ? 27.816 -6.947 3.317 1.00 75.56 351 SER A O 1
ATOM 2601 N N . ALA A 1 352 ? 29.155 -7.470 5.028 1.00 73.00 352 ALA A N 1
ATOM 2602 C CA . ALA A 1 352 ? 28.303 -6.789 6.005 1.00 73.00 352 ALA A CA 1
ATOM 2603 C C . ALA A 1 352 ? 28.125 -5.286 5.689 1.00 73.00 352 ALA A C 1
ATOM 2605 O O . ALA A 1 352 ? 27.061 -4.735 5.952 1.00 73.00 352 ALA A O 1
ATOM 2606 N N . ALA A 1 353 ? 29.127 -4.651 5.066 1.00 74.69 353 ALA A N 1
ATOM 2607 C CA . ALA A 1 353 ? 29.049 -3.261 4.620 1.00 74.69 353 ALA A CA 1
ATOM 2608 C C . ALA A 1 353 ? 28.214 -3.092 3.335 1.00 74.69 353 ALA A C 1
ATOM 2610 O O . ALA A 1 353 ? 27.595 -2.047 3.155 1.00 74.69 353 ALA A O 1
ATOM 2611 N N . ASP A 1 354 ? 28.148 -4.110 2.465 1.00 75.31 354 ASP A N 1
ATOM 2612 C CA . ASP A 1 354 ? 27.239 -4.116 1.309 1.00 75.31 354 ASP A CA 1
ATOM 2613 C C . ASP A 1 354 ? 25.787 -4.126 1.802 1.00 75.31 354 ASP A C 1
ATOM 2615 O O . ASP A 1 354 ? 24.972 -3.343 1.327 1.00 75.31 354 ASP A O 1
ATOM 2619 N N . MET A 1 355 ? 25.480 -4.983 2.785 1.00 76.69 355 MET A N 1
ATOM 2620 C CA . MET A 1 355 ? 24.147 -5.074 3.392 1.00 76.69 355 MET A CA 1
ATOM 2621 C C . MET A 1 355 ? 23.755 -3.769 4.097 1.00 76.69 355 MET A C 1
ATOM 2623 O O . MET A 1 355 ? 22.667 -3.256 3.856 1.00 76.69 355 MET A O 1
ATOM 2627 N N . GLU A 1 356 ? 24.656 -3.185 4.897 1.00 81.69 356 GLU A N 1
ATOM 2628 C CA . GLU A 1 356 ? 24.433 -1.885 5.549 1.00 81.69 356 GLU A CA 1
ATOM 2629 C C . GLU A 1 356 ? 24.189 -0.766 4.519 1.00 81.69 356 GLU A C 1
ATOM 2631 O O . GLU A 1 356 ? 23.250 0.018 4.659 1.00 81.69 356 GLU A O 1
ATOM 2636 N N . ALA A 1 357 ? 24.971 -0.723 3.433 1.00 83.62 357 ALA A N 1
ATOM 2637 C CA . ALA A 1 357 ? 24.753 0.220 2.338 1.00 83.62 357 ALA A CA 1
ATOM 2638 C C . ALA A 1 357 ? 23.412 -0.018 1.618 1.00 83.62 357 ALA A C 1
ATOM 2640 O O . ALA A 1 357 ? 22.730 0.944 1.265 1.00 83.62 357 ALA A O 1
ATOM 2641 N N . MET A 1 358 ? 23.005 -1.275 1.425 1.00 82.44 358 MET A N 1
ATOM 2642 C CA . MET A 1 358 ? 21.721 -1.628 0.815 1.00 82.44 358 MET A CA 1
ATOM 2643 C C . MET A 1 358 ? 20.534 -1.205 1.682 1.00 82.44 358 MET A C 1
ATOM 2645 O O . MET A 1 358 ? 19.618 -0.580 1.152 1.00 82.44 358 MET A O 1
ATOM 2649 N N . ASP A 1 359 ? 20.564 -1.442 2.993 1.00 80.38 359 ASP A N 1
ATOM 2650 C CA . ASP A 1 359 ? 19.501 -1.001 3.905 1.00 80.38 359 ASP A CA 1
ATOM 2651 C C . ASP A 1 359 ? 19.406 0.535 3.982 1.00 80.38 359 ASP A C 1
ATOM 2653 O O . ASP A 1 359 ? 18.305 1.092 3.931 1.00 80.38 359 ASP A O 1
ATOM 2657 N N . LEU A 1 360 ? 20.545 1.240 4.007 1.00 84.56 360 LEU A N 1
ATOM 2658 C CA . LEU A 1 360 ? 20.589 2.709 3.959 1.00 84.56 360 LEU A CA 1
ATOM 2659 C C . LEU A 1 360 ? 20.013 3.273 2.650 1.00 84.56 360 LEU A C 1
ATOM 2661 O O . LEU A 1 360 ? 19.264 4.252 2.681 1.00 84.56 360 LEU A O 1
ATOM 2665 N N . VAL A 1 361 ? 20.312 2.655 1.503 1.00 85.88 361 VAL A N 1
ATOM 2666 C CA . VAL A 1 361 ? 19.739 3.061 0.209 1.00 85.88 361 VAL A CA 1
ATOM 2667 C C . VAL A 1 361 ? 18.248 2.728 0.131 1.00 85.88 361 VAL A C 1
ATOM 2669 O O . VAL A 1 361 ? 17.466 3.556 -0.334 1.00 85.88 361 VAL A O 1
ATOM 2672 N N . ILE A 1 362 ? 17.821 1.567 0.638 1.00 81.38 362 ILE A N 1
ATOM 2673 C CA . ILE A 1 362 ? 16.403 1.190 0.716 1.00 81.38 362 ILE A CA 1
ATOM 2674 C C . ILE A 1 362 ? 15.612 2.214 1.543 1.00 81.38 362 ILE A C 1
ATOM 2676 O O . ILE A 1 362 ? 14.519 2.606 1.130 1.00 81.38 362 ILE A O 1
ATOM 2680 N N . ALA A 1 363 ? 16.157 2.673 2.674 1.00 78.44 363 ALA A N 1
ATOM 2681 C CA . ALA A 1 363 ? 15.555 3.732 3.479 1.00 78.44 363 ALA A CA 1
ATOM 2682 C C . ALA A 1 363 ? 15.492 5.065 2.711 1.00 78.44 363 ALA A C 1
ATOM 2684 O O . ALA A 1 363 ? 14.408 5.617 2.538 1.00 78.44 363 ALA A O 1
ATOM 2685 N N . ALA A 1 364 ? 16.616 5.537 2.160 1.00 81.19 364 ALA A N 1
ATOM 2686 C CA . ALA A 1 364 ? 16.685 6.827 1.468 1.00 81.19 364 ALA A CA 1
ATOM 2687 C C . ALA A 1 364 ? 15.767 6.913 0.229 1.00 81.19 364 ALA A C 1
ATOM 2689 O O . ALA A 1 364 ? 15.166 7.957 -0.029 1.00 81.19 364 ALA A O 1
ATOM 2690 N N . VAL A 1 365 ? 15.606 5.816 -0.522 1.00 79.56 365 VAL A N 1
ATOM 2691 C CA . VAL A 1 365 ? 14.646 5.751 -1.639 1.00 79.56 365 VAL A CA 1
ATOM 2692 C C . VAL A 1 365 ? 13.202 5.859 -1.138 1.00 79.56 365 VAL A C 1
ATOM 2694 O O . VAL A 1 365 ? 12.394 6.553 -1.758 1.00 79.56 365 VAL A O 1
ATOM 2697 N N . ARG A 1 366 ? 12.869 5.207 -0.016 1.00 80.81 366 ARG A N 1
ATOM 2698 C CA . ARG A 1 366 ? 11.521 5.241 0.578 1.00 80.81 366 ARG A CA 1
ATOM 2699 C C . ARG A 1 366 ? 11.182 6.611 1.160 1.00 80.81 366 ARG A C 1
ATOM 2701 O O . ARG A 1 366 ? 10.088 7.105 0.900 1.00 80.81 366 ARG A O 1
ATOM 2708 N N . ASP A 1 367 ? 12.129 7.265 1.828 1.00 80.31 367 ASP A N 1
ATOM 2709 C CA . ASP A 1 367 ? 11.984 8.642 2.326 1.00 80.31 367 ASP A CA 1
ATOM 2710 C C . ASP A 1 367 ? 11.738 9.647 1.186 1.00 80.31 367 ASP A C 1
ATOM 2712 O O . ASP A 1 367 ? 11.019 10.633 1.355 1.00 80.31 367 ASP A O 1
ATOM 2716 N N . ARG A 1 368 ? 12.275 9.377 -0.012 1.00 81.88 368 ARG A N 1
ATOM 2717 C CA . ARG A 1 368 ? 12.020 10.170 -1.226 1.00 81.88 368 ARG A CA 1
ATOM 2718 C C . ARG A 1 368 ? 10.630 9.932 -1.846 1.00 81.88 368 ARG A C 1
ATOM 2720 O O . ARG A 1 368 ? 10.240 10.672 -2.752 1.00 81.88 368 ARG A O 1
ATOM 2727 N N . GLY A 1 369 ? 9.885 8.931 -1.369 1.00 72.00 369 GLY A N 1
ATOM 2728 C CA . GLY A 1 369 ? 8.599 8.473 -1.912 1.00 72.00 369 GLY A CA 1
ATOM 2729 C C . GLY A 1 369 ? 8.713 7.357 -2.961 1.00 72.00 369 GLY A C 1
ATOM 2730 O O . GLY A 1 369 ? 7.720 7.002 -3.595 1.00 72.00 369 GLY A O 1
ATOM 2731 N N . GLY A 1 370 ? 9.916 6.820 -3.179 1.00 71.19 370 GLY A N 1
ATOM 2732 C CA . GLY A 1 370 ? 10.166 5.701 -4.084 1.00 71.19 370 GLY A CA 1
ATOM 2733 C C . GLY A 1 370 ? 9.962 4.339 -3.418 1.00 71.19 370 GLY A C 1
ATOM 2734 O O . GLY A 1 370 ? 9.830 4.208 -2.202 1.00 71.19 370 GLY A O 1
ATOM 2735 N N . TYR A 1 371 ? 9.976 3.290 -4.230 1.00 72.50 371 TYR A N 1
ATOM 2736 C CA . TYR A 1 371 ? 10.027 1.906 -3.777 1.00 72.50 371 TYR A CA 1
ATOM 2737 C C . TYR A 1 371 ? 11.442 1.351 -3.942 1.00 72.50 371 TYR A C 1
ATOM 2739 O O . TYR A 1 371 ? 12.063 1.529 -4.988 1.00 72.50 371 TYR A O 1
ATOM 2747 N N . ALA A 1 372 ? 11.922 0.633 -2.930 1.00 78.19 372 ALA A N 1
ATOM 2748 C CA . ALA A 1 372 ? 13.145 -0.156 -2.996 1.00 78.19 372 ALA A CA 1
ATOM 2749 C C . ALA A 1 372 ? 12.967 -1.475 -2.236 1.00 78.19 372 ALA A C 1
ATOM 2751 O O . ALA A 1 372 ? 12.410 -1.484 -1.128 1.00 78.19 372 ALA A O 1
ATOM 2752 N N . SER A 1 373 ? 13.452 -2.575 -2.810 1.00 75.12 373 SER A N 1
ATOM 2753 C CA . SER A 1 373 ? 13.477 -3.902 -2.186 1.00 75.12 373 SER A CA 1
ATOM 2754 C C . SER A 1 373 ? 14.625 -4.752 -2.722 1.00 75.12 373 SER A C 1
ATOM 2756 O O . SER A 1 373 ? 15.138 -4.507 -3.814 1.00 75.12 373 SER A O 1
ATOM 2758 N N . LEU A 1 374 ? 14.971 -5.806 -1.983 1.00 71.94 374 LEU A N 1
ATOM 2759 C CA . LEU A 1 374 ? 15.685 -6.943 -2.561 1.00 71.94 374 LEU A CA 1
ATOM 2760 C C . LEU A 1 374 ? 14.806 -7.621 -3.627 1.00 71.94 374 LEU A C 1
ATOM 2762 O O . LEU A 1 374 ? 13.575 -7.574 -3.532 1.00 71.94 374 LEU A O 1
ATOM 2766 N N . LEU A 1 375 ? 15.431 -8.255 -4.618 1.00 62.72 375 LEU A N 1
ATOM 2767 C CA . LEU A 1 375 ? 14.753 -9.036 -5.656 1.00 62.72 375 LEU A CA 1
ATOM 2768 C C . LEU A 1 375 ? 14.199 -10.362 -5.104 1.00 62.72 375 LEU A C 1
ATOM 2770 O O . LEU A 1 375 ? 13.122 -10.794 -5.507 1.00 62.72 375 LEU A O 1
ATOM 2774 N N . ALA A 1 376 ? 14.910 -10.981 -4.159 1.00 52.53 376 ALA A N 1
ATOM 2775 C CA . ALA A 1 376 ? 14.451 -12.130 -3.381 1.00 52.53 376 ALA A CA 1
ATOM 2776 C C . ALA A 1 376 ? 15.078 -12.106 -1.973 1.00 52.53 376 ALA A C 1
ATOM 2778 O O . ALA A 1 376 ? 16.019 -11.358 -1.716 1.00 52.53 376 ALA A O 1
ATOM 2779 N N . SER A 1 377 ? 14.564 -12.909 -1.036 1.00 48.25 377 SER A N 1
ATOM 2780 C CA . SER A 1 377 ? 15.094 -12.961 0.342 1.00 48.25 377 SER A CA 1
ATOM 2781 C C . SER A 1 377 ? 16.456 -13.660 0.460 1.00 48.25 377 SER A C 1
ATOM 2783 O O . SER A 1 377 ? 17.115 -13.540 1.488 1.00 48.25 377 SER A O 1
ATOM 2785 N N . ASP A 1 378 ? 16.857 -14.390 -0.576 1.00 53.62 378 ASP A N 1
ATOM 2786 C CA . ASP A 1 378 ? 18.115 -15.122 -0.732 1.00 53.62 378 ASP A CA 1
ATOM 2787 C C . ASP A 1 378 ? 19.042 -14.516 -1.805 1.00 53.62 378 ASP A C 1
ATOM 2789 O O . ASP A 1 378 ? 20.227 -14.848 -1.840 1.00 53.62 378 ASP A O 1
ATOM 2793 N N . MET A 1 379 ? 18.543 -13.594 -2.642 1.00 61.19 379 MET A N 1
ATOM 2794 C CA . MET A 1 379 ? 19.333 -12.881 -3.653 1.00 61.19 379 MET A CA 1
ATOM 2795 C C . MET A 1 379 ? 19.501 -11.393 -3.293 1.00 61.19 379 MET A C 1
ATOM 2797 O O . MET A 1 379 ? 18.546 -10.622 -3.422 1.00 61.19 379 MET A O 1
ATOM 2801 N N . PRO A 1 380 ? 20.713 -10.953 -2.896 1.00 68.56 380 PRO A N 1
ATOM 2802 C CA . PRO A 1 380 ? 21.028 -9.569 -2.532 1.00 68.56 380 PRO A CA 1
ATOM 2803 C C . PRO A 1 380 ? 21.254 -8.692 -3.778 1.00 68.56 380 PRO A C 1
ATOM 2805 O O . PRO A 1 380 ? 22.259 -7.992 -3.908 1.00 68.56 380 PRO A O 1
ATOM 2808 N N . GLU A 1 381 ? 20.304 -8.759 -4.707 1.00 77.44 381 GLU A N 1
ATOM 2809 C CA . GLU A 1 381 ? 20.146 -7.867 -5.854 1.00 77.44 381 GLU A CA 1
ATOM 2810 C C . GLU A 1 381 ? 19.025 -6.867 -5.534 1.00 77.44 381 GLU A C 1
ATOM 2812 O O . GLU A 1 381 ? 18.031 -7.235 -4.906 1.00 77.44 381 GLU A O 1
ATOM 2817 N N . LEU A 1 382 ? 19.167 -5.602 -5.934 1.00 76.94 382 LEU A N 1
ATOM 2818 C CA . LEU A 1 382 ? 18.236 -4.526 -5.581 1.00 76.94 382 LEU A CA 1
ATOM 2819 C C . LEU A 1 382 ? 17.333 -4.138 -6.763 1.00 76.94 382 LEU A C 1
ATOM 2821 O O . LEU A 1 382 ? 17.793 -4.010 -7.900 1.00 76.94 382 LEU A O 1
ATOM 2825 N N . VAL A 1 383 ? 16.057 -3.889 -6.470 1.00 78.00 383 VAL A N 1
ATOM 2826 C CA . VAL A 1 383 ? 15.065 -3.292 -7.375 1.00 78.00 383 VAL A CA 1
ATOM 2827 C C . VAL A 1 383 ? 14.668 -1.923 -6.827 1.00 78.00 383 VAL A C 1
ATOM 2829 O O . VAL A 1 383 ? 14.313 -1.809 -5.653 1.00 78.00 383 VAL A O 1
ATOM 2832 N N . VAL A 1 384 ? 14.706 -0.889 -7.671 1.00 81.06 384 VAL A N 1
ATOM 2833 C CA . VAL A 1 384 ? 14.322 0.489 -7.322 1.00 81.06 384 VAL A CA 1
ATOM 2834 C C . VAL A 1 384 ? 13.299 1.028 -8.320 1.00 81.06 384 VAL A C 1
ATOM 2836 O O . VAL A 1 384 ? 13.486 0.958 -9.532 1.00 81.06 384 VAL A O 1
ATOM 2839 N N . ASN A 1 385 ? 12.214 1.612 -7.814 1.00 82.12 385 ASN A N 1
ATOM 2840 C CA . ASN A 1 385 ? 11.183 2.241 -8.628 1.00 82.12 385 ASN A CA 1
ATOM 2841 C C . ASN A 1 385 ? 10.763 3.602 -8.051 1.00 82.12 385 ASN A C 1
ATOM 2843 O O . ASN A 1 385 ? 10.109 3.677 -7.012 1.00 82.12 385 ASN A O 1
ATOM 2847 N N . TYR A 1 386 ? 11.086 4.674 -8.769 1.00 82.50 386 TYR A N 1
ATOM 2848 C CA . TYR A 1 386 ? 10.701 6.045 -8.448 1.00 82.50 386 TYR A CA 1
ATOM 2849 C C . TYR A 1 386 ? 9.415 6.512 -9.160 1.00 82.50 386 TYR A C 1
ATOM 2851 O O . TYR A 1 386 ? 9.042 7.663 -8.976 1.00 82.50 386 TYR A O 1
ATOM 2859 N N . SER A 1 387 ? 8.701 5.678 -9.934 1.00 76.06 387 SER A N 1
ATOM 2860 C CA . SER A 1 387 ? 7.549 6.088 -10.778 1.00 76.06 387 SER A CA 1
ATOM 2861 C C . SER A 1 387 ? 6.409 6.821 -10.053 1.00 76.06 387 SER A C 1
ATOM 2863 O O . SER A 1 387 ? 5.546 7.411 -10.698 1.00 76.06 387 SER A O 1
ATOM 2865 N N . ASN A 1 388 ? 6.377 6.744 -8.720 1.00 73.19 388 ASN A N 1
ATOM 2866 C CA . ASN A 1 388 ? 5.344 7.315 -7.855 1.00 73.19 388 ASN A CA 1
ATOM 2867 C C . ASN A 1 388 ? 5.839 8.545 -7.064 1.00 73.19 388 ASN A C 1
ATOM 2869 O O . ASN A 1 388 ? 5.118 9.046 -6.205 1.00 73.19 388 ASN A O 1
ATOM 2873 N N . VAL A 1 389 ? 7.071 9.002 -7.312 1.00 77.25 389 VAL A N 1
ATOM 2874 C CA . VAL A 1 389 ? 7.707 10.109 -6.587 1.00 77.25 389 VAL A CA 1
ATOM 2875 C C . VAL A 1 389 ? 7.130 11.459 -7.000 1.00 77.25 389 VAL A C 1
ATOM 2877 O O . VAL A 1 389 ? 6.992 11.762 -8.183 1.00 77.25 389 VAL A O 1
ATOM 2880 N N . GLU A 1 390 ? 6.856 12.310 -6.010 1.00 73.75 390 GLU A N 1
ATOM 2881 C CA . GLU A 1 390 ? 6.459 13.695 -6.256 1.00 73.75 390 GLU A CA 1
ATOM 2882 C C . GLU A 1 390 ? 7.661 14.576 -6.654 1.00 73.75 390 GLU A C 1
ATOM 2884 O O . GLU A 1 390 ? 8.723 14.573 -6.017 1.00 73.75 390 GLU A O 1
ATOM 2889 N N . GLY A 1 391 ? 7.461 15.385 -7.699 1.00 78.56 391 GLY A N 1
ATOM 2890 C CA . GLY A 1 391 ? 8.455 16.317 -8.239 1.00 78.56 391 GLY A CA 1
ATOM 2891 C C . GLY A 1 391 ? 9.481 15.678 -9.191 1.00 78.56 391 GLY A C 1
ATOM 2892 O O . GLY A 1 391 ? 9.464 14.470 -9.413 1.00 78.56 391 GLY A O 1
ATOM 2893 N N . PRO A 1 392 ? 10.374 16.486 -9.792 1.00 84.69 392 PRO A N 1
ATOM 2894 C CA . PRO A 1 392 ? 11.439 15.982 -10.655 1.00 84.69 392 PRO A CA 1
ATOM 2895 C C . PRO A 1 392 ? 12.478 15.175 -9.868 1.00 84.69 392 PRO A C 1
ATOM 2897 O O . PRO A 1 392 ? 12.721 15.442 -8.688 1.00 84.69 392 PRO A O 1
ATOM 2900 N N . LEU A 1 393 ? 13.132 14.230 -10.543 1.00 88.19 393 LEU A N 1
ATOM 2901 C CA . LEU A 1 393 ? 14.341 13.584 -10.034 1.00 88.19 393 LEU A CA 1
ATOM 2902 C C . LEU A 1 393 ? 15.564 14.449 -10.342 1.00 88.19 393 LEU A C 1
ATOM 2904 O O . LEU A 1 393 ? 15.646 15.107 -11.379 1.00 88.19 393 LEU A O 1
ATOM 2908 N N . SER A 1 394 ? 16.525 14.421 -9.429 1.00 89.88 394 SER A N 1
ATOM 2909 C CA . SER A 1 394 ? 17.799 15.120 -9.513 1.00 89.88 394 SER A CA 1
ATOM 2910 C C . SER A 1 394 ? 18.965 14.136 -9.579 1.00 89.88 394 SER A C 1
ATOM 2912 O O . SER A 1 394 ? 18.852 12.968 -9.204 1.00 89.88 394 SER A O 1
ATOM 2914 N N . ASP A 1 395 ? 20.135 14.635 -9.974 1.00 89.88 395 ASP A N 1
ATOM 2915 C CA . ASP A 1 395 ? 21.397 13.902 -9.889 1.00 89.88 395 ASP A CA 1
ATOM 2916 C C . ASP A 1 395 ? 21.674 13.336 -8.482 1.00 89.88 395 ASP A C 1
ATOM 2918 O O . ASP A 1 395 ? 22.328 12.303 -8.364 1.00 89.88 395 ASP A O 1
ATOM 2922 N N . GLN A 1 396 ? 21.174 13.977 -7.415 1.00 87.69 396 GLN A N 1
ATOM 2923 C CA . GLN A 1 396 ? 21.361 13.505 -6.039 1.00 87.69 396 GLN A CA 1
ATOM 2924 C C . GLN A 1 396 ? 20.533 12.249 -5.750 1.00 87.69 396 GLN A C 1
ATOM 2926 O O . GLN A 1 396 ? 21.052 11.322 -5.131 1.00 87.69 396 GLN A O 1
ATOM 2931 N N . ASP A 1 397 ? 19.293 12.183 -6.247 1.00 88.50 397 ASP A N 1
ATOM 2932 C CA . ASP A 1 397 ? 18.397 11.038 -6.039 1.00 88.50 397 ASP A CA 1
ATOM 2933 C C . ASP A 1 397 ? 19.009 9.739 -6.588 1.00 88.50 397 ASP A C 1
ATOM 2935 O O . ASP A 1 397 ? 18.919 8.697 -5.946 1.00 88.50 397 ASP A O 1
ATOM 2939 N N . ILE A 1 398 ? 19.690 9.815 -7.740 1.00 93.31 398 ILE A N 1
ATOM 2940 C CA . ILE A 1 398 ? 20.380 8.672 -8.358 1.00 93.31 398 ILE A CA 1
ATOM 2941 C C . ILE A 1 398 ? 21.795 8.473 -7.797 1.00 93.31 398 ILE A C 1
ATOM 2943 O O . ILE A 1 398 ? 22.245 7.334 -7.681 1.00 93.31 398 ILE A O 1
ATOM 2947 N N . ALA A 1 399 ? 22.502 9.534 -7.389 1.00 89.69 399 ALA A N 1
ATOM 2948 C CA . ALA A 1 399 ? 23.809 9.400 -6.737 1.00 89.69 399 ALA A CA 1
ATOM 2949 C C . ALA A 1 399 ? 23.733 8.611 -5.415 1.00 89.69 399 ALA A C 1
ATOM 2951 O O . ALA A 1 399 ? 24.691 7.915 -5.074 1.00 89.69 399 ALA A O 1
ATOM 2952 N N . LEU A 1 400 ? 22.588 8.648 -4.717 1.00 90.44 400 LEU A N 1
ATOM 2953 C CA . LEU A 1 400 ? 22.304 7.783 -3.565 1.00 90.44 400 LEU A CA 1
ATOM 2954 C C . LEU A 1 400 ? 22.379 6.285 -3.905 1.00 90.44 400 LEU A C 1
ATOM 2956 O O . LEU A 1 400 ? 22.738 5.500 -3.037 1.00 90.44 400 LEU A O 1
ATOM 2960 N N . LEU A 1 401 ? 22.111 5.876 -5.151 1.00 91.44 401 LEU A N 1
ATOM 2961 C CA . LEU A 1 401 ? 22.221 4.476 -5.589 1.00 91.44 401 LEU A CA 1
ATOM 2962 C C . LEU A 1 401 ? 23.671 4.039 -5.865 1.00 91.44 401 LEU A C 1
ATOM 2964 O O . LEU A 1 401 ? 23.934 2.848 -6.021 1.00 91.44 401 LEU A O 1
ATOM 2968 N N . GLY A 1 402 ? 24.623 4.976 -5.916 1.00 89.31 402 GLY A N 1
ATOM 2969 C CA . GLY A 1 402 ? 26.030 4.710 -6.234 1.00 89.31 402 GLY A CA 1
ATOM 2970 C C . GLY A 1 402 ? 26.687 3.594 -5.400 1.00 89.31 402 GLY A C 1
ATOM 2971 O O . GLY A 1 402 ? 27.290 2.704 -6.001 1.00 89.31 402 GLY A O 1
ATOM 2972 N N . PRO A 1 403 ? 26.549 3.568 -4.056 1.00 88.62 403 PRO A N 1
ATOM 2973 C CA . PRO A 1 403 ? 27.127 2.524 -3.200 1.00 88.62 403 PRO A CA 1
ATOM 2974 C C . PRO A 1 403 ? 26.622 1.102 -3.485 1.00 88.62 403 PRO A C 1
ATOM 2976 O O . PRO A 1 403 ? 27.301 0.141 -3.143 1.00 88.62 403 PRO A O 1
ATOM 2979 N N . VAL A 1 404 ? 25.452 0.964 -4.115 1.00 88.25 404 VAL A N 1
ATOM 2980 C CA . VAL A 1 404 ? 24.828 -0.326 -4.461 1.00 88.25 404 VAL A CA 1
ATOM 2981 C C . VAL A 1 404 ? 24.799 -0.576 -5.972 1.00 88.25 404 VAL A C 1
ATOM 2983 O O . VAL A 1 404 ? 24.159 -1.520 -6.435 1.00 88.25 404 VAL A O 1
ATOM 2986 N N . GLY A 1 405 ? 25.499 0.251 -6.757 1.00 87.06 405 GLY A N 1
ATOM 2987 C CA . GLY A 1 405 ? 25.394 0.288 -8.217 1.00 87.06 405 GLY A CA 1
ATOM 2988 C C . GLY A 1 405 ? 25.724 -1.028 -8.926 1.00 87.06 405 GLY A C 1
ATOM 2989 O O . GLY A 1 405 ? 25.163 -1.274 -9.985 1.00 87.06 405 GLY A O 1
ATOM 2990 N N . GLU A 1 406 ? 26.563 -1.894 -8.343 1.00 87.75 406 GLU A N 1
ATOM 2991 C CA . GLU A 1 406 ? 26.886 -3.228 -8.888 1.00 87.75 406 GLU A CA 1
ATOM 2992 C C . GLU A 1 406 ? 25.830 -4.309 -8.582 1.00 87.75 406 GLU A C 1
ATOM 2994 O O . GLU A 1 406 ? 25.823 -5.361 -9.230 1.00 87.75 406 GLU A O 1
ATOM 2999 N N . ARG A 1 407 ? 24.955 -4.057 -7.595 1.00 85.69 407 ARG A N 1
ATOM 3000 C CA . ARG A 1 407 ? 23.887 -4.959 -7.119 1.00 85.69 407 ARG A CA 1
ATOM 3001 C C . ARG A 1 407 ? 22.484 -4.493 -7.524 1.00 85.69 407 ARG A C 1
ATOM 3003 O O . ARG A 1 407 ? 21.542 -5.275 -7.446 1.00 85.69 407 ARG A O 1
ATOM 3010 N N . LEU A 1 408 ? 22.322 -3.244 -7.965 1.00 88.56 408 LEU A N 1
ATOM 3011 C CA . LEU A 1 408 ? 21.070 -2.726 -8.516 1.00 88.56 408 LEU A CA 1
ATOM 3012 C C . LEU A 1 408 ? 20.788 -3.354 -9.888 1.00 88.56 408 LEU A C 1
ATOM 3014 O O . LEU A 1 408 ? 21.484 -3.063 -10.855 1.00 88.56 408 LEU A O 1
ATOM 3018 N N . VAL A 1 409 ? 19.751 -4.185 -9.976 1.00 84.25 409 VAL A N 1
ATOM 3019 C CA . VAL A 1 409 ? 19.401 -4.960 -11.178 1.00 84.25 409 VAL A CA 1
ATOM 3020 C C . VAL A 1 409 ? 18.315 -4.293 -12.014 1.00 84.25 409 VAL A C 1
ATOM 3022 O O . VAL A 1 409 ? 18.391 -4.320 -13.245 1.00 84.25 409 VAL A O 1
ATOM 3025 N N . GLU A 1 410 ? 17.324 -3.679 -11.371 1.00 81.75 410 GLU A N 1
ATOM 3026 C CA . GLU A 1 410 ? 16.210 -3.017 -12.050 1.00 81.75 410 GLU A CA 1
ATOM 3027 C C . GLU A 1 410 ? 15.986 -1.611 -11.489 1.00 81.75 410 GLU A C 1
ATOM 3029 O O . GLU A 1 410 ? 15.851 -1.429 -10.277 1.00 81.75 410 GLU A O 1
ATOM 3034 N N . LEU A 1 411 ? 15.937 -0.626 -12.389 1.00 86.62 411 LEU A N 1
ATOM 3035 C CA . LEU A 1 411 ? 15.629 0.765 -12.077 1.00 86.62 411 LEU A CA 1
ATOM 3036 C C . LEU A 1 411 ? 14.487 1.274 -12.959 1.00 86.62 411 LEU A C 1
ATOM 3038 O O . LEU A 1 411 ? 14.575 1.269 -14.188 1.00 86.62 411 LEU A O 1
ATOM 3042 N N . ASN A 1 412 ? 13.433 1.779 -12.324 1.00 84.50 412 ASN A N 1
ATOM 3043 C CA . ASN A 1 412 ? 12.338 2.472 -12.989 1.00 84.50 412 ASN A CA 1
ATOM 3044 C C . ASN A 1 412 ? 12.268 3.935 -12.525 1.00 84.50 412 ASN A C 1
ATOM 3046 O O . ASN A 1 412 ? 12.103 4.214 -11.340 1.00 84.50 412 ASN A O 1
ATOM 3050 N N . VAL A 1 413 ? 12.387 4.866 -13.472 1.00 85.44 413 VAL A N 1
ATOM 3051 C CA . VAL A 1 413 ? 12.170 6.317 -13.299 1.00 85.44 413 VAL A CA 1
ATOM 3052 C C . VAL A 1 413 ? 11.072 6.841 -14.239 1.00 85.44 413 VAL A 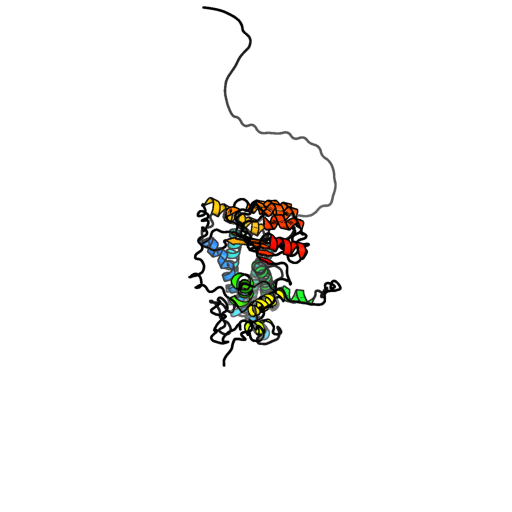C 1
ATOM 3054 O O . VAL A 1 413 ? 10.838 8.047 -14.325 1.00 85.44 413 VAL A O 1
ATOM 3057 N N . GLY A 1 414 ? 10.387 5.937 -14.947 1.00 78.56 414 GLY A N 1
ATOM 3058 C CA . GLY A 1 414 ? 9.385 6.270 -15.949 1.00 78.56 414 GLY A CA 1
ATOM 3059 C C . GLY A 1 414 ? 8.151 6.955 -15.356 1.00 78.56 414 GLY A C 1
ATOM 3060 O O . GLY A 1 414 ? 7.689 6.629 -14.263 1.00 78.56 414 GLY A O 1
ATOM 3061 N N . GLY A 1 415 ? 7.606 7.915 -16.100 1.00 69.06 415 GLY A N 1
ATOM 3062 C CA . GLY A 1 415 ? 6.513 8.794 -15.680 1.00 69.06 415 GLY A CA 1
ATOM 3063 C C . GLY A 1 415 ? 6.946 9.997 -14.834 1.00 69.06 415 GLY A C 1
ATOM 3064 O O . GLY A 1 415 ? 6.126 10.887 -14.616 1.00 69.06 415 GLY A O 1
ATOM 3065 N N . VAL A 1 416 ? 8.211 10.063 -14.402 1.00 78.50 416 VAL A N 1
ATOM 3066 C CA . VAL A 1 416 ? 8.762 11.186 -13.629 1.00 78.50 416 VAL A CA 1
ATOM 3067 C C . VAL A 1 416 ? 9.601 12.097 -14.528 1.00 78.50 416 VAL A C 1
ATOM 3069 O O . VAL A 1 416 ? 10.210 11.660 -15.511 1.00 78.50 416 VAL A O 1
ATOM 3072 N N . ILE A 1 417 ? 9.658 13.383 -14.172 1.00 76.19 417 ILE A N 1
ATOM 3073 C CA . ILE A 1 417 ? 10.547 14.360 -14.809 1.00 76.19 417 ILE A CA 1
ATOM 3074 C C . ILE A 1 417 ? 11.993 14.039 -14.402 1.00 76.19 417 ILE A C 1
ATOM 3076 O O . ILE A 1 417 ? 12.496 14.518 -13.387 1.00 76.19 417 ILE A O 1
ATOM 3080 N N . ALA A 1 418 ? 12.642 13.212 -15.214 1.00 82.19 418 ALA A N 1
ATOM 3081 C CA . ALA A 1 418 ? 14.084 13.024 -15.272 1.00 82.19 418 ALA A CA 1
ATOM 3082 C C . ALA A 1 418 ? 14.596 13.561 -16.618 1.00 82.19 418 ALA A C 1
ATOM 3084 O O . ALA A 1 418 ? 13.896 13.456 -17.627 1.00 82.19 418 ALA A O 1
ATOM 3085 N N . GLY A 1 419 ? 15.800 14.134 -16.621 1.00 87.00 419 GLY A N 1
ATOM 3086 C CA . GLY A 1 419 ? 16.486 1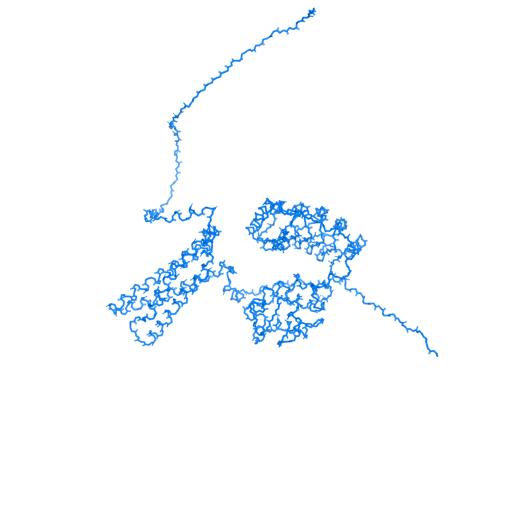4.630 -17.818 1.00 87.00 419 GLY A CA 1
ATOM 3087 C C . GLY A 1 419 ? 17.909 14.081 -17.928 1.00 87.00 419 GLY A C 1
ATOM 3088 O O . GLY A 1 419 ? 18.348 13.300 -17.084 1.00 87.00 419 GLY A O 1
ATOM 3089 N N . ASP A 1 420 ? 18.641 14.500 -18.957 1.00 92.19 420 ASP A N 1
ATOM 3090 C CA . ASP A 1 420 ? 19.920 13.906 -19.375 1.00 92.19 420 ASP A CA 1
ATOM 3091 C C . ASP A 1 420 ? 20.971 13.782 -18.253 1.00 92.19 420 ASP A C 1
ATOM 3093 O O . ASP A 1 420 ? 21.690 12.785 -18.202 1.00 92.19 420 ASP A O 1
ATOM 3097 N N . SER A 1 421 ? 21.039 14.733 -17.309 1.00 90.88 421 SER A N 1
ATOM 3098 C CA . SER A 1 421 ? 21.973 14.668 -16.170 1.00 90.88 421 SER A CA 1
ATOM 3099 C C . SER A 1 421 ? 21.657 13.518 -15.207 1.00 90.88 421 SER A C 1
ATOM 3101 O O . SER A 1 421 ? 22.564 12.826 -14.747 1.00 90.88 421 SER A O 1
ATOM 3103 N N . VAL A 1 422 ? 20.370 13.235 -14.985 1.00 92.44 422 VAL A N 1
ATOM 3104 C CA . VAL A 1 422 ? 19.892 12.092 -14.196 1.00 92.44 422 VAL A CA 1
ATOM 3105 C C . VAL A 1 422 ? 20.323 10.789 -14.876 1.00 92.44 422 VAL A C 1
ATOM 3107 O O . VAL A 1 422 ? 20.881 9.906 -14.227 1.00 92.44 422 VAL A O 1
ATOM 3110 N N . VAL A 1 423 ? 20.170 10.696 -16.202 1.00 94.12 423 VAL A N 1
ATOM 3111 C CA . VAL A 1 423 ? 20.612 9.530 -16.992 1.00 94.12 423 VAL A CA 1
ATOM 3112 C C . VAL A 1 423 ? 22.144 9.384 -16.989 1.00 94.12 423 VAL A C 1
ATOM 3114 O O . VAL A 1 423 ? 22.655 8.267 -16.911 1.00 94.12 423 VAL A O 1
ATOM 3117 N N . ALA A 1 424 ? 22.894 10.490 -16.949 1.00 93.44 424 ALA A N 1
ATOM 3118 C CA . ALA A 1 424 ? 24.351 10.490 -16.781 1.00 93.44 424 ALA A CA 1
ATOM 3119 C C . ALA A 1 424 ? 24.830 9.999 -15.394 1.00 93.44 424 ALA A C 1
ATOM 3121 O O . ALA A 1 424 ? 25.994 9.602 -15.248 1.00 93.44 424 ALA A O 1
ATOM 3122 N N . GLN A 1 425 ? 23.956 9.993 -14.378 1.00 93.50 425 GLN A N 1
ATOM 3123 C CA . GLN A 1 425 ? 24.188 9.262 -13.126 1.00 93.50 425 GLN A CA 1
ATOM 3124 C C . GLN A 1 425 ? 23.786 7.785 -13.262 1.00 93.50 425 GLN A C 1
ATOM 3126 O O . GLN A 1 425 ? 24.537 6.916 -12.822 1.00 93.50 425 GLN A O 1
ATOM 3131 N N . VAL A 1 426 ? 22.657 7.482 -13.920 1.00 94.06 426 VAL A N 1
ATOM 3132 C CA . VAL A 1 426 ? 22.189 6.098 -14.153 1.00 94.06 426 VAL A CA 1
ATOM 3133 C C . VAL A 1 426 ? 23.229 5.261 -14.903 1.00 94.06 426 VAL A C 1
ATOM 3135 O O . VAL A 1 426 ? 23.473 4.121 -14.517 1.00 94.06 426 VAL A O 1
ATOM 3138 N N . GLY A 1 427 ? 23.919 5.833 -15.896 1.00 91.69 427 GLY A N 1
ATOM 3139 C CA . GLY A 1 427 ? 25.001 5.177 -16.647 1.00 91.69 427 GLY A CA 1
ATOM 3140 C C . GLY A 1 427 ? 26.213 4.715 -15.817 1.00 91.69 427 GLY A C 1
ATOM 3141 O O . GLY A 1 427 ? 27.121 4.086 -16.356 1.00 91.69 427 GLY A O 1
ATOM 3142 N N . ARG A 1 428 ? 26.246 5.010 -14.509 1.00 91.56 428 ARG A N 1
ATOM 3143 C CA . ARG A 1 428 ? 27.287 4.581 -13.554 1.00 91.56 428 ARG A CA 1
ATOM 3144 C C . ARG A 1 428 ? 26.908 3.314 -12.777 1.00 91.56 428 ARG A C 1
ATOM 3146 O O . ARG A 1 428 ? 27.750 2.758 -12.079 1.00 91.56 428 ARG A O 1
ATOM 3153 N N . LEU A 1 429 ? 25.653 2.874 -12.865 1.00 93.25 429 LEU A N 1
ATOM 3154 C CA . LEU A 1 429 ? 25.082 1.780 -12.075 1.00 93.25 429 LEU A CA 1
ATOM 3155 C C . LEU A 1 429 ? 25.288 0.444 -12.810 1.00 93.25 429 LEU A C 1
ATOM 3157 O O . LEU A 1 429 ? 24.362 -0.134 -13.371 1.00 93.25 429 LEU A O 1
ATOM 3161 N N . SER A 1 430 ? 26.542 -0.013 -12.851 1.00 90.31 430 SER A N 1
ATOM 3162 C CA . SER A 1 430 ? 27.043 -1.138 -13.667 1.00 90.31 430 SER A CA 1
ATOM 3163 C C . SER A 1 430 ? 26.362 -2.499 -13.443 1.00 90.31 430 SER A C 1
ATOM 3165 O O . SER A 1 430 ? 26.520 -3.404 -14.265 1.00 90.31 430 SER A O 1
ATOM 3167 N N . GLY A 1 431 ? 25.605 -2.660 -12.358 1.00 88.50 431 GLY A N 1
ATOM 3168 C CA . GLY A 1 431 ? 24.764 -3.820 -12.076 1.00 88.50 431 GLY A CA 1
ATOM 3169 C C . GLY A 1 431 ? 23.491 -3.896 -12.921 1.00 88.50 431 GLY A C 1
ATOM 3170 O O . GLY A 1 431 ? 22.941 -4.990 -13.052 1.00 88.50 431 GLY A O 1
ATOM 3171 N N . LEU A 1 432 ? 23.039 -2.777 -13.507 1.00 92.12 432 LEU A N 1
ATOM 3172 C CA . LEU A 1 432 ? 21.722 -2.671 -14.136 1.00 92.12 432 LEU A CA 1
ATOM 3173 C C . LEU A 1 432 ? 21.538 -3.642 -15.300 1.00 92.12 432 LEU A C 1
ATOM 3175 O O . LEU A 1 432 ? 22.288 -3.628 -16.274 1.00 92.12 432 LEU A O 1
ATOM 3179 N N . ARG A 1 433 ? 20.454 -4.418 -15.215 1.00 86.94 433 ARG A N 1
ATOM 3180 C CA . ARG A 1 433 ? 19.974 -5.348 -16.246 1.00 86.94 433 ARG A CA 1
ATOM 3181 C C . ARG A 1 433 ? 18.669 -4.879 -16.882 1.00 86.94 433 ARG A C 1
ATOM 3183 O O . ARG A 1 433 ? 18.365 -5.263 -18.008 1.00 86.94 433 ARG A O 1
ATOM 3190 N N . ARG A 1 434 ? 17.896 -4.042 -16.185 1.00 79.12 434 ARG A N 1
ATOM 3191 C CA . ARG A 1 434 ? 16.626 -3.481 -16.661 1.00 79.12 434 ARG A CA 1
ATOM 3192 C C . ARG A 1 434 ? 16.533 -2.003 -16.300 1.00 79.12 434 ARG A C 1
ATOM 3194 O O . ARG A 1 434 ? 16.675 -1.644 -15.132 1.00 79.12 434 ARG A O 1
ATOM 3201 N N . LEU A 1 435 ? 16.254 -1.159 -17.288 1.00 90.25 435 LEU A N 1
ATOM 3202 C CA . LEU A 1 435 ? 16.092 0.279 -17.101 1.00 90.25 435 LEU A CA 1
ATOM 3203 C C . LEU A 1 435 ? 14.816 0.779 -17.784 1.00 90.25 435 LEU A C 1
ATOM 3205 O O . LEU A 1 435 ? 14.626 0.578 -18.983 1.00 90.25 435 LEU A O 1
ATOM 3209 N N . ASN A 1 436 ? 13.957 1.461 -17.029 1.00 85.44 436 ASN A N 1
ATOM 3210 C CA . ASN A 1 436 ? 12.746 2.095 -17.540 1.00 85.44 436 ASN A CA 1
ATOM 3211 C C . ASN A 1 436 ? 12.819 3.620 -17.364 1.00 85.44 436 ASN A C 1
ATOM 3213 O O . ASN A 1 436 ? 12.755 4.126 -16.244 1.00 85.44 436 ASN A O 1
ATOM 3217 N N . LEU A 1 437 ? 12.948 4.324 -18.491 1.00 87.56 437 LEU A N 1
ATOM 3218 C CA . LEU A 1 437 ? 12.982 5.784 -18.628 1.00 87.56 437 LEU A CA 1
ATOM 3219 C C . LEU A 1 437 ? 11.686 6.339 -19.251 1.00 87.56 437 LEU A C 1
ATOM 3221 O O . LEU A 1 437 ? 11.658 7.490 -19.677 1.00 87.56 437 LEU A O 1
ATOM 3225 N N . SER A 1 438 ? 10.638 5.522 -19.394 1.00 84.00 438 SER A N 1
ATOM 3226 C CA . SER A 1 438 ? 9.484 5.858 -20.239 1.00 84.00 438 SER A CA 1
ATOM 3227 C C . SER A 1 438 ? 8.793 7.171 -19.849 1.00 84.00 438 SER A C 1
ATOM 3229 O O . SER A 1 438 ? 8.453 7.396 -18.688 1.00 84.00 438 SER A O 1
ATOM 3231 N N . ARG A 1 439 ? 8.524 8.031 -20.837 1.00 83.19 439 ARG A N 1
ATOM 3232 C CA . ARG A 1 439 ? 7.927 9.372 -20.690 1.00 83.19 439 ARG A CA 1
ATOM 3233 C C . ARG A 1 439 ? 8.753 10.353 -19.838 1.00 83.19 439 ARG A C 1
ATOM 3235 O O . ARG A 1 439 ? 8.201 11.326 -19.323 1.00 83.19 439 ARG A O 1
ATOM 3242 N N . SER A 1 440 ? 10.060 10.126 -19.686 1.00 85.19 440 SER A N 1
ATOM 3243 C CA . SER A 1 440 ? 10.992 11.118 -19.130 1.00 85.19 440 SER A CA 1
ATOM 3244 C C . SER A 1 440 ? 11.423 12.152 -20.186 1.00 85.19 440 SER A C 1
ATOM 3246 O O . SER A 1 440 ? 11.326 11.926 -21.392 1.00 85.19 440 SER A O 1
ATOM 3248 N N . GLN A 1 441 ? 11.902 13.316 -19.740 1.00 87.25 441 GLN A N 1
ATOM 3249 C CA . GLN A 1 441 ? 12.256 14.459 -20.595 1.00 87.25 441 GLN A CA 1
ATOM 3250 C C . GLN A 1 441 ? 13.733 14.391 -21.011 1.00 87.25 441 GLN A C 1
ATOM 3252 O O . GLN A 1 441 ? 14.530 15.264 -20.668 1.00 87.25 441 GLN A O 1
ATOM 3257 N N . ILE A 1 442 ? 14.090 13.311 -21.710 1.00 92.12 442 ILE A N 1
ATOM 3258 C CA . ILE A 1 442 ? 15.468 12.972 -22.095 1.00 92.12 442 ILE A CA 1
ATOM 3259 C C . ILE A 1 442 ? 15.714 13.175 -23.596 1.00 92.12 442 ILE A C 1
ATOM 3261 O O . ILE A 1 442 ? 14.825 12.903 -24.399 1.00 92.12 442 ILE A O 1
ATOM 3265 N N . THR A 1 443 ? 16.915 13.613 -23.976 1.00 93.56 443 THR A N 1
ATOM 3266 C CA . THR A 1 443 ? 17.341 13.746 -25.384 1.00 93.56 443 THR A CA 1
ATOM 3267 C C . THR A 1 443 ? 18.226 12.577 -25.830 1.00 93.56 443 THR A C 1
ATOM 3269 O O . THR A 1 443 ? 18.657 11.763 -25.012 1.00 93.56 443 THR A O 1
ATOM 3272 N N . ASP A 1 444 ? 18.562 12.499 -27.121 1.00 93.25 444 ASP A N 1
ATOM 3273 C CA . ASP A 1 444 ? 19.511 11.509 -27.654 1.00 93.25 444 ASP A CA 1
ATOM 3274 C C . ASP A 1 444 ? 20.873 11.501 -26.932 1.00 93.25 444 ASP A C 1
ATOM 3276 O O . ASP A 1 444 ? 21.519 10.456 -26.819 1.00 93.25 444 ASP A O 1
ATOM 3280 N N . ALA A 1 445 ? 21.303 12.642 -26.375 1.00 92.31 445 ALA A N 1
ATOM 3281 C CA . ALA A 1 445 ? 22.538 12.724 -25.595 1.00 92.31 445 ALA A CA 1
ATOM 3282 C C . ALA A 1 445 ? 22.478 11.875 -24.309 1.00 92.31 445 ALA A C 1
ATOM 3284 O O . ALA A 1 445 ? 23.492 11.302 -23.906 1.00 92.31 445 ALA A O 1
ATOM 3285 N N . ALA A 1 446 ? 21.293 11.722 -23.706 1.00 93.50 446 ALA A N 1
ATOM 3286 C CA . ALA A 1 446 ? 21.083 10.868 -22.541 1.00 93.50 446 ALA A CA 1
ATOM 3287 C C . ALA A 1 446 ? 21.384 9.392 -22.844 1.00 93.50 446 ALA A C 1
ATOM 3289 O O . ALA A 1 446 ? 21.993 8.700 -22.028 1.00 93.50 446 ALA A O 1
ATOM 3290 N N . ILE A 1 447 ? 20.997 8.914 -24.031 1.00 94.50 447 ILE A N 1
ATOM 3291 C CA . ILE A 1 447 ? 21.182 7.516 -24.445 1.00 94.50 447 ILE A CA 1
ATOM 3292 C C . ILE A 1 447 ? 22.673 7.185 -24.602 1.00 94.50 447 ILE A C 1
ATOM 3294 O O . ILE A 1 447 ? 23.112 6.105 -24.205 1.00 94.50 447 ILE A O 1
ATOM 3298 N N . GLY A 1 448 ? 23.480 8.149 -25.058 1.00 91.88 448 GLY A N 1
ATOM 3299 C CA . GLY A 1 448 ? 24.941 8.029 -25.115 1.00 91.88 448 GLY A CA 1
ATOM 3300 C C . GLY A 1 448 ? 25.615 7.771 -23.758 1.00 91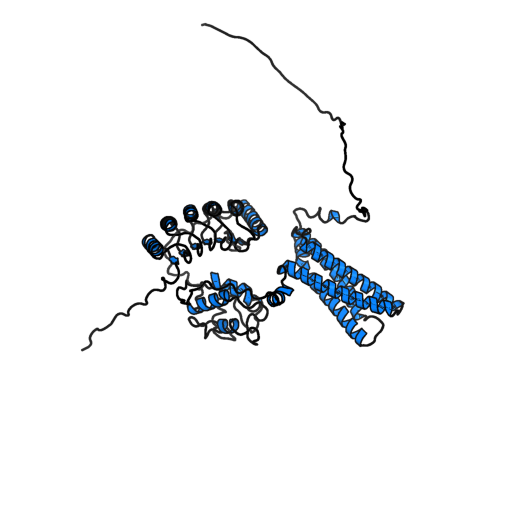.88 448 GLY A C 1
ATOM 3301 O O . GLY A 1 448 ? 26.694 7.182 -23.717 1.00 91.88 448 GLY A O 1
ATOM 3302 N N . HIS A 1 449 ? 24.984 8.138 -22.635 1.00 92.81 449 HIS A N 1
ATOM 3303 C CA . HIS A 1 449 ? 25.503 7.839 -21.295 1.00 92.81 449 HIS A CA 1
ATOM 3304 C C . HIS A 1 449 ? 25.244 6.396 -20.832 1.00 92.81 449 HIS A C 1
ATOM 3306 O O . HIS A 1 449 ? 25.900 5.935 -19.898 1.00 92.81 449 HIS A O 1
ATOM 3312 N N . LEU A 1 450 ? 24.332 5.663 -21.477 1.00 93.19 450 LEU A N 1
ATOM 3313 C CA . LEU A 1 450 ? 23.958 4.300 -21.082 1.00 93.19 450 LE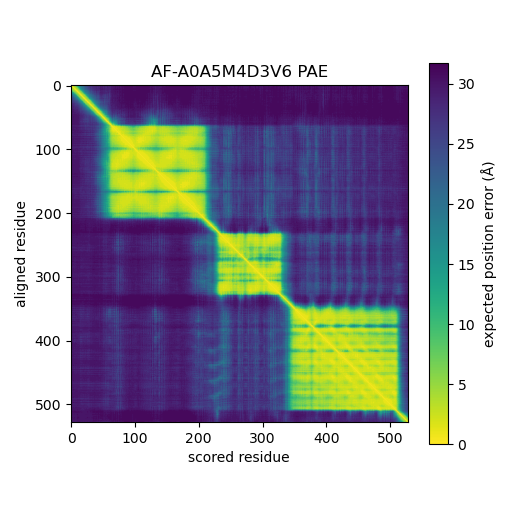U A CA 1
ATOM 3314 C C . LEU A 1 450 ? 24.913 3.221 -21.617 1.00 93.19 450 LEU A C 1
ATOM 3316 O O . LEU A 1 450 ? 24.921 2.112 -21.091 1.00 93.19 450 LEU A O 1
ATOM 3320 N N . GLY A 1 451 ? 25.769 3.536 -22.597 1.00 85.50 451 GLY A N 1
ATOM 3321 C CA . GLY A 1 451 ? 26.719 2.580 -23.193 1.00 85.50 451 GLY A CA 1
ATOM 3322 C C . GLY A 1 451 ? 27.756 1.986 -22.222 1.00 85.50 451 GLY A C 1
ATOM 3323 O O . GLY A 1 451 ? 28.407 0.999 -22.552 1.00 85.50 451 GLY A O 1
ATOM 3324 N N . GLY A 1 452 ? 27.902 2.549 -21.015 1.00 83.62 452 GLY A N 1
ATOM 3325 C CA . GLY A 1 452 ? 28.715 1.971 -19.936 1.00 83.62 452 GLY A CA 1
ATOM 3326 C C . GLY A 1 452 ? 28.050 0.809 -19.181 1.00 83.62 452 GLY A C 1
ATOM 3327 O O . GLY A 1 452 ? 28.730 0.099 -18.438 1.00 83.62 452 GLY A O 1
ATOM 3328 N N . LEU A 1 453 ? 26.742 0.591 -19.357 1.00 91.88 453 LEU A N 1
ATOM 3329 C CA . LEU A 1 453 ? 25.965 -0.424 -18.640 1.00 91.88 453 LEU A CA 1
ATOM 3330 C C . LEU A 1 453 ? 26.129 -1.807 -19.284 1.00 91.88 453 LEU A C 1
ATOM 3332 O O . LEU A 1 453 ? 25.235 -2.329 -19.945 1.00 91.88 453 LEU A O 1
ATOM 3336 N N . SER A 1 454 ? 27.288 -2.425 -19.057 1.00 88.50 454 SER A N 1
ATOM 3337 C CA . SER A 1 454 ? 27.692 -3.711 -19.648 1.00 88.50 454 SER A CA 1
ATOM 3338 C C . SER A 1 454 ? 26.818 -4.923 -19.284 1.00 88.50 454 SER A C 1
ATOM 3340 O O . SER A 1 454 ? 27.033 -6.005 -19.830 1.00 88.50 454 SER A O 1
ATOM 3342 N N . ARG A 1 455 ? 25.817 -4.765 -18.408 1.00 89.06 455 ARG A N 1
ATOM 3343 C CA . ARG A 1 455 ? 24.830 -5.795 -18.038 1.00 89.06 455 ARG A CA 1
ATOM 3344 C C . ARG A 1 455 ? 23.400 -5.503 -18.520 1.00 89.06 455 ARG A C 1
ATOM 3346 O O . ARG A 1 455 ? 22.522 -6.319 -18.248 1.00 89.06 455 ARG A O 1
ATOM 3353 N N . LEU A 1 456 ? 23.145 -4.381 -19.198 1.00 91.94 456 LEU A N 1
ATOM 3354 C CA . LEU A 1 456 ? 21.788 -3.919 -19.507 1.00 91.94 456 LEU A CA 1
ATOM 3355 C C . LEU A 1 456 ? 21.113 -4.796 -20.570 1.00 91.94 456 LEU A C 1
ATOM 3357 O O . LEU A 1 456 ? 21.380 -4.644 -21.754 1.00 91.94 456 LEU A O 1
ATOM 3361 N N . GLU A 1 457 ? 20.198 -5.673 -20.153 1.00 87.69 457 GLU A N 1
ATOM 3362 C CA . GLU A 1 457 ? 19.444 -6.577 -21.032 1.00 87.69 457 GLU A CA 1
ATOM 3363 C C . GLU A 1 457 ? 18.184 -5.925 -21.626 1.00 87.69 457 GLU A C 1
ATOM 3365 O O . GLU A 1 457 ? 17.797 -6.253 -22.750 1.00 87.69 457 GLU A O 1
ATOM 3370 N N . VAL A 1 458 ? 17.530 -5.019 -20.885 1.00 82.25 458 VAL A N 1
ATOM 3371 C CA . VAL A 1 458 ? 16.258 -4.386 -21.283 1.00 82.25 458 VAL A CA 1
ATOM 3372 C C . VAL A 1 458 ? 16.279 -2.877 -21.045 1.00 82.25 458 VAL A C 1
ATOM 3374 O O . VAL A 1 458 ? 16.458 -2.430 -19.910 1.00 82.25 458 VAL A O 1
ATOM 3377 N N . LEU A 1 459 ? 15.991 -2.101 -22.091 1.00 90.31 459 LEU A N 1
ATOM 3378 C CA . LEU A 1 459 ? 15.837 -0.644 -22.038 1.00 90.31 459 LEU A CA 1
ATOM 3379 C C . LEU A 1 459 ? 14.432 -0.233 -22.502 1.00 90.31 459 LEU A C 1
ATOM 3381 O O . LEU A 1 459 ? 14.009 -0.576 -23.602 1.00 90.31 459 LEU A O 1
ATOM 3385 N N . ASN A 1 460 ? 13.701 0.525 -21.688 1.00 87.44 460 ASN A N 1
ATOM 3386 C CA . ASN A 1 460 ? 12.419 1.112 -22.076 1.00 87.44 460 ASN A CA 1
ATOM 3387 C C . ASN A 1 460 ? 12.525 2.642 -22.138 1.00 87.44 460 ASN A C 1
ATOM 3389 O O . ASN A 1 460 ? 12.741 3.289 -21.114 1.00 87.44 460 ASN A O 1
ATOM 3393 N N . VAL A 1 461 ? 12.355 3.196 -23.341 1.00 87.75 461 VAL A N 1
ATOM 3394 C CA . VAL A 1 461 ? 12.360 4.637 -23.651 1.00 87.75 461 VAL A CA 1
ATOM 3395 C C . VAL A 1 461 ? 11.049 5.075 -24.327 1.00 87.75 461 VAL A C 1
ATOM 3397 O O . VAL A 1 461 ? 11.007 6.091 -25.016 1.00 87.75 461 VAL A O 1
ATOM 3400 N N . TYR A 1 462 ? 9.961 4.326 -24.105 1.00 86.00 462 TYR A N 1
ATOM 3401 C CA . TYR A 1 462 ? 8.618 4.635 -24.608 1.00 86.00 462 TYR A CA 1
ATOM 3402 C C . TYR A 1 462 ? 8.196 6.071 -24.273 1.00 86.00 462 TYR A C 1
ATOM 3404 O O . TYR A 1 462 ? 8.231 6.468 -23.106 1.00 86.00 462 TYR A O 1
ATOM 3412 N N . GLY A 1 463 ? 7.751 6.838 -25.269 1.00 81.25 463 GLY A N 1
ATOM 3413 C CA . GLY A 1 463 ? 7.270 8.208 -25.060 1.00 81.25 463 GLY A CA 1
ATOM 3414 C C . GLY A 1 463 ? 8.355 9.244 -24.726 1.00 81.25 463 GLY A C 1
ATOM 3415 O O . GLY A 1 463 ? 8.021 10.301 -24.190 1.00 81.25 463 GLY A O 1
ATOM 3416 N N . CYS A 1 464 ? 9.638 8.950 -24.970 1.00 88.12 464 CYS A N 1
ATOM 3417 C CA . CYS A 1 464 ? 10.745 9.892 -24.764 1.00 88.12 464 CYS A CA 1
ATOM 3418 C C . CYS A 1 464 ? 11.073 10.685 -26.049 1.00 88.12 464 CYS A C 1
ATOM 3420 O O . CYS A 1 464 ? 11.049 10.107 -27.137 1.00 88.12 464 CYS A O 1
ATOM 3422 N N . PRO A 1 465 ? 11.448 11.978 -25.962 1.00 90.62 465 PRO A N 1
ATOM 3423 C CA . PRO A 1 465 ? 11.767 12.814 -27.124 1.00 90.62 465 PRO A CA 1
ATOM 3424 C C . PRO A 1 465 ? 13.202 12.579 -27.648 1.00 90.62 465 PRO A C 1
ATOM 3426 O O . PRO A 1 465 ? 14.012 13.501 -27.734 1.00 90.62 465 PRO A O 1
ATOM 3429 N N . ILE A 1 466 ? 13.491 11.327 -28.007 1.00 92.56 466 ILE A N 1
ATOM 3430 C CA . ILE A 1 466 ? 14.715 10.858 -28.680 1.00 92.56 466 ILE A CA 1
ATOM 3431 C C . ILE A 1 466 ? 14.399 10.473 -30.132 1.00 92.56 466 ILE A C 1
ATOM 3433 O O . ILE A 1 466 ? 13.233 10.242 -30.447 1.00 92.56 466 ILE A O 1
ATOM 3437 N N . GLY A 1 467 ? 15.394 10.344 -31.010 1.00 91.44 467 GLY A N 1
ATOM 3438 C CA . GLY A 1 467 ? 15.175 9.950 -32.404 1.00 91.44 467 GLY A CA 1
ATOM 3439 C C . GLY A 1 467 ? 16.356 9.225 -33.046 1.00 91.44 467 GLY A C 1
ATOM 3440 O O . GLY A 1 467 ? 17.084 8.470 -32.400 1.00 91.44 467 GLY A O 1
ATOM 3441 N N . ALA A 1 468 ? 16.551 9.443 -34.349 1.00 91.50 468 ALA A N 1
ATOM 3442 C CA . ALA A 1 468 ? 17.556 8.732 -35.145 1.00 91.50 468 ALA A CA 1
ATOM 3443 C C . ALA A 1 468 ? 19.015 8.916 -34.659 1.00 91.50 468 ALA A C 1
ATOM 3445 O O . ALA A 1 468 ? 19.873 8.086 -34.955 1.00 91.50 468 ALA A O 1
ATOM 3446 N N . ALA A 1 469 ? 19.319 9.963 -33.883 1.00 92.56 469 ALA A N 1
ATOM 3447 C CA . ALA A 1 469 ? 20.655 10.158 -33.313 1.00 92.56 469 ALA A CA 1
ATOM 3448 C C . ALA A 1 469 ? 20.991 9.143 -32.197 1.00 92.56 469 ALA A C 1
ATOM 3450 O O . ALA A 1 469 ? 22.167 8.889 -31.941 1.00 92.56 469 ALA A O 1
ATOM 3451 N N . SER A 1 470 ? 19.985 8.514 -31.579 1.00 93.06 470 SER A N 1
ATOM 3452 C CA . SER A 1 470 ? 20.169 7.465 -30.568 1.00 93.06 470 SER A CA 1
ATOM 3453 C C . SER A 1 470 ? 20.505 6.081 -31.143 1.00 93.06 470 SER A C 1
ATOM 3455 O O . SER A 1 470 ? 20.949 5.223 -30.382 1.00 93.06 470 SER A O 1
ATOM 3457 N N . ILE A 1 471 ? 20.319 5.836 -32.451 1.00 92.75 471 ILE A N 1
ATOM 3458 C CA . ILE A 1 471 ? 20.451 4.494 -33.064 1.00 92.75 471 ILE A CA 1
ATOM 3459 C C . ILE A 1 471 ? 21.813 3.863 -32.754 1.00 92.75 471 ILE A C 1
ATOM 3461 O O . ILE A 1 471 ? 21.873 2.786 -32.168 1.00 92.75 471 ILE A O 1
ATOM 3465 N N . GLU A 1 472 ? 22.907 4.542 -33.109 1.00 91.69 472 GLU A N 1
ATOM 3466 C CA . GLU A 1 472 ? 24.275 4.026 -32.941 1.00 91.69 472 GLU A CA 1
ATOM 3467 C C . GLU A 1 472 ? 24.631 3.825 -31.451 1.00 91.69 472 GLU A C 1
ATOM 3469 O O . GLU A 1 472 ? 25.374 2.909 -31.097 1.00 91.69 472 GLU A O 1
ATOM 3474 N N . ALA A 1 473 ? 24.051 4.634 -30.554 1.00 93.50 473 ALA A N 1
ATOM 3475 C CA . ALA A 1 473 ? 24.239 4.501 -29.109 1.00 93.50 473 ALA A CA 1
ATOM 3476 C C . ALA A 1 473 ? 23.518 3.270 -28.531 1.00 93.50 473 ALA A C 1
ATOM 3478 O O . ALA A 1 473 ? 24.076 2.604 -27.663 1.00 93.50 473 ALA A O 1
ATOM 3479 N N . ILE A 1 474 ? 22.315 2.942 -29.022 1.00 93.81 474 ILE A N 1
ATOM 3480 C CA . ILE A 1 474 ? 21.574 1.721 -28.650 1.00 93.81 474 ILE A CA 1
ATOM 3481 C C . ILE A 1 474 ? 22.231 0.489 -29.279 1.00 93.81 474 ILE A C 1
ATOM 3483 O O . ILE A 1 474 ? 22.456 -0.507 -28.591 1.00 93.81 474 ILE A O 1
ATOM 3487 N N . ALA A 1 475 ? 22.604 0.570 -30.559 1.00 92.56 475 ALA A N 1
ATOM 3488 C CA . ALA A 1 475 ? 23.294 -0.504 -31.264 1.00 92.56 475 ALA A CA 1
ATOM 3489 C C . ALA A 1 475 ? 24.598 -0.905 -30.553 1.00 92.56 475 ALA A C 1
ATOM 3491 O O . ALA A 1 475 ? 24.883 -2.094 -30.411 1.00 92.56 475 ALA A O 1
ATOM 3492 N N . GLY A 1 476 ? 25.340 0.075 -30.025 1.00 91.38 476 GLY A N 1
ATOM 3493 C CA . GLY A 1 476 ? 26.566 -0.134 -29.257 1.00 91.38 476 GLY A CA 1
ATOM 3494 C C . GLY A 1 476 ? 26.410 -0.773 -27.867 1.00 91.38 476 GLY A C 1
ATOM 3495 O O . GLY A 1 476 ? 27.432 -1.043 -27.241 1.00 91.38 476 GLY A O 1
ATOM 3496 N N . MET A 1 477 ? 25.194 -1.028 -27.359 1.00 93.06 477 MET A N 1
ATOM 3497 C CA . MET A 1 477 ? 24.978 -1.653 -26.040 1.00 93.06 477 MET A CA 1
ATOM 3498 C C . MET A 1 477 ? 25.107 -3.189 -26.138 1.00 93.06 477 MET A C 1
ATOM 3500 O O . MET A 1 477 ? 24.184 -3.846 -26.628 1.00 93.06 477 MET A O 1
ATOM 3504 N N . PRO A 1 478 ? 26.220 -3.805 -25.688 1.00 85.44 478 PRO A N 1
ATOM 3505 C CA . PRO A 1 478 ? 26.617 -5.148 -26.131 1.00 85.44 478 PRO A CA 1
ATOM 3506 C C . PRO A 1 478 ? 25.773 -6.287 -25.548 1.00 85.44 478 PRO A C 1
ATOM 3508 O O . PRO A 1 478 ? 25.747 -7.375 -26.111 1.00 85.44 478 PRO A O 1
ATOM 3511 N N . THR A 1 479 ? 25.100 -6.058 -24.421 1.00 90.06 479 THR A N 1
ATOM 3512 C CA . THR A 1 479 ? 24.262 -7.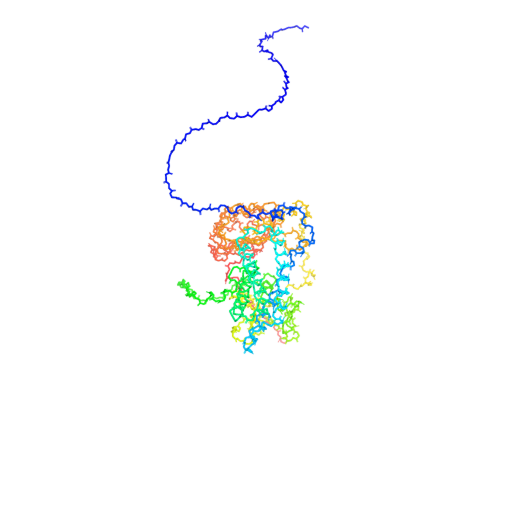047 -23.721 1.00 90.06 479 THR A CA 1
ATOM 3513 C C . THR A 1 479 ? 22.767 -6.751 -23.820 1.00 90.06 479 THR A C 1
ATOM 3515 O O . THR A 1 479 ? 21.963 -7.496 -23.257 1.00 90.06 479 THR A O 1
ATOM 3518 N N . LEU A 1 480 ? 22.385 -5.711 -24.571 1.00 91.31 480 LEU A N 1
ATOM 3519 C CA . LEU A 1 480 ? 20.992 -5.333 -24.776 1.00 91.31 480 LEU A CA 1
ATOM 3520 C C . LEU A 1 480 ? 20.297 -6.350 -25.682 1.00 91.31 480 LEU A C 1
ATOM 3522 O O . LEU A 1 480 ? 20.730 -6.579 -26.812 1.00 91.31 480 LEU A O 1
ATOM 3526 N N . LYS A 1 481 ? 19.220 -6.941 -25.154 1.00 86.81 481 LYS A N 1
ATOM 3527 C CA . LYS A 1 481 ? 18.394 -7.977 -25.793 1.00 86.81 481 LYS A CA 1
ATOM 3528 C C . LYS A 1 481 ? 17.039 -7.440 -26.237 1.00 86.81 481 LYS A C 1
ATOM 3530 O O . LYS A 1 481 ? 16.462 -7.969 -27.177 1.00 86.81 481 LYS A O 1
ATOM 3535 N N . ARG A 1 482 ? 16.525 -6.399 -25.569 1.00 84.19 482 ARG A N 1
ATOM 3536 C CA . ARG A 1 482 ? 15.224 -5.786 -25.869 1.00 84.19 482 ARG A CA 1
ATOM 3537 C C . ARG A 1 482 ? 15.242 -4.277 -25.657 1.00 84.19 482 ARG A C 1
ATOM 3539 O O . ARG A 1 482 ? 15.691 -3.805 -24.609 1.00 84.19 482 ARG A O 1
ATOM 3546 N N . VAL A 1 483 ? 14.671 -3.532 -26.601 1.00 88.19 483 VAL A N 1
ATOM 3547 C CA . VAL A 1 483 ? 14.466 -2.084 -26.482 1.00 88.19 483 VAL A CA 1
ATOM 3548 C C . VAL A 1 483 ? 13.041 -1.687 -26.870 1.00 88.19 483 VAL A C 1
ATOM 3550 O O . VAL A 1 483 ? 12.526 -2.141 -27.885 1.00 88.19 483 VAL A O 1
ATOM 3553 N N . TYR A 1 484 ? 12.396 -0.839 -26.067 1.00 85.00 484 TYR A N 1
ATOM 3554 C CA . TYR A 1 484 ? 11.076 -0.272 -26.378 1.00 85.00 484 TYR A CA 1
ATOM 3555 C C . TYR A 1 484 ? 11.240 1.175 -26.847 1.00 85.00 484 TYR A C 1
ATOM 3557 O O . TYR A 1 484 ? 11.611 2.029 -26.039 1.00 85.00 484 TYR A O 1
ATOM 3565 N N . VAL A 1 485 ? 10.951 1.439 -28.126 1.00 85.94 485 VAL A N 1
ATOM 3566 C CA . VAL A 1 485 ? 11.125 2.752 -28.788 1.00 85.94 485 VAL A CA 1
ATOM 3567 C C . VAL A 1 485 ? 9.813 3.372 -29.293 1.00 85.94 485 VAL A C 1
ATOM 3569 O O . VAL A 1 485 ? 9.825 4.437 -29.908 1.00 85.94 485 VAL A O 1
ATOM 3572 N N . TRP A 1 486 ? 8.668 2.745 -29.012 1.00 81.00 486 TRP A N 1
ATOM 3573 C CA . TRP A 1 486 ? 7.346 3.260 -29.392 1.00 81.00 486 TRP A CA 1
ATOM 3574 C C . TRP A 1 486 ? 7.060 4.659 -28.806 1.00 81.00 486 TRP A C 1
ATOM 3576 O O . TRP A 1 486 ? 7.463 4.980 -27.686 1.00 81.00 486 TRP A O 1
ATOM 3586 N N . GLN A 1 487 ? 6.352 5.501 -29.565 1.00 79.88 487 GLN A N 1
ATOM 3587 C CA . GLN A 1 487 ? 6.074 6.914 -29.244 1.00 79.88 487 GLN A CA 1
ATOM 3588 C C . GLN A 1 487 ? 7.325 7.783 -28.982 1.00 79.88 487 GLN A C 1
ATOM 3590 O O . GLN A 1 487 ? 7.241 8.800 -28.293 1.00 79.88 487 GLN A O 1
ATOM 3595 N N . THR A 1 488 ? 8.483 7.408 -29.530 1.00 87.19 488 THR A N 1
ATOM 3596 C CA . THR A 1 488 ? 9.642 8.310 -29.643 1.00 87.19 488 THR A CA 1
ATOM 3597 C C . THR A 1 488 ? 9.599 9.084 -30.969 1.00 87.19 488 THR A C 1
ATOM 3599 O O . THR A 1 488 ? 8.663 8.943 -31.754 1.00 87.19 488 THR A O 1
ATOM 3602 N N . GLY A 1 489 ? 10.607 9.917 -31.231 1.00 86.50 489 GLY A N 1
ATOM 3603 C CA . GLY A 1 489 ? 10.880 10.522 -32.538 1.00 86.50 489 GLY A CA 1
ATOM 3604 C C . GLY A 1 489 ? 11.773 9.661 -33.443 1.00 86.50 489 GLY A C 1
ATOM 3605 O O . GLY A 1 489 ? 12.467 10.210 -34.299 1.00 86.50 489 GLY A O 1
ATOM 3606 N N . MET A 1 490 ? 11.822 8.341 -33.233 1.00 87.12 490 MET A N 1
ATOM 3607 C CA . MET A 1 490 ? 12.366 7.400 -34.215 1.00 87.12 490 MET A CA 1
ATOM 3608 C C . MET A 1 490 ? 11.306 7.124 -35.279 1.00 87.12 490 MET A C 1
ATOM 3610 O O . MET A 1 490 ? 10.185 6.753 -34.945 1.00 87.12 490 MET A O 1
ATOM 3614 N N . ASP A 1 491 ? 11.670 7.312 -36.544 1.00 85.62 491 ASP A N 1
ATOM 3615 C CA . ASP A 1 491 ? 10.863 6.902 -37.689 1.00 85.62 491 ASP A CA 1
ATOM 3616 C C . ASP A 1 491 ? 11.157 5.445 -38.083 1.00 85.62 491 ASP A C 1
ATOM 3618 O O . ASP A 1 491 ? 12.103 4.814 -37.600 1.00 85.62 491 ASP A O 1
ATOM 3622 N N . ASP A 1 492 ? 10.346 4.901 -38.983 1.00 86.50 492 ASP A N 1
ATOM 3623 C CA . ASP A 1 492 ? 10.425 3.501 -39.420 1.00 86.50 492 ASP A CA 1
ATOM 3624 C C . ASP A 1 492 ? 11.790 3.201 -40.072 1.00 86.50 492 ASP A C 1
ATOM 3626 O O . ASP A 1 492 ? 12.333 2.102 -39.952 1.00 86.50 492 ASP A O 1
ATOM 3630 N N . ALA A 1 493 ? 12.414 4.218 -40.681 1.00 87.62 493 ALA A N 1
ATOM 3631 C CA . ALA A 1 493 ? 13.777 4.161 -41.202 1.00 87.62 493 ALA A CA 1
ATOM 3632 C C . ALA A 1 493 ? 14.834 4.041 -40.085 1.00 87.62 493 ALA A C 1
ATOM 3634 O O . ALA A 1 493 ? 15.753 3.228 -40.202 1.00 87.62 493 ALA A O 1
ATOM 3635 N N . ALA A 1 494 ? 14.708 4.796 -38.989 1.00 88.75 494 ALA A N 1
ATOM 3636 C CA . ALA A 1 494 ? 15.556 4.661 -37.804 1.00 88.75 494 ALA A CA 1
ATOM 3637 C C . ALA A 1 494 ? 15.397 3.289 -37.130 1.00 88.75 494 ALA A C 1
ATOM 3639 O O . ALA A 1 494 ? 16.389 2.677 -36.725 1.00 88.75 494 ALA A O 1
ATOM 3640 N N . VAL A 1 495 ? 14.164 2.786 -37.049 1.00 89.75 495 VAL A N 1
ATOM 3641 C CA . VAL A 1 495 ? 13.839 1.466 -36.491 1.00 89.75 495 VAL A CA 1
ATOM 3642 C C . VAL A 1 495 ? 14.418 0.346 -37.357 1.00 89.75 495 VAL A C 1
ATOM 3644 O O . VAL A 1 495 ? 15.135 -0.516 -36.844 1.00 89.75 495 VAL A O 1
ATOM 3647 N N . ALA A 1 496 ? 14.181 0.374 -38.672 1.00 89.50 496 ALA A N 1
ATOM 3648 C CA . ALA A 1 496 ? 14.758 -0.580 -39.616 1.00 89.50 496 ALA A CA 1
ATOM 3649 C C . ALA A 1 496 ? 16.292 -0.562 -39.556 1.00 89.50 496 ALA A C 1
ATOM 3651 O O . ALA A 1 496 ? 16.918 -1.617 -39.478 1.00 89.50 496 ALA A O 1
ATOM 3652 N N . ARG A 1 497 ? 16.905 0.628 -39.482 1.00 92.81 497 ARG A N 1
ATOM 3653 C CA . ARG A 1 497 ? 18.358 0.777 -39.345 1.00 92.81 497 ARG A CA 1
ATOM 3654 C C . ARG A 1 497 ? 18.902 0.204 -38.031 1.00 92.81 497 ARG A C 1
ATOM 3656 O O . ARG A 1 497 ? 20.006 -0.338 -38.021 1.00 92.81 497 ARG A O 1
ATOM 3663 N N . LEU A 1 498 ? 18.150 0.282 -36.932 1.00 91.00 498 LEU A N 1
ATOM 3664 C CA . LEU A 1 498 ? 18.530 -0.363 -35.673 1.00 91.00 498 LEU A CA 1
ATOM 3665 C C . LEU A 1 498 ? 18.452 -1.898 -35.779 1.00 91.00 498 LEU A C 1
ATOM 3667 O O . LEU A 1 498 ? 19.374 -2.573 -35.324 1.00 91.00 498 LEU A O 1
ATOM 3671 N N . ARG A 1 499 ? 17.416 -2.439 -36.441 1.00 92.69 499 ARG A N 1
ATOM 3672 C CA . ARG A 1 499 ? 17.292 -3.882 -36.738 1.00 92.69 499 ARG A CA 1
ATOM 3673 C C . ARG A 1 499 ? 18.402 -4.379 -37.687 1.00 92.69 499 ARG A C 1
ATOM 3675 O O . ARG A 1 499 ? 18.925 -5.466 -37.474 1.00 92.69 499 ARG A O 1
ATOM 3682 N N . GLU A 1 500 ? 18.833 -3.584 -38.675 1.00 93.19 500 GLU A N 1
ATOM 3683 C CA . GLU A 1 500 ? 20.011 -3.891 -39.517 1.00 93.19 500 GLU A CA 1
ATOM 3684 C C . GLU A 1 500 ? 21.314 -3.980 -38.705 1.00 93.19 500 GLU A C 1
ATOM 3686 O O . GLU A 1 500 ? 22.155 -4.841 -38.963 1.00 93.19 500 GLU A O 1
ATOM 3691 N N . LEU A 1 501 ? 21.510 -3.052 -37.761 1.00 93.94 501 LEU A N 1
ATOM 3692 C CA . LEU A 1 501 ? 22.728 -2.956 -36.952 1.00 93.94 501 LEU A CA 1
ATOM 3693 C C . LEU A 1 501 ? 22.811 -4.031 -35.863 1.00 93.94 501 LEU A C 1
ATOM 3695 O O . LEU A 1 501 ? 23.916 -4.417 -35.482 1.00 93.94 501 LEU A O 1
ATOM 3699 N N . ARG A 1 502 ? 21.662 -4.489 -35.352 1.00 91.00 502 ARG A N 1
ATOM 3700 C CA . ARG A 1 502 ? 21.538 -5.503 -34.296 1.00 91.00 502 ARG A CA 1
ATOM 3701 C C . ARG A 1 502 ? 20.376 -6.465 -34.601 1.00 91.00 502 ARG A C 1
ATOM 3703 O O . ARG A 1 502 ? 19.314 -6.334 -33.991 1.00 91.00 502 ARG A O 1
ATOM 3710 N N . PRO A 1 503 ? 20.545 -7.434 -35.521 1.00 89.38 503 PRO A N 1
ATOM 3711 C CA . PRO A 1 503 ? 19.480 -8.372 -35.894 1.00 89.38 503 PRO A CA 1
ATOM 3712 C C . PRO A 1 503 ? 18.974 -9.256 -34.742 1.00 89.38 503 PRO A C 1
ATOM 3714 O O . PRO A 1 503 ? 17.896 -9.832 -34.835 1.00 89.38 503 PRO A O 1
ATOM 3717 N N . GLU A 1 504 ? 19.750 -9.382 -33.664 1.00 87.38 504 GLU A N 1
ATOM 3718 C CA . GLU A 1 504 ? 19.420 -10.138 -32.454 1.00 87.38 504 GLU A CA 1
ATOM 3719 C C . GLU A 1 504 ? 18.816 -9.286 -31.317 1.00 87.38 504 GLU A C 1
ATOM 3721 O O . GLU A 1 504 ? 18.498 -9.817 -30.251 1.00 87.38 504 GLU A O 1
ATOM 3726 N N . LEU A 1 505 ? 18.653 -7.973 -31.525 1.00 87.06 505 LEU A N 1
ATOM 3727 C CA . LEU A 1 505 ? 17.991 -7.059 -30.592 1.00 87.06 505 LEU A CA 1
ATOM 3728 C C . LEU A 1 505 ? 16.482 -7.017 -30.872 1.00 87.06 505 LEU A C 1
ATOM 3730 O O . LEU A 1 505 ? 16.046 -6.626 -31.951 1.00 87.06 505 LEU A O 1
ATOM 3734 N N . GLU A 1 506 ? 15.667 -7.337 -29.868 1.00 85.56 506 GLU A N 1
ATOM 3735 C CA . GLU A 1 506 ? 14.209 -7.202 -29.933 1.00 85.56 506 GLU A CA 1
ATOM 3736 C C . GLU A 1 506 ? 13.816 -5.711 -29.864 1.00 85.56 506 GLU A C 1
ATOM 3738 O O . GLU A 1 506 ? 13.604 -5.146 -28.785 1.00 85.56 506 GLU A O 1
ATOM 3743 N N . VAL A 1 507 ? 13.784 -5.054 -31.029 1.00 84.62 507 VAL A N 1
ATOM 3744 C CA . VAL A 1 507 ? 13.380 -3.649 -31.205 1.00 84.62 507 VAL A CA 1
ATOM 3745 C C . VAL A 1 507 ? 11.858 -3.556 -31.290 1.00 84.62 507 VAL A C 1
ATOM 3747 O O . VAL A 1 507 ? 11.272 -3.839 -32.329 1.00 84.62 507 VAL A O 1
ATOM 3750 N N . ILE A 1 508 ? 11.225 -3.118 -30.203 1.00 81.75 508 ILE A N 1
ATOM 3751 C CA . ILE A 1 508 ? 9.772 -2.965 -30.091 1.00 81.75 508 ILE A CA 1
ATOM 3752 C C . ILE A 1 508 ? 9.410 -1.514 -30.422 1.00 81.75 508 ILE A C 1
ATOM 3754 O O . ILE A 1 508 ? 9.466 -0.628 -29.557 1.00 81.75 508 ILE A O 1
ATOM 3758 N N . ALA A 1 509 ? 9.052 -1.275 -31.683 1.00 73.88 509 ALA A N 1
ATOM 3759 C CA . ALA A 1 509 ? 8.675 0.049 -32.185 1.00 73.88 509 ALA A CA 1
ATOM 3760 C C . ALA A 1 509 ? 7.169 0.344 -32.108 1.00 73.88 509 ALA A C 1
ATOM 3762 O O . ALA A 1 509 ? 6.788 1.511 -32.076 1.00 73.88 509 ALA A O 1
ATOM 3763 N N . GLY A 1 510 ? 6.338 -0.697 -32.001 1.00 65.06 510 GLY A N 1
ATOM 3764 C CA . GLY A 1 510 ? 4.882 -0.612 -32.138 1.00 65.06 510 GLY A CA 1
ATOM 3765 C C . GLY A 1 510 ? 4.429 -0.968 -33.557 1.00 65.06 510 GLY A C 1
ATOM 3766 O O . GLY A 1 510 ? 5.165 -0.743 -34.509 1.00 65.06 510 GLY A O 1
ATOM 3767 N N . ASP A 1 511 ? 3.240 -1.563 -33.641 1.00 50.00 511 ASP A N 1
ATOM 3768 C CA . ASP A 1 511 ? 2.360 -1.864 -34.787 1.00 50.00 511 ASP A CA 1
ATOM 3769 C C . ASP A 1 511 ? 2.909 -2.471 -36.110 1.00 50.00 511 ASP A C 1
ATOM 3771 O O . ASP A 1 511 ? 2.117 -3.034 -36.861 1.00 50.00 511 ASP A O 1
ATOM 3775 N N . GLU A 1 512 ? 4.220 -2.506 -36.375 1.00 45.34 512 GLU A N 1
ATOM 3776 C CA . GLU A 1 512 ? 4.804 -3.140 -37.579 1.00 45.34 512 GLU A CA 1
ATOM 3777 C C . GLU A 1 512 ? 5.427 -4.533 -37.347 1.00 45.34 512 GLU A C 1
ATOM 3779 O O . GLU A 1 512 ? 5.642 -5.277 -38.299 1.00 45.34 512 GLU A O 1
ATOM 3784 N N . ASP A 1 513 ? 5.691 -4.939 -36.099 1.00 41.81 513 ASP A N 1
ATOM 3785 C CA . ASP A 1 513 ? 6.312 -6.246 -35.781 1.00 41.81 513 ASP A CA 1
ATOM 3786 C C . ASP A 1 513 ? 5.319 -7.439 -35.801 1.00 41.81 513 ASP A C 1
ATOM 3788 O O . ASP A 1 513 ? 5.659 -8.559 -35.414 1.00 41.81 513 ASP A O 1
ATOM 3792 N N . ALA A 1 514 ? 4.076 -7.224 -36.243 1.00 38.22 514 ALA A N 1
ATOM 3793 C CA . ALA A 1 514 ? 3.061 -8.268 -36.412 1.00 38.22 514 ALA A CA 1
ATOM 3794 C C . ALA A 1 514 ? 3.205 -8.946 -37.791 1.00 38.22 514 ALA A C 1
ATOM 3796 O O . ALA A 1 514 ? 2.452 -8.655 -38.718 1.00 38.22 514 ALA A O 1
ATOM 3797 N N . GLY A 1 515 ? 4.213 -9.815 -37.919 1.00 34.66 515 GLY A N 1
ATOM 3798 C CA . GLY A 1 515 ? 4.649 -10.388 -39.198 1.00 34.66 515 GLY A CA 1
ATOM 3799 C C . GLY A 1 515 ? 3.585 -11.158 -39.998 1.00 34.66 515 GLY A C 1
ATOM 3800 O O . GLY A 1 515 ? 2.654 -11.747 -39.445 1.00 34.66 515 GLY A O 1
ATOM 3801 N N . GLU A 1 516 ? 3.770 -11.181 -41.321 1.00 29.31 516 GLU A N 1
ATOM 3802 C CA . GLU A 1 516 ? 2.961 -11.979 -42.248 1.00 29.31 516 GLU A CA 1
ATOM 3803 C C . GLU A 1 516 ? 3.073 -13.485 -41.917 1.00 29.31 516 GLU A C 1
ATOM 3805 O O . GLU A 1 516 ? 4.187 -13.986 -41.736 1.00 29.31 516 GLU A O 1
ATOM 3810 N N . PRO A 1 517 ? 1.956 -14.235 -41.838 1.00 37.28 517 PRO A N 1
ATOM 3811 C CA . PRO A 1 517 ? 2.000 -15.681 -41.642 1.00 37.28 517 PRO A CA 1
ATOM 3812 C C . PRO A 1 517 ? 2.503 -16.396 -42.905 1.00 37.28 517 PRO A C 1
ATOM 3814 O O . PRO A 1 517 ? 2.226 -15.969 -44.026 1.00 37.28 517 PRO A O 1
ATOM 3817 N N . GLU A 1 518 ? 3.211 -17.512 -42.716 1.00 34.16 518 GLU A N 1
ATOM 3818 C CA . GLU A 1 518 ? 3.842 -18.279 -43.796 1.00 34.16 518 GLU A CA 1
ATOM 3819 C C . GLU A 1 518 ? 2.859 -18.670 -44.914 1.00 34.16 518 GLU A C 1
ATOM 3821 O O . GLU A 1 518 ? 1.792 -19.242 -44.672 1.00 34.16 518 GLU A O 1
ATOM 3826 N N . ALA A 1 519 ? 3.259 -18.428 -46.166 1.00 29.88 519 ALA A N 1
ATOM 3827 C CA . ALA A 1 519 ? 2.596 -19.017 -47.321 1.00 29.88 519 ALA A CA 1
ATOM 3828 C C . ALA A 1 519 ? 2.858 -20.533 -47.326 1.00 29.88 519 ALA A C 1
ATOM 3830 O O . ALA A 1 519 ? 4.003 -20.968 -47.444 1.00 29.88 519 ALA A O 1
ATOM 3831 N N . ALA A 1 520 ? 1.797 -21.328 -47.174 1.00 32.62 520 ALA A N 1
ATOM 3832 C CA . ALA A 1 520 ? 1.898 -22.780 -47.070 1.00 32.62 520 ALA A CA 1
ATOM 3833 C C . ALA A 1 520 ? 2.527 -23.416 -48.325 1.00 32.62 520 ALA A C 1
ATOM 3835 O O . ALA A 1 520 ? 2.188 -23.066 -49.454 1.00 32.62 520 ALA A O 1
ATOM 3836 N N . GLU A 1 521 ? 3.419 -24.384 -48.110 1.00 33.50 521 GLU A N 1
ATOM 3837 C CA . GLU A 1 521 ? 4.145 -25.098 -49.162 1.00 33.50 521 GLU A CA 1
ATOM 3838 C C . GLU A 1 521 ? 3.187 -25.973 -50.004 1.00 33.50 521 GLU A C 1
ATOM 3840 O O . GLU A 1 521 ? 2.594 -26.934 -49.506 1.00 33.50 521 GLU A O 1
ATOM 3845 N N . GLU A 1 522 ? 3.004 -25.633 -51.287 1.00 31.70 522 GLU A N 1
ATOM 3846 C CA . GLU A 1 522 ? 2.098 -26.350 -52.198 1.00 31.70 522 GLU A CA 1
ATOM 3847 C C . GLU A 1 522 ? 2.651 -27.732 -52.588 1.00 31.70 522 GLU A C 1
ATOM 3849 O O . GLU A 1 522 ? 3.429 -27.886 -53.531 1.00 31.70 522 GLU A O 1
ATOM 3854 N N . ALA A 1 523 ? 2.202 -28.769 -51.882 1.00 36.53 523 ALA A N 1
ATOM 3855 C CA . ALA A 1 523 ? 2.563 -30.160 -52.147 1.00 36.53 523 ALA A CA 1
ATOM 3856 C C . ALA A 1 523 ? 1.808 -30.785 -53.351 1.00 36.53 523 ALA A C 1
ATOM 3858 O O . ALA A 1 523 ? 1.103 -31.786 -53.199 1.00 36.53 523 ALA A O 1
ATOM 3859 N N . GLU A 1 524 ? 1.976 -30.247 -54.566 1.00 34.75 524 GLU A N 1
ATOM 3860 C CA . GLU A 1 524 ? 1.666 -30.994 -55.800 1.00 34.75 524 GLU A CA 1
ATOM 3861 C C . GLU A 1 524 ? 2.814 -31.969 -56.132 1.00 34.75 524 GLU A C 1
ATOM 3863 O O . GLU A 1 524 ? 3.937 -31.554 -56.411 1.00 34.75 524 GLU A O 1
ATOM 3868 N N . GLY A 1 525 ? 2.551 -33.286 -56.088 1.00 31.77 525 GLY A N 1
ATOM 3869 C CA . GLY A 1 525 ? 3.638 -34.278 -55.999 1.00 31.77 525 GLY A CA 1
ATOM 3870 C C . GLY A 1 525 ? 3.374 -35.699 -56.514 1.00 31.77 525 GLY A C 1
ATOM 3871 O O . GLY A 1 525 ? 4.001 -36.621 -56.009 1.00 31.77 525 GLY A O 1
ATOM 3872 N N . ALA A 1 526 ? 2.508 -35.864 -57.521 1.00 33.84 526 ALA A N 1
ATOM 3873 C CA . ALA A 1 526 ? 2.316 -37.077 -58.340 1.00 33.84 526 ALA A CA 1
ATOM 3874 C C . ALA A 1 526 ? 1.864 -38.400 -57.663 1.00 33.84 526 ALA A C 1
ATOM 3876 O O . ALA A 1 526 ? 2.497 -38.957 -56.769 1.00 33.84 526 ALA A O 1
ATOM 3877 N N . GLY A 1 527 ? 0.811 -38.988 -58.239 1.00 34.72 527 GLY A N 1
ATOM 3878 C CA . GLY A 1 527 ? 0.414 -40.384 -58.047 1.00 34.72 527 GLY A CA 1
ATOM 3879 C C . GLY A 1 527 ? -0.348 -40.891 -59.274 1.00 34.72 527 GLY A C 1
ATOM 3880 O O . GLY A 1 527 ? -1.545 -40.633 -59.389 1.00 34.72 527 GLY A O 1
ATOM 3881 N N . GLU A 1 528 ? 0.363 -41.573 -60.178 1.00 38.91 528 GLU A N 1
ATOM 3882 C CA . GLU A 1 528 ? -0.202 -42.449 -61.226 1.00 38.91 528 GLU A CA 1
ATOM 3883 C C . GLU A 1 528 ? -0.317 -43.898 -60.715 1.00 38.91 528 GLU A C 1
ATOM 3885 O O . GLU A 1 528 ? 0.578 -44.318 -59.942 1.00 38.91 528 GLU A O 1
#

pLDDT: mean 72.49, std 22.66, range [26.03, 97.75]